Protein AF-A0A804NMG4-F1 (afdb_monomer_lite)

pLDDT: mean 74.74, std 18.02, range [28.72, 94.88]

Organism: Zea mays (NCBI:txid4577)

Foldseek 3Di:
DLVVLLQVVVVVVVDHLVVDDDLVCQPDDADAPPDQDQDPVRHGWWKDARLDQQRGLWIKTFFPDPDSNPTHSDIHTNDHSVRDDNQNNQCCVPRDDTGHPVPDDRDDDDDPFDPDDDPVLLVVLLVVCVVPADADPVRHGFDADPVHRFKTDAPDADPDVRHRPDPDIQGSNGRDDPGPDPVCVVCSVCCVVPVPVPDPFDADPVRHGWDFAQDLLSLATGTDHPQQDLNDPVSHPDDDTDHDCPVVLVVLLVVQQVVCVVVVVHCVSNVVSSVVSSVVSVVVRVVVVGDDSVNSVVVVVVVVVVVVVVVVVVVVVVVVVLVVLVVVLVVVCVVVPVPPNPVSVVVSVVVVVVVVVVVVVVVCVVVVVVVVVVVVVVVVDDDDPDCPVVVVVVVVVVVVVVVVVCVVVVVVVVVVVVVVVVVVVVVVVVVVVVVVVVVVVVVVVVVVVVVVVVVCVVVDDDDDDDDDDDDDDDDDPDDDDDDDDDDDD

Structure (mmCIF, N/CA/C/O backbone):
data_AF-A0A804NMG4-F1
#
_entry.id   AF-A0A804NMG4-F1
#
loop_
_atom_site.group_PDB
_atom_site.id
_atom_site.type_symbol
_atom_site.label_atom_id
_atom_site.label_alt_id
_atom_site.label_comp_id
_atom_site.label_asym_id
_atom_site.label_entity_id
_atom_site.label_seq_id
_atom_site.pdbx_PDB_ins_code
_atom_site.Cartn_x
_atom_site.Cartn_y
_atom_site.Cartn_z
_atom_site.occupancy
_atom_site.B_iso_or_equiv
_atom_site.auth_seq_id
_atom_site.auth_comp_id
_atom_site.auth_asym_id
_atom_site.auth_atom_id
_atom_site.pdbx_PDB_model_num
ATOM 1 N N . MET A 1 1 ? 5.203 9.447 4.613 1.00 40.44 1 MET A N 1
ATOM 2 C CA . MET A 1 1 ? 4.061 10.139 5.261 1.00 40.44 1 MET A CA 1
ATOM 3 C C . MET A 1 1 ? 3.812 9.720 6.713 1.00 40.44 1 MET A C 1
ATOM 5 O O . MET A 1 1 ? 3.898 10.586 7.575 1.00 40.44 1 MET A O 1
ATOM 9 N N . LYS A 1 2 ? 3.563 8.431 7.027 1.00 45.19 2 LYS A N 1
ATOM 10 C CA . LYS A 1 2 ? 3.274 7.975 8.412 1.00 45.19 2 LYS A CA 1
ATOM 11 C C . LYS A 1 2 ? 4.351 8.368 9.437 1.00 45.19 2 LYS A C 1
ATOM 13 O O . LYS A 1 2 ? 4.005 8.727 10.558 1.00 45.19 2 LYS A O 1
ATOM 18 N N . ASP A 1 3 ? 5.628 8.366 9.046 1.00 52.69 3 ASP A N 1
ATOM 19 C CA . ASP A 1 3 ? 6.714 8.801 9.934 1.00 52.69 3 ASP A CA 1
ATOM 20 C C . ASP A 1 3 ? 6.867 10.327 10.041 1.00 52.69 3 ASP A C 1
ATOM 22 O O . ASP A 1 3 ? 7.256 10.785 11.102 1.00 52.69 3 ASP A O 1
ATOM 26 N N . MET A 1 4 ? 6.471 11.131 9.045 1.00 51.81 4 MET A N 1
ATOM 27 C CA . MET A 1 4 ? 6.593 12.602 9.107 1.00 51.81 4 MET A CA 1
ATOM 28 C C . MET A 1 4 ? 5.585 13.250 10.065 1.00 51.81 4 MET A C 1
ATOM 30 O O . MET A 1 4 ? 5.949 14.109 10.864 1.00 51.81 4 MET A O 1
ATOM 34 N N . TYR A 1 5 ? 4.311 12.833 10.026 1.00 55.88 5 TYR A N 1
ATOM 35 C CA . TYR A 1 5 ? 3.313 13.309 10.998 1.00 55.88 5 TYR A CA 1
ATOM 36 C C . TYR A 1 5 ? 3.724 12.920 12.423 1.00 55.88 5 TYR A C 1
ATOM 38 O O . TYR A 1 5 ? 3.632 13.716 13.355 1.00 55.88 5 TYR A O 1
ATOM 46 N N . ARG A 1 6 ? 4.243 11.696 12.569 1.00 57.69 6 ARG A N 1
ATOM 47 C CA . ARG A 1 6 ? 4.809 11.188 13.815 1.00 57.69 6 ARG A CA 1
ATOM 48 C C . ARG A 1 6 ? 6.000 12.057 14.245 1.00 57.69 6 ARG A C 1
ATOM 50 O O . ARG A 1 6 ? 5.991 12.550 15.365 1.00 57.69 6 ARG A O 1
ATOM 57 N N . GLU A 1 7 ? 6.970 12.325 13.372 1.00 63.62 7 GLU A N 1
ATOM 58 C CA . GLU A 1 7 ? 8.118 13.212 13.627 1.00 63.62 7 GLU A CA 1
ATOM 59 C C . GLU A 1 7 ? 7.684 14.589 14.119 1.00 63.62 7 GLU A C 1
ATOM 61 O O . GLU A 1 7 ? 8.154 15.013 15.170 1.00 63.62 7 GLU A O 1
ATOM 66 N N . ALA A 1 8 ? 6.747 15.251 13.437 1.00 66.12 8 ALA A N 1
ATOM 67 C CA . ALA A 1 8 ? 6.251 16.567 13.835 1.00 66.12 8 ALA A CA 1
ATOM 68 C C . ALA A 1 8 ? 5.556 16.539 15.210 1.00 66.12 8 ALA A C 1
ATOM 70 O O . ALA A 1 8 ? 5.800 17.401 16.058 1.00 66.12 8 ALA A O 1
ATOM 71 N N . LEU A 1 9 ? 4.720 15.524 15.469 1.00 65.12 9 LEU A N 1
ATOM 72 C CA . LEU A 1 9 ? 4.059 15.335 16.764 1.00 65.12 9 LEU A CA 1
ATOM 73 C C . LEU A 1 9 ? 5.079 15.125 17.900 1.00 65.12 9 LEU A C 1
ATOM 75 O O . LEU A 1 9 ? 4.856 15.568 19.027 1.00 65.12 9 LEU A O 1
ATOM 79 N N . TRP A 1 10 ? 6.205 14.466 17.611 1.00 60.12 10 TRP A N 1
ATOM 80 C CA . TRP A 1 10 ? 7.257 14.170 18.588 1.00 60.12 10 TRP A CA 1
ATOM 81 C C . TRP A 1 10 ? 8.284 15.293 18.755 1.00 60.12 10 TRP A C 1
ATOM 83 O O . TRP A 1 10 ? 8.706 15.542 19.885 1.00 60.12 10 TRP A O 1
ATOM 93 N N . GLN A 1 11 ? 8.602 16.042 17.696 1.00 65.75 11 GLN A N 1
ATOM 94 C CA . GLN A 1 11 ? 9.343 17.303 17.795 1.00 65.75 11 GLN A CA 1
ATOM 95 C C . GLN A 1 11 ? 8.620 18.270 18.741 1.00 65.75 11 GLN A C 1
ATOM 97 O O . GLN A 1 11 ? 9.254 18.820 19.639 1.00 65.75 11 GLN A O 1
ATOM 102 N N . LYS A 1 12 ? 7.283 18.377 18.651 1.00 67.19 12 LYS A N 1
ATOM 103 C CA . LYS A 1 12 ? 6.466 19.161 19.600 1.00 67.19 12 LYS A CA 1
ATOM 104 C C . LYS A 1 12 ? 6.561 18.674 21.053 1.00 67.19 12 LYS A C 1
ATOM 106 O O . LYS A 1 12 ? 6.412 19.471 21.971 1.00 67.19 12 LYS A O 1
ATOM 111 N N . ARG A 1 13 ? 6.816 17.381 21.282 1.00 67.38 13 ARG A N 1
ATOM 112 C CA . ARG A 1 13 ? 7.038 16.802 22.624 1.00 67.38 13 ARG A CA 1
ATOM 113 C C . ARG A 1 13 ? 8.488 16.932 23.114 1.00 67.38 13 ARG A C 1
ATOM 115 O O . ARG A 1 13 ? 8.780 16.502 24.226 1.00 67.38 13 ARG A O 1
ATOM 122 N N . GLY A 1 14 ? 9.392 17.501 22.310 1.00 57.12 14 GLY A N 1
ATOM 123 C CA . GLY A 1 14 ? 10.781 17.770 22.689 1.00 57.12 14 GLY A CA 1
ATOM 124 C C . GLY A 1 14 ? 11.725 16.561 22.649 1.00 57.12 14 GLY A C 1
ATOM 125 O O . GLY A 1 14 ? 12.771 16.601 23.292 1.00 57.12 14 GLY A O 1
ATOM 126 N N . ARG A 1 15 ? 11.390 15.477 21.929 1.00 61.19 15 ARG A N 1
ATOM 127 C CA . ARG A 1 15 ? 12.289 14.316 21.744 1.00 61.19 15 ARG A CA 1
ATOM 128 C C . ARG A 1 15 ? 12.475 13.984 20.254 1.00 61.19 15 ARG A C 1
ATOM 130 O O . ARG A 1 15 ? 11.544 13.450 19.650 1.00 61.19 15 ARG A O 1
ATOM 137 N N . PRO A 1 16 ? 13.644 14.289 19.654 1.00 60.91 16 PRO A N 1
ATOM 138 C CA . PRO A 1 16 ? 13.927 14.004 18.246 1.00 60.91 16 PRO A CA 1
ATOM 139 C C . PRO A 1 16 ? 13.946 12.505 17.929 1.00 60.91 16 PRO A C 1
ATOM 141 O O . PRO A 1 16 ? 14.415 11.697 18.731 1.00 60.91 16 PRO A O 1
ATOM 144 N N . ARG A 1 17 ? 13.514 12.142 16.713 1.00 63.41 17 ARG A N 1
ATOM 145 C CA . ARG A 1 17 ? 13.655 10.785 16.150 1.00 63.41 17 ARG A CA 1
ATOM 146 C C . ARG A 1 17 ? 15.110 10.299 16.166 1.00 63.41 17 ARG A C 1
ATOM 148 O O . ARG A 1 17 ? 15.348 9.127 16.428 1.00 63.41 17 ARG A O 1
ATOM 155 N N . GLU A 1 18 ? 16.057 11.204 15.931 1.00 64.31 18 GLU A N 1
ATOM 156 C CA . GLU A 1 18 ? 17.507 10.953 15.845 1.00 64.31 18 GLU A CA 1
ATOM 157 C C . GLU A 1 18 ? 18.120 10.328 17.112 1.00 64.31 18 GLU A C 1
ATOM 159 O O . GLU A 1 18 ? 19.236 9.820 17.069 1.00 64.31 18 GLU A O 1
ATOM 164 N N . LEU A 1 19 ? 17.400 10.338 18.240 1.00 66.56 19 LEU A N 1
ATOM 165 C CA . LEU A 1 19 ? 17.844 9.710 19.486 1.00 66.56 19 LEU A CA 1
ATOM 166 C C . LEU A 1 19 ? 17.802 8.180 19.451 1.00 66.56 19 LEU A C 1
ATOM 168 O O . LEU A 1 19 ? 18.475 7.541 20.263 1.00 66.56 19 LEU A O 1
ATOM 172 N N . TYR A 1 20 ? 16.995 7.592 18.566 1.00 71.75 20 TYR A N 1
ATOM 173 C CA . TYR A 1 20 ? 16.786 6.152 18.535 1.00 71.75 20 TYR A CA 1
ATOM 174 C C . TYR A 1 20 ? 17.409 5.532 17.283 1.00 71.75 20 TYR A C 1
ATOM 176 O O . TYR A 1 20 ? 17.129 5.995 16.174 1.00 71.75 20 TYR A O 1
ATOM 184 N N . PRO A 1 21 ? 18.201 4.451 17.431 1.00 80.31 21 PRO A N 1
ATOM 185 C CA . PRO A 1 21 ? 18.490 3.583 16.302 1.00 80.31 21 PRO A CA 1
ATOM 186 C C . PRO A 1 21 ? 17.185 2.975 15.782 1.00 80.31 21 PRO A C 1
ATOM 188 O O . PRO A 1 21 ? 16.162 2.975 16.466 1.00 80.31 21 PRO A O 1
ATOM 191 N N . ASP A 1 22 ? 17.218 2.428 14.578 1.00 84.75 22 ASP A N 1
ATOM 192 C CA . ASP A 1 22 ? 16.088 1.700 14.010 1.00 84.75 22 ASP A CA 1
ATOM 193 C C . ASP A 1 22 ? 16.446 0.240 13.715 1.00 84.75 22 ASP A C 1
ATOM 195 O O . ASP A 1 22 ? 17.545 -0.244 13.994 1.00 84.75 22 ASP A O 1
ATOM 199 N N . VAL A 1 23 ? 15.493 -0.482 13.128 1.00 86.06 23 VAL A N 1
ATOM 200 C CA . VAL A 1 23 ? 15.648 -1.902 12.806 1.00 86.06 23 VAL A CA 1
ATOM 201 C C . VAL A 1 23 ? 16.785 -2.177 11.807 1.00 86.06 23 VAL A C 1
ATOM 203 O O . VAL A 1 23 ? 17.317 -3.287 11.788 1.00 86.06 23 VAL A O 1
ATOM 206 N N . SER A 1 24 ? 17.196 -1.183 11.011 1.00 83.75 24 SER A N 1
ATOM 207 C CA . SER A 1 24 ? 18.318 -1.293 10.067 1.00 83.75 24 SER A CA 1
ATOM 208 C C . SER A 1 24 ? 19.678 -1.045 10.732 1.00 83.75 24 SER A C 1
ATOM 210 O O . SER A 1 24 ? 20.722 -1.436 10.209 1.00 83.75 24 SER A O 1
ATOM 212 N N . SER A 1 25 ? 19.681 -0.455 11.930 1.00 88.06 25 SER A N 1
ATOM 213 C CA . SER A 1 25 ? 20.882 -0.076 12.675 1.00 88.06 25 SER A CA 1
ATOM 214 C C . SER A 1 25 ? 21.554 -1.298 13.317 1.00 88.06 25 SER A C 1
ATOM 216 O O . SER A 1 25 ? 21.465 -1.524 14.528 1.00 88.06 25 SER A O 1
ATOM 218 N N . LYS A 1 26 ? 22.222 -2.120 12.498 1.00 85.69 26 LYS A N 1
ATOM 219 C CA . LYS A 1 26 ? 22.812 -3.409 12.899 1.00 85.69 26 LYS A CA 1
ATOM 220 C C . LYS A 1 26 ? 23.849 -3.306 14.026 1.00 85.69 26 LYS A C 1
ATOM 222 O O . LYS A 1 26 ? 23.891 -4.202 14.869 1.00 85.69 26 LYS A O 1
ATOM 227 N N . ASP A 1 27 ? 24.602 -2.209 14.072 1.00 85.75 27 ASP A N 1
ATOM 228 C CA . ASP A 1 27 ? 25.697 -1.975 15.024 1.00 85.75 27 ASP A CA 1
ATOM 229 C C . ASP A 1 27 ? 25.266 -1.158 16.256 1.00 85.75 27 ASP A C 1
ATOM 231 O O . ASP A 1 27 ? 26.099 -0.749 17.065 1.00 85.75 27 ASP A O 1
ATOM 235 N N . ALA A 1 28 ? 23.966 -0.885 16.411 1.00 87.31 28 ALA A N 1
ATOM 236 C CA . ALA A 1 28 ? 23.479 -0.119 17.549 1.00 87.31 28 ALA A CA 1
ATOM 237 C C . ALA A 1 28 ? 23.685 -0.870 18.885 1.00 87.31 28 ALA A C 1
ATOM 239 O O . ALA A 1 28 ? 23.628 -2.105 18.913 1.00 87.31 28 ALA A O 1
ATOM 240 N N . PRO A 1 29 ? 23.894 -0.143 20.004 1.00 88.06 29 PRO A N 1
ATOM 241 C CA . PRO A 1 29 ? 24.110 -0.750 21.313 1.00 88.06 29 PRO A CA 1
ATOM 242 C C . PRO A 1 29 ? 22.981 -1.703 21.710 1.00 88.06 29 PRO A C 1
ATOM 244 O O . PRO A 1 29 ? 21.812 -1.458 21.407 1.00 88.06 29 PRO A O 1
ATOM 247 N N . VAL A 1 30 ? 23.341 -2.755 22.444 1.00 92.50 30 VAL A N 1
ATOM 248 C CA . VAL A 1 30 ? 22.406 -3.745 22.994 1.00 92.50 30 VAL A CA 1
ATOM 249 C C . VAL A 1 30 ? 22.440 -3.645 24.516 1.00 92.50 30 VAL A C 1
ATOM 251 O O . VAL A 1 30 ? 23.340 -4.209 25.145 1.00 92.50 30 VAL A O 1
ATOM 254 N N . PRO A 1 31 ? 21.534 -2.868 25.132 1.00 90.19 31 PRO A N 1
ATOM 255 C CA . PRO A 1 31 ? 21.490 -2.746 26.581 1.00 90.19 31 PRO A CA 1
ATOM 256 C C . PRO A 1 31 ? 20.901 -4.013 27.228 1.00 90.19 31 PRO A C 1
ATOM 258 O O . PRO A 1 31 ? 20.383 -4.881 26.524 1.00 90.19 31 PRO A O 1
ATOM 261 N N . PRO A 1 32 ? 20.949 -4.131 28.569 1.00 90.56 32 PRO A N 1
ATOM 262 C CA . PRO A 1 32 ? 20.366 -5.267 29.277 1.00 90.56 32 PRO A CA 1
ATOM 263 C C . PRO A 1 32 ? 18.894 -5.496 28.908 1.00 90.56 32 PRO A C 1
ATOM 265 O O . PRO A 1 32 ? 18.116 -4.548 28.818 1.00 90.56 32 PRO A O 1
ATOM 268 N N . GLU A 1 33 ? 18.510 -6.764 28.737 1.00 89.44 33 GLU A N 1
ATOM 269 C CA . GLU A 1 33 ? 17.136 -7.150 28.381 1.00 89.44 33 GLU A CA 1
ATOM 270 C C . GLU A 1 33 ? 16.118 -6.758 29.466 1.00 89.44 33 GLU A C 1
ATOM 272 O O . GLU A 1 33 ? 14.971 -6.452 29.146 1.00 89.44 33 GLU A O 1
ATOM 277 N N . LEU A 1 34 ? 16.532 -6.749 30.738 1.00 91.56 34 LEU A N 1
ATOM 278 C CA . LEU A 1 34 ? 15.687 -6.432 31.888 1.00 91.56 34 LEU A CA 1
ATOM 279 C C . LEU A 1 34 ? 16.266 -5.277 32.725 1.00 91.56 34 LEU A C 1
ATOM 281 O O . LEU A 1 34 ? 17.490 -5.169 32.841 1.00 91.56 34 LEU A O 1
ATOM 285 N N . PRO A 1 35 ? 15.409 -4.469 33.384 1.00 92.12 35 PRO A N 1
ATOM 286 C CA . PRO A 1 35 ? 13.940 -4.518 33.349 1.00 92.12 35 PRO A CA 1
ATOM 287 C C . PRO A 1 35 ? 13.369 -4.079 31.992 1.00 92.12 35 PRO A C 1
ATOM 289 O O . PRO A 1 35 ? 14.022 -3.345 31.256 1.00 92.12 35 PRO A O 1
ATOM 292 N N . VAL A 1 36 ? 12.145 -4.518 31.670 1.00 92.44 36 VAL A N 1
ATOM 293 C CA . VAL A 1 36 ? 11.462 -4.104 30.432 1.00 92.44 36 VAL A CA 1
ATOM 294 C C . VAL A 1 36 ? 11.343 -2.574 30.425 1.00 92.44 36 VAL A C 1
ATOM 296 O O . VAL A 1 36 ? 10.747 -2.012 31.350 1.00 92.44 36 VAL A O 1
ATOM 299 N N . PRO A 1 37 ? 11.906 -1.882 29.422 1.00 91.81 37 PRO A N 1
ATOM 300 C CA . PRO A 1 37 ? 11.932 -0.431 29.406 1.00 91.81 37 PRO A CA 1
ATOM 301 C C . PRO A 1 37 ? 10.535 0.133 29.142 1.00 91.81 37 PRO A C 1
ATOM 303 O O . PRO A 1 37 ? 9.731 -0.439 28.399 1.00 91.81 37 PRO A O 1
ATOM 306 N N . ASN A 1 38 ? 10.255 1.299 29.717 1.00 90.50 38 ASN A N 1
ATOM 307 C CA . ASN A 1 38 ? 9.117 2.098 29.288 1.00 90.50 38 ASN A CA 1
ATOM 308 C C . ASN A 1 38 ? 9.482 2.836 28.004 1.00 90.50 38 ASN A C 1
ATOM 310 O O . ASN A 1 38 ? 10.533 3.467 27.910 1.00 90.50 38 ASN A O 1
ATOM 314 N N . CYS A 1 39 ? 8.581 2.797 27.034 1.00 87.31 39 CYS A N 1
ATOM 315 C CA . CYS A 1 39 ? 8.651 3.679 25.882 1.00 87.31 39 CYS A CA 1
ATOM 316 C C . CYS A 1 39 ? 8.308 5.126 26.296 1.00 87.31 39 CYS A C 1
ATOM 318 O O . CYS A 1 39 ? 7.715 5.343 27.355 1.00 87.31 39 CYS A O 1
ATOM 320 N N . ASP A 1 40 ? 8.592 6.124 25.453 1.00 82.31 40 ASP A N 1
ATOM 321 C CA . ASP A 1 40 ? 8.283 7.537 25.769 1.00 82.31 40 ASP A CA 1
ATOM 322 C C . ASP A 1 40 ? 6.791 7.830 26.013 1.00 82.31 40 ASP A C 1
ATOM 324 O O . ASP A 1 40 ? 6.448 8.864 26.578 1.00 82.31 40 ASP A O 1
ATOM 328 N N . CYS A 1 41 ? 5.880 6.931 25.625 1.00 83.00 41 CYS A N 1
ATOM 329 C CA . CYS A 1 41 ? 4.466 7.029 26.000 1.00 83.00 41 CYS A CA 1
ATOM 330 C C . CYS A 1 41 ? 4.202 6.670 27.479 1.00 83.00 41 CYS A C 1
ATOM 332 O O . CYS A 1 41 ? 3.041 6.619 27.880 1.00 83.00 41 CYS A O 1
ATOM 334 N N . GLY A 1 42 ? 5.231 6.334 28.268 1.00 85.31 42 GLY A N 1
ATOM 335 C CA . GLY A 1 42 ? 5.101 5.877 29.656 1.00 85.31 42 GLY A CA 1
ATOM 336 C C . GLY A 1 42 ? 4.553 4.452 29.796 1.00 85.31 42 GLY A C 1
ATOM 337 O O . GLY A 1 42 ? 4.182 4.041 30.890 1.00 85.31 42 GLY A O 1
ATOM 338 N N . ARG A 1 43 ? 4.472 3.698 28.693 1.00 87.38 43 ARG A N 1
ATOM 339 C CA . ARG A 1 43 ? 3.981 2.311 28.661 1.00 87.38 43 ARG A CA 1
ATOM 340 C C . ARG A 1 43 ? 5.143 1.337 28.516 1.00 87.38 43 ARG A C 1
ATOM 342 O O . ARG A 1 43 ? 6.110 1.660 27.826 1.00 87.38 43 ARG A O 1
ATOM 349 N N . LEU A 1 44 ? 4.998 0.133 29.070 1.00 89.56 44 LEU A N 1
ATOM 350 C CA . LEU A 1 44 ? 5.953 -0.956 28.859 1.00 89.56 44 LEU A CA 1
ATOM 351 C C . LEU A 1 44 ? 6.145 -1.218 27.364 1.00 89.56 44 LEU A C 1
ATOM 353 O O . LEU A 1 44 ? 5.175 -1.277 26.597 1.00 89.56 44 LEU A O 1
ATOM 357 N N . ALA A 1 45 ? 7.402 -1.357 26.955 1.00 91.38 45 ALA A N 1
ATOM 358 C CA . ALA A 1 45 ? 7.738 -1.680 25.585 1.00 91.38 45 ALA A CA 1
ATOM 359 C C . ALA A 1 45 ? 7.333 -3.116 25.231 1.00 91.38 45 ALA A C 1
ATOM 361 O O . ALA A 1 45 ? 7.238 -4.007 26.077 1.00 91.38 45 ALA A O 1
ATOM 362 N N . TRP A 1 46 ? 7.064 -3.321 23.949 1.00 91.75 46 TRP A N 1
ATOM 363 C CA . TRP A 1 46 ? 6.695 -4.608 23.380 1.00 91.75 46 TRP A CA 1
ATOM 364 C C . TRP A 1 46 ? 7.881 -5.182 22.629 1.00 91.75 46 TRP A C 1
ATOM 366 O O . TRP A 1 46 ? 8.679 -4.434 22.071 1.00 91.75 46 TRP A O 1
ATOM 376 N N . VAL A 1 47 ? 7.980 -6.504 22.602 1.00 91.88 47 VAL A N 1
ATOM 377 C CA . VAL A 1 47 ? 9.046 -7.212 21.903 1.00 91.88 47 VAL A CA 1
ATOM 378 C C . VAL A 1 47 ? 8.603 -7.527 20.483 1.00 91.88 47 VAL A C 1
ATOM 380 O O . VAL A 1 47 ? 7.459 -7.930 20.249 1.00 91.88 47 VAL A O 1
ATOM 383 N N . HIS A 1 48 ? 9.529 -7.373 19.546 1.00 90.06 48 HIS A N 1
ATOM 384 C CA . HIS A 1 48 ? 9.373 -7.785 18.160 1.00 90.06 48 HIS A CA 1
ATOM 385 C C . HIS A 1 48 ? 10.657 -8.429 17.657 1.00 90.06 48 HIS A C 1
ATOM 387 O O . HIS A 1 48 ? 11.747 -8.105 18.124 1.00 90.06 48 HIS A O 1
ATOM 393 N N . GLN A 1 49 ? 10.525 -9.324 16.685 1.00 90.25 49 GLN A N 1
ATOM 394 C CA . GLN A 1 49 ? 11.659 -9.873 15.948 1.00 90.25 49 GLN A CA 1
ATOM 395 C C . GLN A 1 49 ? 11.810 -9.125 14.627 1.00 90.25 49 GLN A C 1
ATOM 397 O O . GLN A 1 49 ? 10.828 -8.789 13.960 1.00 90.25 49 GLN A O 1
ATOM 402 N N . SER A 1 50 ? 13.045 -8.797 14.277 1.00 89.94 50 SER A N 1
ATOM 403 C CA . SER A 1 50 ? 13.362 -8.061 13.066 1.00 89.94 50 SER A CA 1
ATOM 404 C C . SER A 1 50 ? 13.154 -8.926 11.831 1.00 89.94 50 SER A C 1
ATOM 406 O O . SER A 1 50 ? 13.576 -10.080 11.771 1.00 89.94 50 SER A O 1
ATOM 408 N N . GLN A 1 51 ? 12.515 -8.319 10.838 1.00 85.75 51 GLN A N 1
ATOM 409 C CA . GLN A 1 51 ? 12.350 -8.840 9.483 1.00 85.75 51 GLN A CA 1
ATOM 410 C C . GLN A 1 51 ? 13.250 -8.092 8.494 1.00 85.75 51 GLN A C 1
ATOM 412 O O . GLN A 1 51 ? 13.120 -8.261 7.287 1.00 85.75 51 GLN A O 1
ATOM 417 N N . HIS A 1 52 ? 14.135 -7.228 8.993 1.00 86.62 52 HIS A N 1
ATOM 418 C CA . HIS A 1 52 ? 15.058 -6.504 8.140 1.00 86.62 52 HIS A CA 1
ATOM 419 C C . HIS A 1 52 ? 16.145 -7.468 7.634 1.00 86.62 52 HIS A C 1
ATOM 421 O O . HIS A 1 52 ? 16.680 -8.232 8.443 1.00 86.62 52 HIS A O 1
ATOM 427 N N . PRO A 1 53 ? 16.521 -7.416 6.347 1.00 85.25 53 PRO A N 1
ATOM 428 C CA . PRO A 1 53 ? 17.515 -8.309 5.751 1.00 85.25 53 PRO A CA 1
ATOM 429 C C . PRO A 1 53 ? 18.826 -8.419 6.535 1.00 85.25 53 PRO A C 1
ATOM 431 O O . PRO A 1 53 ? 19.347 -9.516 6.701 1.00 85.25 53 PRO A O 1
ATOM 434 N N . ASP A 1 54 ? 19.307 -7.300 7.081 1.00 87.69 54 ASP A N 1
ATOM 435 C CA . ASP A 1 54 ? 20.581 -7.234 7.816 1.00 87.69 54 ASP A CA 1
ATOM 436 C C . ASP A 1 54 ? 20.482 -7.540 9.317 1.00 87.69 54 ASP A C 1
ATOM 438 O O . ASP A 1 54 ? 21.497 -7.656 10.003 1.00 87.69 54 ASP A O 1
ATOM 442 N N . THR A 1 55 ? 19.271 -7.614 9.872 1.00 90.25 55 THR A N 1
ATOM 443 C CA . THR A 1 55 ? 19.067 -7.826 11.316 1.00 90.25 55 THR A CA 1
ATOM 444 C C . THR A 1 55 ? 18.030 -8.906 11.611 1.00 90.25 55 THR A C 1
ATOM 446 O O . THR A 1 55 ? 17.576 -9.019 12.745 1.00 90.25 55 THR A O 1
ATOM 449 N N . ALA A 1 56 ? 17.686 -9.724 10.614 1.00 89.56 56 ALA A N 1
ATOM 450 C CA . ALA A 1 56 ? 16.686 -10.782 10.680 1.00 89.56 56 ALA A CA 1
ATOM 451 C C . ALA A 1 56 ? 16.811 -11.656 11.939 1.00 89.56 56 ALA A C 1
ATOM 453 O O . ALA A 1 56 ? 17.915 -11.998 12.363 1.00 89.56 56 ALA A O 1
ATOM 454 N N . ALA A 1 57 ? 15.667 -12.024 12.518 1.00 89.62 57 ALA A N 1
ATOM 455 C CA . ALA A 1 57 ? 15.524 -12.800 13.756 1.00 89.62 57 ALA A CA 1
ATOM 456 C C . ALA A 1 57 ? 15.944 -12.089 15.056 1.00 89.62 57 ALA A C 1
ATOM 458 O O . ALA A 1 57 ? 15.520 -12.515 16.132 1.00 89.62 57 ALA A O 1
ATOM 459 N N . ARG A 1 58 ? 16.712 -10.991 14.996 1.00 92.62 58 ARG A N 1
ATOM 460 C CA . ARG A 1 58 ? 17.103 -10.241 16.199 1.00 92.62 58 ARG A CA 1
ATOM 461 C C . ARG A 1 58 ? 15.888 -9.606 16.860 1.00 92.62 58 ARG A C 1
ATOM 463 O O . ARG A 1 58 ? 15.036 -9.024 16.188 1.00 92.62 58 ARG A O 1
ATOM 470 N N . CYS A 1 59 ? 15.832 -9.666 18.182 1.00 93.31 59 CYS A N 1
ATOM 471 C CA . CYS A 1 59 ? 14.742 -9.086 18.953 1.00 93.31 59 CYS A CA 1
ATOM 472 C C . CYS A 1 59 ? 15.035 -7.643 19.363 1.00 93.31 59 CYS A C 1
ATOM 474 O O . CYS A 1 59 ? 16.164 -7.298 19.718 1.00 93.31 59 CYS A O 1
ATOM 476 N N . TYR A 1 60 ? 13.999 -6.813 19.380 1.00 93.00 60 TYR A N 1
ATOM 477 C CA . TYR A 1 60 ? 14.057 -5.436 19.853 1.00 93.00 60 TYR A CA 1
ATOM 478 C C . TYR A 1 60 ? 12.770 -5.045 20.577 1.00 93.00 60 TYR A C 1
ATOM 480 O O . TYR A 1 60 ? 11.701 -5.620 20.357 1.00 93.00 60 TYR A O 1
ATOM 488 N N . TYR A 1 61 ? 12.891 -4.050 21.445 1.00 93.31 61 TYR A N 1
ATOM 489 C CA . TYR A 1 61 ? 11.778 -3.372 22.073 1.00 93.31 61 TYR A CA 1
ATOM 490 C C . TYR A 1 61 ? 11.269 -2.226 21.199 1.00 93.31 61 TYR A C 1
ATOM 492 O O . TYR A 1 61 ? 12.054 -1.483 20.612 1.00 93.31 61 TYR A O 1
ATOM 500 N N . LEU A 1 62 ? 9.950 -2.049 21.169 1.00 89.81 62 LEU A N 1
ATOM 501 C CA . LEU A 1 62 ? 9.268 -0.948 20.492 1.00 89.81 62 LEU A CA 1
ATOM 502 C C . LEU A 1 62 ? 8.020 -0.492 21.256 1.00 89.81 62 LEU A C 1
ATOM 504 O O . LEU A 1 62 ? 7.515 -1.179 22.145 1.00 89.81 62 LEU A O 1
ATOM 508 N N . CYS A 1 63 ? 7.485 0.674 20.900 1.00 86.75 63 CYS A N 1
ATOM 509 C CA . CYS A 1 63 ? 6.250 1.187 21.493 1.00 86.75 63 CYS A CA 1
ATOM 510 C C . CYS A 1 63 ? 5.027 0.298 21.185 1.00 86.75 63 CYS A C 1
ATOM 512 O O . CYS A 1 63 ? 4.631 0.131 20.031 1.00 86.75 63 CYS A O 1
ATOM 514 N N . GLY A 1 64 ? 4.371 -0.216 22.230 1.00 81.31 64 GLY A N 1
ATOM 515 C CA . GLY A 1 64 ? 3.226 -1.125 22.114 1.00 81.31 64 GLY A CA 1
ATOM 516 C C . GLY A 1 64 ? 1.946 -0.548 21.509 1.00 81.31 64 GLY A C 1
ATOM 517 O O . GLY A 1 64 ? 1.064 -1.316 21.126 1.00 81.31 64 GLY A O 1
ATOM 518 N N . THR A 1 65 ? 1.818 0.775 21.390 1.00 74.44 65 THR A N 1
ATOM 519 C CA . THR A 1 65 ? 0.588 1.440 20.927 1.00 74.44 65 THR A CA 1
ATOM 520 C C . THR A 1 65 ? 0.150 0.927 19.547 1.00 74.44 65 THR A C 1
ATOM 522 O O . THR A 1 65 ? 0.976 0.781 18.644 1.00 74.44 65 THR A O 1
ATOM 525 N N . LEU A 1 66 ? -1.132 0.562 19.406 1.00 58.41 66 LEU A N 1
ATOM 526 C CA . LEU A 1 66 ? -1.708 0.033 18.158 1.00 58.41 66 LEU A CA 1
ATOM 527 C C . LEU A 1 66 ? -1.767 1.107 17.067 1.00 58.41 66 LEU A C 1
ATOM 529 O O . LEU A 1 66 ? -1.437 0.818 15.919 1.00 58.41 66 LEU A O 1
ATOM 533 N N . ASP A 1 67 ? -2.066 2.347 17.447 1.00 60.38 67 ASP A N 1
ATOM 534 C CA . ASP A 1 67 ? -2.140 3.460 16.509 1.00 60.38 67 ASP A CA 1
ATOM 535 C C . ASP A 1 67 ? -0.747 3.851 16.014 1.00 60.38 67 ASP A C 1
ATOM 537 O O . ASP A 1 67 ? 0.083 4.394 16.755 1.00 60.38 67 ASP A O 1
ATOM 541 N N . GLY A 1 68 ? -0.501 3.621 14.722 1.00 61.03 68 GLY A N 1
ATOM 542 C CA . GLY A 1 68 ? 0.748 3.982 14.050 1.00 61.03 68 GLY A CA 1
ATOM 543 C C . GLY A 1 68 ? 1.117 5.468 14.179 1.00 61.03 68 GLY A C 1
ATOM 544 O O . GLY A 1 68 ? 2.300 5.799 14.127 1.00 61.03 68 GLY A O 1
ATOM 545 N N . HIS A 1 69 ? 0.129 6.337 14.404 1.00 60.59 69 HIS A N 1
ATOM 546 C CA . HIS A 1 69 ? 0.308 7.779 14.590 1.00 60.59 69 HIS A CA 1
ATOM 547 C C . HIS A 1 69 ? 0.673 8.163 16.034 1.00 60.59 69 HIS A C 1
ATOM 549 O O . HIS A 1 69 ? 1.387 9.140 16.241 1.00 60.59 69 HIS A O 1
ATOM 555 N N . GLN A 1 70 ? 0.232 7.391 17.036 1.00 63.88 70 GLN A N 1
ATOM 556 C CA . GLN A 1 70 ? 0.481 7.689 18.455 1.00 63.88 70 GLN A CA 1
ATOM 557 C C . GLN A 1 70 ? 1.702 6.960 19.036 1.00 63.88 70 GLN A C 1
ATOM 559 O O . GLN A 1 70 ? 2.143 7.283 20.142 1.00 63.88 70 GLN A O 1
ATOM 564 N N . LYS A 1 71 ? 2.259 5.962 18.335 1.00 71.81 71 LYS A N 1
ATOM 565 C CA . LYS A 1 71 ? 3.471 5.260 18.787 1.00 71.81 71 LYS A CA 1
ATOM 566 C C . LYS A 1 71 ? 4.669 6.214 18.871 1.00 71.81 71 LYS A C 1
ATOM 568 O O . LYS A 1 71 ? 4.974 6.934 17.917 1.00 71.81 71 LYS A O 1
ATOM 573 N N . CYS A 1 72 ? 5.404 6.184 19.980 1.00 78.94 72 CYS A N 1
ATOM 574 C CA . CYS A 1 72 ? 6.685 6.888 20.078 1.00 78.94 72 CYS A CA 1
ATOM 575 C C . CYS A 1 72 ? 7.777 6.199 19.269 1.00 78.94 72 CYS A C 1
ATOM 577 O O . CYS A 1 72 ? 7.637 5.024 18.927 1.00 78.94 72 CYS A O 1
ATOM 579 N N . PHE A 1 73 ? 8.841 6.933 18.937 1.00 82.00 73 PHE A N 1
ATOM 580 C CA . PHE A 1 73 ? 10.004 6.419 18.200 1.00 82.00 73 PHE A CA 1
ATOM 581 C C . PHE A 1 73 ? 10.883 5.463 19.007 1.00 82.00 73 PHE A C 1
ATOM 583 O O . PHE A 1 73 ? 11.841 4.941 18.451 1.00 82.00 73 PHE A O 1
ATOM 590 N N . PHE A 1 74 ? 10.529 5.195 20.267 1.00 86.81 74 PHE A N 1
ATOM 591 C CA . PHE A 1 74 ? 11.252 4.272 21.125 1.00 86.81 74 PHE A CA 1
ATOM 592 C C . PHE A 1 74 ? 11.567 2.955 20.412 1.00 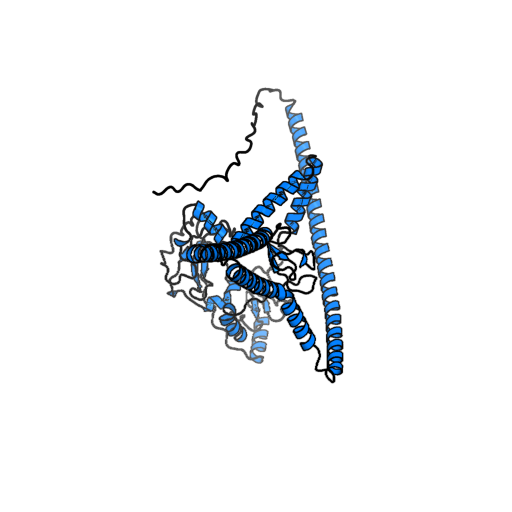86.81 74 PHE A C 1
ATOM 594 O O . PHE A 1 74 ? 10.664 2.218 19.994 1.00 86.81 74 PHE A O 1
ATOM 601 N N . PHE A 1 75 ? 12.862 2.683 20.330 1.00 89.81 75 PHE A N 1
ATOM 602 C CA . PHE A 1 75 ? 13.445 1.478 19.777 1.00 89.81 75 PHE A CA 1
ATOM 603 C C . PHE A 1 75 ? 14.693 1.130 20.588 1.00 89.81 75 PHE A C 1
ATOM 605 O O . PHE A 1 75 ? 15.507 2.003 20.896 1.00 89.81 75 PHE A O 1
ATOM 612 N N . GLN A 1 76 ? 14.857 -0.145 20.927 1.00 91.31 76 GLN A N 1
ATOM 613 C CA . GLN A 1 76 ? 16.048 -0.632 21.616 1.00 91.31 76 GLN A CA 1
ATOM 614 C C . GLN A 1 76 ? 16.298 -2.094 21.256 1.00 91.31 76 GLN A C 1
ATOM 616 O O . GLN A 1 76 ? 15.406 -2.924 21.415 1.00 91.31 76 GLN A O 1
ATOM 621 N N . TRP A 1 77 ? 17.513 -2.441 20.835 1.00 94.56 77 TRP A N 1
ATOM 622 C CA . TRP A 1 77 ? 17.874 -3.844 20.641 1.00 94.56 77 TRP A CA 1
ATOM 623 C C . TRP A 1 77 ? 17.865 -4.613 21.964 1.00 94.56 77 TRP A C 1
ATOM 625 O O . TRP A 1 77 ? 18.367 -4.134 22.979 1.00 94.56 77 TRP A O 1
ATOM 635 N N . ILE A 1 78 ? 17.315 -5.824 21.920 1.00 93.88 78 ILE A N 1
ATOM 636 C CA . ILE A 1 78 ? 17.443 -6.838 22.975 1.00 93.88 78 ILE A CA 1
ATOM 637 C C . ILE A 1 78 ? 18.597 -7.777 22.628 1.00 93.88 78 ILE A C 1
ATOM 639 O O . ILE A 1 78 ? 19.351 -8.200 23.498 1.00 93.88 78 ILE A O 1
ATOM 643 N N . ASP A 1 79 ? 18.734 -8.083 21.338 1.00 92.56 79 ASP A N 1
ATOM 644 C CA . ASP A 1 79 ? 19.681 -9.067 20.847 1.00 92.56 79 ASP A CA 1
ATOM 645 C C . ASP A 1 79 ? 20.886 -8.445 20.138 1.00 92.56 79 ASP A C 1
ATOM 647 O O . ASP A 1 79 ? 20.769 -7.522 19.318 1.00 92.56 79 ASP A O 1
ATOM 651 N N . GLY A 1 80 ? 22.046 -9.048 20.396 1.00 91.38 80 GLY A N 1
ATOM 652 C CA . GLY A 1 80 ? 23.277 -8.831 19.650 1.00 91.38 80 GLY A CA 1
ATOM 653 C C . GLY A 1 80 ? 23.196 -9.290 18.191 1.00 91.38 80 GLY A C 1
ATOM 654 O O . GLY A 1 80 ? 22.270 -10.009 17.798 1.00 91.38 80 GLY A O 1
ATOM 655 N N . PRO A 1 81 ? 24.187 -8.905 17.368 1.00 90.69 81 PRO A N 1
ATOM 656 C CA . PRO A 1 81 ? 24.351 -9.430 16.012 1.00 90.69 81 PRO A CA 1
ATOM 657 C C . PRO A 1 81 ? 24.476 -10.962 15.948 1.00 90.69 81 PRO A C 1
ATOM 659 O O . PRO A 1 81 ? 24.178 -11.550 14.916 1.00 90.69 81 PRO A O 1
ATOM 662 N N . ASP A 1 82 ? 24.860 -11.627 17.043 1.00 91.75 82 ASP A N 1
ATOM 663 C CA . ASP A 1 82 ? 24.967 -13.090 17.146 1.00 91.75 82 ASP A CA 1
ATOM 664 C C . ASP A 1 82 ? 23.622 -13.821 17.003 1.00 91.75 82 ASP A C 1
ATOM 666 O O . ASP A 1 82 ? 23.600 -15.023 16.742 1.00 91.75 82 ASP A O 1
ATOM 670 N N . LYS A 1 83 ? 22.498 -13.111 17.173 1.00 91.56 83 LYS A N 1
ATOM 671 C CA . LYS A 1 83 ? 21.146 -13.653 16.963 1.00 91.56 83 LYS A CA 1
ATOM 672 C C . LYS A 1 83 ? 20.630 -13.476 15.541 1.00 91.56 83 LYS A C 1
ATOM 674 O O . LYS A 1 83 ? 19.487 -13.836 15.279 1.00 91.56 83 LYS A O 1
ATOM 679 N N . PHE A 1 84 ? 21.439 -12.921 14.641 1.00 91.19 84 PHE A N 1
ATOM 680 C CA . PHE A 1 84 ? 21.075 -12.818 13.237 1.00 91.19 84 PHE A CA 1
ATOM 681 C C . PHE A 1 84 ? 20.879 -14.211 12.623 1.00 91.19 84 PHE A C 1
ATOM 683 O O . PHE A 1 84 ? 21.806 -15.022 12.592 1.00 91.19 84 PHE A O 1
ATOM 690 N N . ASP A 1 85 ? 19.680 -14.477 12.107 1.00 89.62 85 ASP A N 1
ATOM 691 C CA . ASP A 1 85 ? 19.396 -15.668 11.307 1.00 89.62 85 ASP A CA 1
ATOM 692 C C . ASP A 1 85 ? 18.529 -15.284 10.099 1.00 89.62 85 ASP A C 1
ATOM 694 O O . ASP A 1 85 ? 17.325 -15.045 10.244 1.00 89.62 85 ASP A O 1
ATOM 698 N N . PRO A 1 86 ? 19.096 -15.251 8.879 1.00 86.75 86 PRO A N 1
ATOM 699 C CA . PRO A 1 86 ? 18.351 -14.848 7.693 1.00 86.75 86 PRO A CA 1
ATOM 700 C C . PRO A 1 86 ? 17.232 -15.840 7.349 1.00 86.75 86 PRO A C 1
ATOM 702 O O . PRO A 1 86 ? 16.297 -15.480 6.639 1.00 86.75 86 PRO A O 1
ATOM 705 N N . ARG A 1 87 ? 17.263 -17.071 7.885 1.00 85.56 87 ARG A N 1
ATOM 706 C CA . ARG A 1 87 ? 16.199 -18.063 7.671 1.00 85.56 87 ARG A CA 1
ATOM 707 C C . ARG A 1 87 ? 14.872 -17.604 8.261 1.00 85.56 87 ARG A C 1
ATOM 709 O O . ARG A 1 87 ? 13.840 -18.033 7.761 1.00 85.56 87 ARG A O 1
ATOM 716 N N . TYR A 1 88 ? 14.875 -16.711 9.252 1.00 84.94 88 TYR A N 1
ATOM 717 C CA . TYR A 1 88 ? 13.657 -16.093 9.782 1.00 84.94 88 TYR A CA 1
ATOM 718 C C . TYR A 1 88 ? 12.843 -15.374 8.695 1.00 84.94 88 TYR A C 1
ATOM 720 O O . TYR A 1 88 ? 11.612 -15.414 8.720 1.00 84.94 88 TYR A O 1
ATOM 728 N N . LEU A 1 89 ? 13.514 -14.805 7.685 1.00 81.62 89 LEU A N 1
ATOM 729 C CA . LEU A 1 89 ? 12.864 -14.126 6.559 1.00 81.62 89 LEU A CA 1
ATOM 730 C C . LEU A 1 89 ? 11.954 -15.063 5.748 1.00 81.62 89 LEU A C 1
ATOM 732 O O . LEU A 1 89 ? 10.945 -14.632 5.196 1.00 81.62 89 LEU A O 1
ATOM 736 N N . LEU A 1 90 ? 12.239 -16.370 5.745 1.00 76.62 90 LEU A N 1
ATOM 737 C CA . LEU A 1 90 ? 11.399 -17.374 5.087 1.00 76.62 90 LEU A CA 1
ATOM 738 C C . LEU A 1 90 ? 10.024 -17.539 5.753 1.00 76.62 90 LEU A C 1
ATOM 740 O O . LEU A 1 90 ? 9.107 -18.064 5.122 1.00 76.62 90 LEU A O 1
ATOM 744 N N . PHE A 1 91 ? 9.878 -17.080 6.999 1.00 75.75 91 PHE A N 1
ATOM 745 C CA . PHE A 1 91 ? 8.716 -17.295 7.863 1.00 75.75 91 PHE A CA 1
ATOM 746 C C . PHE A 1 91 ? 8.010 -15.992 8.273 1.00 75.75 91 PHE A C 1
ATOM 748 O O . PHE A 1 91 ? 7.138 -16.019 9.142 1.00 75.75 91 PHE A O 1
ATOM 755 N N . VAL A 1 92 ? 8.359 -14.857 7.657 1.00 63.94 92 VAL A N 1
ATOM 756 C CA . VAL A 1 92 ? 7.875 -13.504 8.009 1.00 63.94 92 VAL A CA 1
ATOM 757 C C . VAL A 1 92 ? 6.358 -13.441 8.181 1.00 63.94 92 VAL A C 1
ATOM 759 O O . VAL A 1 92 ? 5.881 -12.973 9.214 1.00 63.94 92 VAL A O 1
ATOM 762 N N . ASN A 1 93 ? 5.604 -14.006 7.236 1.00 61.59 93 ASN A N 1
ATOM 763 C CA . ASN A 1 93 ? 4.137 -13.975 7.259 1.00 61.59 93 ASN A CA 1
ATOM 764 C C . ASN A 1 93 ? 3.523 -14.819 8.391 1.00 61.59 93 ASN A C 1
ATOM 766 O O . ASN A 1 93 ? 2.350 -14.656 8.711 1.00 61.59 93 ASN A O 1
ATOM 770 N N . TRP A 1 94 ? 4.278 -15.749 8.983 1.00 55.88 94 TRP A N 1
ATOM 771 C CA . TRP A 1 94 ? 3.796 -16.632 10.052 1.00 55.88 94 TRP A CA 1
ATOM 772 C C . TRP A 1 94 ? 4.168 -16.137 11.451 1.00 55.88 94 TRP A C 1
ATOM 774 O O . TRP A 1 94 ? 3.539 -16.544 12.427 1.00 55.88 94 TRP A O 1
ATOM 784 N N . LEU A 1 95 ? 5.189 -15.283 11.552 1.00 58.25 95 LEU A N 1
ATOM 785 C CA . LEU A 1 95 ? 5.825 -14.893 12.815 1.00 58.25 95 LEU A CA 1
ATOM 786 C C . LEU A 1 95 ? 5.726 -13.392 13.107 1.00 58.25 95 LEU A C 1
ATOM 788 O O . LEU A 1 95 ? 6.225 -12.938 14.137 1.00 58.25 95 LEU A O 1
ATOM 792 N N . SER A 1 96 ? 5.107 -12.615 12.215 1.00 57.38 96 SER A N 1
ATOM 793 C CA . SER A 1 96 ? 4.918 -11.177 12.385 1.00 57.38 96 SER A CA 1
ATOM 794 C C . SER A 1 96 ? 3.941 -10.883 13.525 1.00 57.38 96 SER A C 1
ATOM 796 O O . SER A 1 96 ? 2.743 -11.150 13.417 1.00 57.38 96 SER A O 1
ATOM 798 N N . GLY A 1 97 ? 4.439 -10.304 14.614 1.00 68.31 97 GLY A N 1
ATOM 799 C CA . GLY A 1 97 ? 3.602 -9.838 15.711 1.00 68.31 97 GLY A CA 1
ATOM 800 C C . GLY A 1 97 ? 4.421 -9.230 16.841 1.00 68.31 97 GLY A C 1
ATOM 801 O O . GLY A 1 97 ? 5.435 -9.784 17.263 1.00 68.31 97 GLY A O 1
ATOM 802 N N . LYS A 1 98 ? 3.955 -8.092 17.363 1.00 77.62 98 LYS A N 1
ATOM 803 C CA . LYS A 1 98 ? 4.437 -7.549 18.638 1.00 77.62 98 LYS A CA 1
ATOM 804 C C . LYS A 1 98 ? 3.739 -8.272 19.783 1.00 77.62 98 LYS A C 1
ATOM 806 O O . LYS A 1 98 ? 2.535 -8.508 19.723 1.00 77.62 98 LYS A O 1
ATOM 811 N N . THR A 1 99 ? 4.470 -8.563 20.850 1.00 84.44 99 THR A N 1
ATOM 812 C CA . THR A 1 99 ? 3.911 -9.166 22.068 1.00 84.44 99 THR A CA 1
ATOM 813 C C . THR A 1 99 ? 4.552 -8.559 23.314 1.00 84.44 99 THR A C 1
ATOM 815 O O . THR A 1 99 ? 5.600 -7.916 23.228 1.00 84.44 99 THR A O 1
ATOM 818 N N . SER A 1 100 ? 3.927 -8.725 24.480 1.00 85.88 100 SER A N 1
ATOM 819 C CA . SER A 1 100 ? 4.577 -8.367 25.743 1.00 85.88 100 SER A CA 1
ATOM 820 C C . SER A 1 100 ? 5.792 -9.266 25.978 1.00 85.88 100 SER A C 1
ATOM 822 O O . SER A 1 100 ? 5.794 -10.425 25.560 1.00 85.88 100 SER A O 1
ATOM 824 N N . HIS A 1 101 ? 6.814 -8.752 26.670 1.00 88.25 101 HIS A N 1
ATOM 825 C CA . HIS A 1 101 ? 8.025 -9.521 26.995 1.00 88.25 101 HIS A CA 1
ATOM 826 C C . HIS A 1 101 ? 7.703 -10.871 27.658 1.00 88.25 101 HIS A C 1
ATOM 828 O O . HIS A 1 101 ? 8.201 -11.903 27.230 1.00 88.25 101 HIS A O 1
ATOM 834 N N . GLU A 1 102 ? 6.752 -10.899 28.592 1.00 85.81 102 GLU A N 1
ATOM 835 C CA . GLU A 1 102 ? 6.324 -12.123 29.290 1.00 85.81 102 GLU A CA 1
ATOM 836 C C . GLU A 1 102 ? 5.721 -13.199 28.372 1.00 85.81 102 GLU A C 1
ATOM 838 O O . GLU A 1 102 ? 5.808 -14.393 28.653 1.00 85.81 102 GLU A O 1
ATOM 843 N N . ARG A 1 103 ? 5.077 -12.787 27.275 1.00 85.56 103 ARG A N 1
ATOM 844 C CA . ARG A 1 103 ? 4.466 -13.693 26.290 1.00 85.56 103 ARG A CA 1
ATOM 845 C C . ARG A 1 103 ? 5.383 -13.959 25.105 1.00 85.56 103 ARG A C 1
ATOM 847 O O . ARG A 1 103 ? 5.008 -14.700 24.193 1.00 85.56 103 ARG A O 1
ATOM 854 N N . PHE A 1 104 ? 6.550 -13.329 25.078 1.00 87.69 104 PHE A N 1
ATOM 855 C CA . PHE A 1 104 ? 7.471 -13.436 23.974 1.00 87.69 104 PHE A CA 1
ATOM 856 C C . PHE A 1 104 ? 8.104 -14.825 23.935 1.00 87.69 104 PHE A C 1
ATOM 858 O O . PHE A 1 104 ? 8.761 -15.267 24.875 1.00 87.69 104 PHE A O 1
ATOM 865 N N . LYS A 1 105 ? 7.915 -15.518 22.811 1.00 82.94 105 LYS A N 1
ATOM 866 C CA . LYS A 1 105 ? 8.624 -16.758 22.499 1.00 82.94 105 LYS A CA 1
ATOM 867 C C . LYS A 1 105 ? 9.609 -16.469 21.376 1.00 82.94 105 LYS A C 1
ATOM 869 O O . LYS A 1 105 ? 9.212 -16.020 20.300 1.00 82.94 105 LYS A O 1
ATOM 874 N N . ARG A 1 106 ? 10.893 -16.723 21.639 1.00 84.19 106 ARG A N 1
ATOM 875 C CA . ARG A 1 106 ? 11.949 -16.605 20.628 1.00 84.19 106 ARG A CA 1
ATOM 876 C C . ARG A 1 106 ? 11.657 -17.565 19.482 1.00 84.19 106 ARG A C 1
ATOM 878 O O . ARG A 1 106 ? 11.284 -18.715 19.715 1.00 84.19 106 ARG A O 1
ATOM 885 N N . TRP A 1 107 ? 11.832 -17.084 18.257 1.00 84.31 107 TRP A N 1
ATOM 886 C CA . TRP A 1 107 ? 11.839 -17.972 17.112 1.00 84.31 107 TRP A CA 1
ATOM 887 C C . TRP A 1 107 ? 13.093 -18.835 17.164 1.00 84.31 107 TRP A C 1
ATOM 889 O O . TRP A 1 107 ? 14.176 -18.381 17.535 1.00 84.31 107 TRP A O 1
ATOM 899 N N . VAL A 1 108 ? 12.915 -20.093 16.794 1.00 82.19 108 VAL A N 1
ATOM 900 C CA . VAL A 1 108 ? 13.984 -21.062 16.606 1.00 82.19 108 VAL A CA 1
ATOM 901 C C . VAL A 1 108 ? 13.762 -21.642 15.214 1.00 82.19 108 VAL A C 1
ATOM 903 O O . VAL A 1 108 ? 12.602 -21.895 14.865 1.00 82.19 108 VAL A O 1
ATOM 906 N N . PRO A 1 109 ? 14.819 -21.852 14.409 1.00 80.69 109 PRO A N 1
ATOM 907 C CA . PRO A 1 109 ? 14.668 -22.522 13.128 1.00 80.69 109 PRO A CA 1
ATOM 908 C C . PRO A 1 109 ? 13.927 -23.846 13.326 1.00 80.69 109 PRO A C 1
ATOM 910 O O . PRO A 1 109 ? 14.286 -24.612 14.229 1.00 80.69 109 PRO A O 1
ATOM 913 N N . PRO A 1 110 ? 12.896 -24.132 12.512 1.00 78.94 110 PRO A N 1
ATOM 914 C CA . PRO A 1 110 ? 12.248 -25.426 12.581 1.00 78.94 110 PRO A CA 1
ATOM 915 C C . PRO A 1 110 ? 13.267 -26.528 12.254 1.00 78.94 110 PRO A C 1
ATOM 917 O O . PRO A 1 110 ? 14.282 -26.261 11.595 1.00 78.94 110 PRO A O 1
ATOM 920 N N . PRO A 1 111 ? 13.012 -27.775 12.683 1.00 79.50 111 PRO A N 1
ATOM 921 C CA . PRO A 1 111 ? 13.863 -28.905 12.338 1.00 79.50 111 PRO A CA 1
ATOM 922 C C . PRO A 1 111 ? 14.130 -28.983 10.824 1.00 79.50 111 PRO A C 1
ATOM 924 O O . PRO A 1 111 ? 13.295 -28.529 10.031 1.00 79.50 111 PRO A O 1
ATOM 927 N N . PRO A 1 112 ? 15.272 -29.547 10.390 1.00 77.44 112 PRO A N 1
ATOM 928 C CA . PRO A 1 112 ? 15.521 -29.817 8.977 1.00 77.44 112 PRO A CA 1
ATOM 929 C C . PRO A 1 112 ? 14.357 -30.585 8.348 1.00 77.44 112 PRO A C 1
ATOM 931 O O . PRO A 1 112 ? 13.690 -31.365 9.031 1.00 77.44 112 PRO A O 1
ATOM 934 N N . ASN A 1 113 ? 14.128 -30.382 7.047 1.00 75.56 113 ASN A N 1
ATOM 935 C CA . ASN A 1 113 ? 13.122 -31.167 6.338 1.00 75.56 113 ASN A CA 1
ATOM 936 C C . ASN A 1 113 ? 13.370 -32.666 6.541 1.00 75.56 113 ASN A C 1
ATOM 938 O O . ASN A 1 113 ? 14.528 -33.096 6.470 1.00 75.56 113 ASN A O 1
ATOM 942 N N . PRO A 1 114 ? 12.307 -33.460 6.759 1.00 73.44 114 PRO A N 1
ATOM 943 C CA . PRO A 1 114 ? 12.448 -34.904 6.710 1.00 73.44 114 PRO A CA 1
ATOM 944 C C . PRO A 1 114 ? 12.987 -35.317 5.326 1.00 73.44 114 PRO A C 1
ATOM 946 O O . PRO A 1 114 ? 12.748 -34.604 4.343 1.00 73.44 114 PRO A O 1
ATOM 949 N N . PRO A 1 115 ? 13.722 -36.441 5.228 1.00 77.31 115 PRO A N 1
ATOM 950 C CA . PRO A 1 115 ? 14.182 -36.963 3.946 1.00 77.31 115 PRO A CA 1
ATOM 951 C C . PRO A 1 115 ? 13.026 -37.067 2.938 1.00 77.31 115 PRO A C 1
ATOM 953 O O . PRO A 1 115 ? 11.919 -37.444 3.339 1.00 77.31 115 PRO A O 1
ATOM 956 N N . PRO A 1 116 ? 13.253 -36.753 1.647 1.00 79.88 116 PRO A N 1
ATOM 957 C CA . PRO A 1 116 ? 12.258 -36.988 0.612 1.00 79.88 116 PRO A CA 1
ATOM 958 C C . PRO A 1 116 ? 11.849 -38.458 0.621 1.00 79.88 116 PRO A C 1
ATOM 960 O O . PRO A 1 116 ? 12.699 -39.345 0.617 1.00 79.88 116 PRO A O 1
ATOM 963 N N . MET A 1 117 ? 10.546 -38.689 0.646 1.00 85.12 117 MET A N 1
ATOM 964 C CA . MET A 1 117 ? 9.956 -40.017 0.682 1.00 85.12 117 MET A CA 1
ATOM 965 C C . MET A 1 117 ? 9.498 -40.393 -0.728 1.00 85.12 117 MET A C 1
ATOM 967 O O . MET A 1 117 ? 8.887 -39.570 -1.417 1.00 85.12 117 MET A O 1
ATOM 971 N N . THR A 1 118 ? 9.786 -41.617 -1.161 1.00 89.69 118 THR A N 1
ATOM 972 C CA . THR A 1 118 ? 9.237 -42.168 -2.409 1.00 89.69 118 THR A CA 1
ATOM 973 C C . THR A 1 118 ? 7.726 -42.349 -2.289 1.00 89.69 118 THR A C 1
ATOM 975 O O . THR A 1 118 ? 7.195 -42.471 -1.186 1.00 89.69 118 THR A O 1
ATOM 978 N N . ASP A 1 119 ? 7.000 -42.389 -3.405 1.00 90.00 119 ASP A N 1
ATOM 979 C CA . ASP A 1 119 ? 5.536 -42.509 -3.347 1.00 90.00 119 ASP A CA 1
ATOM 980 C C . ASP A 1 119 ? 5.078 -43.829 -2.702 1.00 90.00 119 ASP A C 1
ATOM 982 O O . ASP A 1 119 ? 4.116 -43.828 -1.938 1.00 90.00 119 ASP A O 1
ATOM 986 N N . ALA A 1 120 ? 5.836 -44.916 -2.890 1.00 92.62 120 ALA A N 1
ATOM 987 C CA . ALA A 1 120 ? 5.604 -46.186 -2.200 1.00 92.62 120 ALA A CA 1
ATOM 988 C C . ALA A 1 120 ? 5.796 -46.071 -0.676 1.00 92.62 120 ALA A C 1
ATOM 990 O O . ALA A 1 120 ? 5.007 -46.600 0.104 1.00 92.62 120 ALA A O 1
ATOM 991 N N . GLU A 1 121 ? 6.829 -45.356 -0.224 1.00 93.38 121 GLU A N 1
ATOM 992 C CA . GLU A 1 121 ? 7.024 -45.104 1.206 1.00 93.38 121 GLU A CA 1
ATOM 993 C C . GLU A 1 121 ? 5.929 -44.191 1.773 1.00 93.38 121 GLU A C 1
ATOM 995 O O . GLU A 1 121 ? 5.500 -44.411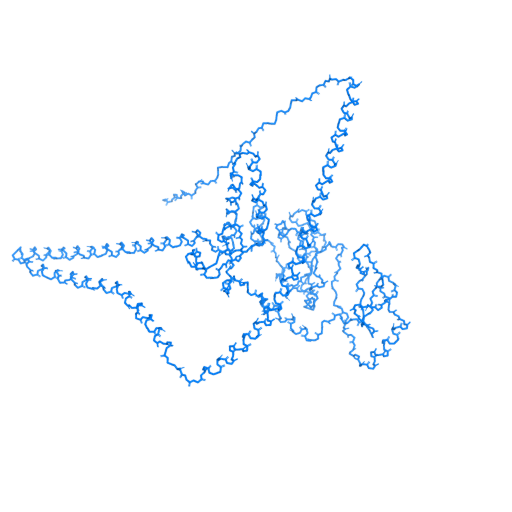 2.907 1.00 93.38 121 GLU A O 1
ATOM 1000 N N . LYS A 1 122 ? 5.440 -43.209 0.994 1.00 91.56 122 LYS A N 1
ATOM 1001 C CA . LYS A 1 122 ? 4.321 -42.344 1.404 1.00 91.56 122 LYS A CA 1
ATOM 1002 C C . LYS A 1 122 ? 3.055 -43.157 1.603 1.00 91.56 122 LYS A C 1
ATOM 1004 O O . LYS A 1 122 ? 2.397 -42.969 2.616 1.00 91.56 122 LYS A O 1
ATOM 1009 N N . GLU A 1 123 ? 2.744 -44.071 0.691 1.00 92.50 123 GLU A N 1
ATOM 1010 C CA . GLU A 1 123 ? 1.574 -44.945 0.798 1.00 92.50 123 GLU A CA 1
ATOM 1011 C C . GLU A 1 123 ? 1.638 -45.815 2.064 1.00 92.50 123 GLU A C 1
ATOM 1013 O O . GLU A 1 123 ? 0.712 -45.794 2.875 1.00 92.50 123 GLU A O 1
ATOM 1018 N N . VAL A 1 124 ? 2.781 -46.468 2.315 1.00 94.88 124 VAL A N 1
ATOM 1019 C CA . VAL A 1 124 ? 3.001 -47.274 3.532 1.00 94.88 124 VAL A CA 1
ATOM 1020 C C . VAL A 1 124 ? 2.929 -46.421 4.804 1.00 94.88 124 VAL A C 1
ATOM 1022 O O . VAL A 1 124 ? 2.384 -46.850 5.824 1.00 94.88 124 VAL A O 1
ATOM 1025 N N . ALA A 1 125 ? 3.497 -45.213 4.787 1.00 91.62 125 ALA A N 1
ATOM 1026 C CA . ALA A 1 125 ? 3.450 -44.304 5.927 1.00 91.62 125 ALA A CA 1
ATOM 1027 C C . ALA A 1 125 ? 2.030 -43.777 6.177 1.00 91.62 125 ALA A C 1
ATOM 1029 O O . ALA A 1 125 ? 1.613 -43.689 7.333 1.00 91.62 125 ALA A O 1
ATOM 1030 N N . THR A 1 126 ? 1.283 -43.473 5.113 1.00 91.94 126 THR A N 1
ATOM 1031 C CA . THR A 1 126 ? -0.123 -43.075 5.172 1.00 91.94 126 THR A CA 1
ATOM 1032 C C . THR A 1 126 ? -0.971 -44.185 5.773 1.00 91.94 126 THR A C 1
ATOM 1034 O O . THR A 1 126 ? -1.685 -43.911 6.730 1.00 91.94 126 THR A O 1
ATOM 1037 N N . GLU A 1 127 ? -0.850 -45.429 5.305 1.00 93.25 127 GLU A N 1
ATOM 1038 C CA . GLU A 1 127 ? -1.608 -46.566 5.847 1.00 93.25 127 GLU A CA 1
ATOM 1039 C C . GLU A 1 127 ? -1.365 -46.730 7.358 1.00 93.25 127 GLU A C 1
ATOM 1041 O O . GLU A 1 127 ? -2.303 -46.758 8.154 1.00 93.25 127 GLU A O 1
ATOM 1046 N N . ARG A 1 128 ? -0.095 -46.698 7.787 1.00 93.12 128 ARG A N 1
ATOM 1047 C CA . ARG A 1 128 ? 0.272 -46.777 9.214 1.00 93.12 128 ARG A CA 1
ATOM 1048 C C . ARG A 1 128 ? -0.281 -45.616 10.043 1.00 93.12 128 ARG A C 1
ATOM 1050 O O . ARG A 1 128 ? -0.642 -45.803 11.205 1.00 93.12 128 ARG A O 1
ATOM 1057 N N . ARG A 1 129 ? -0.302 -44.406 9.481 1.00 93.75 129 ARG A N 1
ATOM 1058 C CA . ARG A 1 129 ? -0.792 -43.200 10.165 1.00 93.75 129 ARG A CA 1
ATOM 1059 C C . ARG A 1 129 ? -2.317 -43.112 10.161 1.00 93.75 129 ARG A C 1
ATOM 1061 O O . ARG A 1 129 ? -2.853 -42.515 11.084 1.00 93.75 129 ARG A O 1
ATOM 1068 N N . MET A 1 130 ? -3.018 -43.731 9.212 1.00 90.56 130 MET A N 1
ATOM 1069 C CA . MET A 1 130 ? -4.476 -43.892 9.285 1.00 90.56 130 MET A CA 1
ATOM 1070 C C . MET A 1 130 ? -4.876 -44.813 10.443 1.00 90.56 130 MET A C 1
ATOM 1072 O O . MET A 1 130 ? -5.809 -44.496 11.178 1.00 90.56 130 MET A O 1
ATOM 1076 N N . ASP A 1 131 ? -4.129 -45.900 10.657 1.00 93.81 131 ASP A N 1
ATOM 1077 C CA . ASP A 1 131 ? -4.353 -46.831 11.773 1.00 93.81 131 ASP A CA 1
ATOM 1078 C C . ASP A 1 131 ? -4.044 -46.197 13.143 1.00 93.81 131 ASP A C 1
ATOM 1080 O O . ASP A 1 131 ? -4.735 -46.430 14.142 1.00 93.81 131 ASP A O 1
ATOM 1084 N N . SER A 1 132 ? -3.013 -45.348 13.202 1.00 92.81 132 SER A N 1
ATOM 1085 C CA . SER A 1 132 ? -2.655 -44.592 14.404 1.00 92.81 132 SER A CA 1
ATOM 1086 C C . SER A 1 132 ? -2.425 -43.107 14.099 1.00 92.81 132 SER A C 1
ATOM 1088 O O . SER A 1 132 ? -1.266 -42.675 14.031 1.00 92.81 132 SER A O 1
ATOM 1090 N N . PRO A 1 133 ? -3.502 -42.302 13.992 1.00 93.12 133 PRO A N 1
ATOM 1091 C CA . PRO A 1 133 ? -3.395 -40.880 13.689 1.00 93.12 133 PRO A CA 1
ATOM 1092 C C . PRO A 1 133 ? -2.560 -40.122 14.725 1.00 93.12 133 PRO A C 1
ATOM 1094 O O . PRO A 1 133 ? -2.627 -40.438 15.924 1.00 93.12 133 PRO A O 1
ATOM 1097 N N . PRO A 1 134 ? -1.786 -39.107 14.296 1.00 93.19 134 PRO A N 1
ATOM 1098 C CA . PRO A 1 134 ? -1.018 -38.277 15.213 1.00 93.19 134 PRO A CA 1
ATOM 1099 C C . PRO A 1 134 ? -1.947 -37.518 16.166 1.00 93.19 134 PRO A C 1
ATOM 1101 O O . PRO A 1 134 ? -3.121 -37.288 15.875 1.00 93.19 134 PRO A O 1
ATOM 1104 N N . ARG A 1 135 ? -1.422 -37.122 17.328 1.00 94.31 135 ARG A N 1
ATOM 1105 C CA . ARG A 1 135 ? -2.153 -36.255 18.258 1.00 94.31 135 ARG A CA 1
ATOM 1106 C C . ARG A 1 135 ? -1.897 -34.796 17.909 1.00 94.31 135 ARG A C 1
ATOM 1108 O O . ARG A 1 135 ? -0.759 -34.429 17.639 1.00 94.31 135 ARG A O 1
ATOM 1115 N N . CYS A 1 136 ? -2.944 -33.982 17.946 1.00 92.56 136 CYS A N 1
ATOM 1116 C CA . CYS A 1 136 ? -2.821 -32.537 17.821 1.00 92.56 136 CYS A CA 1
ATOM 1117 C C . CYS A 1 136 ? -2.274 -31.907 19.116 1.00 92.56 136 CYS A C 1
ATOM 1119 O O . CYS A 1 136 ? -2.163 -32.579 20.144 1.00 92.56 136 CYS A O 1
ATOM 1121 N N . ASP A 1 137 ? -2.010 -30.596 19.103 1.00 85.75 137 ASP A N 1
ATOM 1122 C CA . ASP A 1 137 ? -1.527 -29.860 20.287 1.00 85.75 137 ASP A CA 1
ATOM 1123 C C . ASP A 1 137 ? -2.534 -29.853 21.453 1.00 85.75 137 ASP A C 1
ATOM 1125 O O . ASP A 1 137 ? -2.163 -29.599 22.597 1.00 85.75 137 ASP A O 1
ATOM 1129 N N . CYS A 1 138 ? -3.813 -30.146 21.188 1.00 89.31 138 CYS A N 1
ATOM 1130 C CA . CYS A 1 138 ? -4.826 -30.332 22.232 1.00 89.31 138 CYS A CA 1
ATOM 1131 C C . CYS A 1 138 ? -4.729 -31.706 22.922 1.00 89.31 138 CYS A C 1
ATOM 1133 O O . CYS A 1 138 ? -5.387 -31.923 23.933 1.00 89.31 138 CYS A O 1
ATOM 1135 N N . GLY A 1 139 ? -3.930 -32.634 22.383 1.00 91.38 139 GLY A N 1
ATOM 1136 C CA . GLY A 1 139 ? -3.789 -34.008 22.866 1.00 91.38 139 GLY A CA 1
ATOM 1137 C C . GLY A 1 139 ? -4.743 -35.018 22.216 1.00 91.38 139 GLY A C 1
ATOM 1138 O O . GLY A 1 139 ? -4.578 -36.223 22.432 1.00 91.38 139 GLY A O 1
ATOM 1139 N N . ASP A 1 140 ? -5.692 -34.572 21.393 1.00 93.00 140 ASP A N 1
ATOM 1140 C CA . ASP A 1 140 ? -6.671 -35.427 20.710 1.00 93.00 140 ASP A CA 1
ATOM 1141 C C . ASP A 1 140 ? -6.126 -36.005 19.402 1.00 93.00 140 ASP A C 1
ATOM 1143 O O . ASP A 1 140 ? -5.227 -35.433 18.786 1.00 93.00 140 ASP A O 1
ATOM 1147 N N . ARG A 1 141 ? -6.652 -37.159 18.968 1.00 93.88 141 ARG A N 1
ATOM 1148 C CA . ARG A 1 141 ? -6.259 -37.761 17.683 1.00 93.88 141 ARG A CA 1
ATOM 1149 C C . ARG A 1 141 ? -6.738 -36.880 16.533 1.00 93.88 141 ARG A C 1
ATOM 1151 O O . ARG A 1 141 ? -7.900 -36.487 16.501 1.00 93.88 141 ARG A O 1
ATOM 1158 N N . ALA A 1 142 ? -5.838 -36.587 15.607 1.00 92.81 142 ALA A N 1
ATOM 1159 C CA . ALA A 1 142 ? -6.148 -35.812 14.424 1.00 92.81 142 ALA A CA 1
ATOM 1160 C C . ALA A 1 142 ? -7.120 -36.564 13.504 1.00 92.81 142 ALA A C 1
ATOM 1162 O O . ALA A 1 142 ? -7.130 -37.795 13.460 1.00 92.81 142 ALA A O 1
ATOM 1163 N N . VAL A 1 143 ? -7.918 -35.801 12.765 1.00 92.38 143 VAL A N 1
ATOM 1164 C CA . VAL A 1 143 ? -8.852 -36.294 11.744 1.00 92.38 143 VAL A CA 1
ATOM 1165 C C . VAL A 1 143 ? -8.399 -35.819 10.370 1.00 92.38 143 VAL A C 1
ATOM 1167 O O . VAL A 1 143 ? -7.582 -34.903 10.276 1.00 92.38 143 VAL A O 1
ATOM 1170 N N . ILE A 1 144 ? -8.886 -36.450 9.308 1.00 89.81 144 ILE A N 1
ATOM 1171 C CA . ILE A 1 144 ? -8.590 -36.014 7.940 1.00 89.81 144 ILE A CA 1
ATOM 1172 C C . ILE A 1 144 ? -9.341 -34.705 7.683 1.00 89.81 144 ILE A C 1
ATOM 1174 O O . ILE A 1 144 ? -10.496 -34.567 8.084 1.00 89.81 144 ILE A O 1
ATOM 1178 N N . ASP A 1 145 ? -8.665 -33.731 7.081 1.00 83.88 145 ASP A N 1
ATOM 1179 C CA . ASP A 1 145 ? -9.295 -32.484 6.653 1.00 83.88 145 ASP A CA 1
ATOM 1180 C C . ASP A 1 145 ? -10.087 -32.724 5.359 1.00 83.88 145 ASP A C 1
ATOM 1182 O O . ASP A 1 145 ? -9.487 -33.049 4.339 1.00 83.88 145 ASP A O 1
ATOM 1186 N N . GLU A 1 146 ? -11.414 -32.583 5.397 1.00 76.88 146 GLU A N 1
ATOM 1187 C CA . GLU A 1 146 ? -12.292 -32.801 4.229 1.00 76.88 146 GLU A CA 1
ATOM 1188 C C . GLU A 1 146 ? -12.067 -31.751 3.130 1.00 76.88 146 GLU A C 1
ATOM 1190 O O . GLU A 1 146 ? -12.235 -32.043 1.952 1.00 76.88 146 GLU A O 1
ATOM 1195 N N . ASP A 1 147 ? -11.625 -30.544 3.499 1.00 76.88 147 ASP A N 1
ATOM 1196 C CA . ASP A 1 147 ? -11.299 -29.483 2.535 1.00 76.88 147 ASP A CA 1
ATOM 1197 C C . ASP A 1 147 ? -9.929 -29.706 1.868 1.00 76.88 147 ASP A C 1
ATOM 1199 O O . ASP A 1 147 ? -9.631 -29.166 0.801 1.00 76.88 147 ASP A O 1
ATOM 1203 N N . TYR A 1 148 ? -9.060 -30.486 2.519 1.00 71.56 148 TYR A N 1
ATOM 1204 C CA . TYR A 1 148 ? -7.689 -30.746 2.097 1.00 71.56 148 TYR A CA 1
ATOM 1205 C C . TYR A 1 148 ? -7.374 -32.233 2.294 1.00 71.56 148 TYR A C 1
ATOM 1207 O O . TYR A 1 148 ? -6.616 -32.583 3.202 1.00 71.56 148 TYR A O 1
ATOM 1215 N N . ASP A 1 149 ? -7.899 -33.088 1.405 1.00 70.88 149 ASP A N 1
ATOM 1216 C CA . ASP A 1 149 ? -7.908 -34.573 1.430 1.00 70.88 149 ASP A CA 1
ATOM 1217 C C . ASP A 1 149 ? -6.589 -35.293 1.796 1.00 70.88 149 ASP A C 1
ATOM 1219 O O . ASP A 1 149 ? -6.541 -36.511 1.967 1.00 70.88 149 ASP A O 1
ATOM 1223 N N . LYS A 1 150 ? -5.473 -34.571 1.890 1.00 81.50 150 LYS A N 1
ATOM 1224 C CA . LYS A 1 150 ? -4.128 -35.099 2.128 1.00 81.50 150 LYS A CA 1
ATOM 1225 C C . LYS A 1 150 ? -3.535 -34.690 3.477 1.00 81.50 150 LYS A C 1
ATOM 1227 O O . LYS A 1 150 ? -2.339 -34.918 3.685 1.00 81.50 150 LYS A O 1
ATOM 1232 N N . GLN A 1 151 ? -4.313 -34.120 4.400 1.00 88.44 151 GLN A N 1
ATOM 1233 C CA . GLN A 1 151 ? -3.795 -33.649 5.689 1.00 88.44 151 GLN A CA 1
ATOM 1234 C C . GLN A 1 151 ? -4.585 -34.149 6.901 1.00 88.44 151 GLN A C 1
ATOM 1236 O O . GLN A 1 151 ? -5.810 -34.204 6.901 1.00 88.44 151 GLN A O 1
ATOM 1241 N N . PHE A 1 152 ? -3.856 -34.452 7.973 1.00 92.69 152 PHE A N 1
ATOM 1242 C CA . PHE A 1 152 ? -4.395 -34.558 9.320 1.00 92.69 152 PHE A CA 1
ATOM 1243 C C . PHE A 1 152 ? -4.542 -33.166 9.928 1.00 92.69 152 PHE A C 1
ATOM 1245 O O . PHE A 1 152 ? -3.626 -32.349 9.842 1.00 92.69 152 PHE A O 1
ATOM 1252 N N . CYS A 1 153 ? -5.653 -32.917 10.608 1.00 90.69 153 CYS A N 1
ATOM 1253 C CA . CYS A 1 153 ? -5.975 -31.653 11.253 1.00 90.69 153 CYS A CA 1
ATOM 1254 C C . CYS A 1 153 ? -6.607 -31.874 12.638 1.00 90.69 153 CYS A C 1
ATOM 1256 O O . CYS A 1 153 ? -7.045 -32.971 12.995 1.00 90.69 153 CYS A O 1
ATOM 1258 N N . CYS A 1 154 ? -6.637 -30.825 13.460 1.00 90.88 154 CYS A N 1
ATOM 1259 C CA . CYS A 1 154 ? -7.263 -30.894 14.780 1.00 90.88 154 CYS A CA 1
ATOM 1260 C C . CYS A 1 154 ? -8.792 -31.087 14.671 1.00 90.88 154 CYS A C 1
ATOM 1262 O O . CYS A 1 154 ? -9.437 -30.258 14.025 1.00 90.88 154 CYS A O 1
ATOM 1264 N N . PRO A 1 155 ? -9.396 -32.094 15.336 1.00 90.69 155 PRO A N 1
ATOM 1265 C CA . PRO A 1 155 ? -10.850 -32.298 15.318 1.00 90.69 155 PRO A CA 1
ATOM 1266 C C . PRO A 1 155 ? -11.613 -31.235 16.113 1.00 90.69 155 PRO A C 1
ATOM 1268 O O . PRO A 1 155 ? -12.810 -31.045 15.921 1.00 90.69 155 PRO A O 1
ATOM 1271 N N . ASN A 1 156 ? -10.935 -30.549 17.033 1.00 89.81 156 ASN A N 1
ATOM 1272 C CA . ASN A 1 156 ? -11.583 -29.594 17.912 1.00 89.81 156 ASN A CA 1
ATOM 1273 C C . ASN A 1 156 ? -11.785 -28.272 17.188 1.00 89.81 156 ASN A C 1
ATOM 1275 O O . ASN A 1 156 ? -10.812 -27.596 16.855 1.00 89.81 156 ASN A O 1
ATOM 1279 N N . ILE A 1 157 ? -13.039 -27.878 17.026 1.00 85.19 157 ILE A N 1
ATOM 1280 C CA . ILE A 1 157 ? -13.438 -26.584 16.481 1.00 85.19 157 ILE A CA 1
ATOM 1281 C C . ILE A 1 157 ? -13.848 -25.668 17.638 1.00 85.19 157 ILE A C 1
ATOM 1283 O O . ILE A 1 157 ? -14.501 -26.100 18.590 1.00 85.19 157 ILE A O 1
ATOM 1287 N N . ASP A 1 158 ? -13.417 -24.414 17.579 1.00 79.56 158 ASP A N 1
ATOM 1288 C CA . ASP A 1 158 ? -13.810 -23.350 18.487 1.00 79.56 158 ASP A CA 1
ATOM 1289 C C . ASP A 1 158 ? -15.069 -22.663 17.951 1.00 79.56 158 ASP A C 1
ATOM 1291 O O . ASP A 1 158 ? -15.089 -22.101 16.850 1.00 79.56 158 ASP A O 1
ATOM 1295 N N . TYR A 1 159 ? -16.145 -22.748 18.728 1.00 70.94 159 TYR A N 1
ATOM 1296 C CA . TYR A 1 159 ? -17.407 -22.077 18.437 1.00 70.94 159 TYR A CA 1
ATOM 1297 C C . TYR A 1 159 ? -17.410 -20.689 19.093 1.00 70.94 159 TYR A C 1
ATOM 1299 O O . TYR A 1 159 ? -16.936 -20.555 20.221 1.00 70.94 159 TYR A O 1
ATOM 1307 N N . PRO A 1 160 ? -17.965 -19.655 18.432 1.00 67.69 160 PRO A N 1
ATOM 1308 C CA . PRO A 1 160 ? -18.875 -19.742 17.283 1.00 67.69 160 PRO A CA 1
ATOM 1309 C C . PRO A 1 160 ? -18.219 -19.622 15.903 1.00 67.69 160 PRO A C 1
ATOM 1311 O O . PRO A 1 160 ? -18.894 -19.790 14.896 1.00 67.69 160 PRO A O 1
ATOM 1314 N N . TYR A 1 161 ? -16.926 -19.311 15.836 1.00 73.75 161 TYR A N 1
ATOM 1315 C CA . TYR A 1 161 ? -16.308 -18.877 14.584 1.00 73.75 161 TYR A CA 1
ATOM 1316 C C . TYR A 1 161 ? -15.931 -20.023 13.631 1.00 73.75 161 TYR A C 1
ATOM 1318 O O . TYR A 1 161 ? -15.573 -19.754 12.488 1.00 73.75 161 TYR A O 1
ATOM 1326 N N . GLY A 1 162 ? -15.944 -21.280 14.089 1.00 76.62 162 GLY A N 1
ATOM 1327 C CA . GLY A 1 162 ? -15.623 -22.439 13.249 1.00 76.62 162 GLY A CA 1
ATOM 1328 C C . GLY A 1 162 ? -14.121 -22.705 13.066 1.00 76.62 162 GLY A C 1
ATOM 1329 O O . GLY A 1 162 ? -13.737 -23.510 12.223 1.00 76.62 162 GLY A O 1
ATOM 1330 N N . TRP A 1 163 ? -13.247 -22.070 13.853 1.00 79.06 163 TRP A N 1
ATOM 1331 C CA . TRP A 1 163 ? -11.790 -22.203 13.703 1.00 79.06 163 TRP A CA 1
ATOM 1332 C C . TRP A 1 163 ? -11.291 -23.399 14.501 1.00 79.06 163 TRP A C 1
ATOM 1334 O O . TRP A 1 163 ? -11.709 -23.605 15.634 1.00 79.06 163 TRP A O 1
ATOM 1344 N N . ARG A 1 164 ? -10.349 -24.181 13.971 1.00 81.38 164 ARG A N 1
ATOM 1345 C CA . ARG A 1 164 ? -9.752 -25.286 14.740 1.00 81.38 164 ARG A CA 1
ATOM 1346 C C . ARG A 1 164 ? -9.018 -24.740 15.982 1.00 81.38 164 ARG A C 1
ATOM 1348 O O . ARG A 1 164 ? -8.229 -23.803 15.870 1.00 81.38 164 ARG A O 1
ATOM 1355 N N . LYS A 1 165 ? -9.231 -25.348 17.159 1.00 81.75 165 LYS A N 1
ATOM 1356 C CA . LYS A 1 165 ? -8.669 -24.916 18.461 1.00 81.75 165 LYS A CA 1
ATOM 1357 C C . LYS A 1 165 ? -7.141 -24.875 18.494 1.00 81.75 165 LYS A C 1
ATOM 1359 O O . LYS A 1 165 ? -6.562 -24.128 19.277 1.00 81.75 165 LYS A O 1
ATOM 1364 N N . CYS A 1 166 ? -6.479 -25.689 17.675 1.00 84.44 166 CYS A N 1
ATOM 1365 C CA . CYS A 1 166 ? -5.044 -25.581 17.442 1.00 84.44 166 CYS A CA 1
ATOM 1366 C C . CYS A 1 166 ? -4.739 -25.629 15.945 1.00 84.44 166 CYS A C 1
ATOM 1368 O O . CYS A 1 166 ? -5.545 -26.097 15.139 1.00 84.44 166 CYS A O 1
ATOM 1370 N N . ARG A 1 167 ? -3.548 -25.148 15.581 1.00 82.19 167 ARG A N 1
ATOM 1371 C CA . ARG A 1 167 ? -3.078 -25.053 14.191 1.00 82.19 167 ARG A CA 1
ATOM 1372 C C . ARG A 1 167 ? -2.422 -26.340 13.679 1.00 82.19 167 ARG A C 1
ATOM 1374 O O . ARG A 1 167 ? -1.764 -26.301 12.645 1.00 82.19 167 ARG A O 1
ATOM 1381 N N . PHE A 1 168 ? -2.575 -27.455 14.394 1.00 86.69 168 PHE A N 1
ATOM 1382 C CA . PHE A 1 168 ? -1.989 -28.733 14.006 1.00 86.69 168 PHE A CA 1
ATOM 1383 C C . PHE A 1 168 ? -2.439 -29.139 12.596 1.00 86.69 168 PHE A C 1
ATOM 1385 O O . PHE A 1 168 ? -3.640 -29.306 12.353 1.00 86.69 168 PHE A O 1
ATOM 1392 N N . ARG A 1 169 ? -1.460 -29.297 11.699 1.00 84.69 169 ARG A N 1
ATOM 1393 C CA . ARG A 1 169 ? -1.609 -29.790 10.328 1.00 84.69 169 ARG A CA 1
ATOM 1394 C C . ARG A 1 169 ? -0.390 -30.630 9.958 1.00 84.69 169 ARG A C 1
ATOM 1396 O O . ARG A 1 169 ? 0.738 -30.155 10.067 1.00 84.69 169 ARG A O 1
ATOM 1403 N N . GLU A 1 170 ? -0.608 -31.852 9.494 1.00 89.19 170 GLU A N 1
ATOM 1404 C CA . GLU A 1 170 ? 0.446 -32.727 8.964 1.00 89.19 170 GLU A CA 1
ATOM 1405 C C . GLU A 1 170 ? -0.036 -33.433 7.700 1.00 89.19 170 GLU A C 1
ATOM 1407 O O . GLU A 1 170 ? -1.233 -33.648 7.542 1.00 89.19 170 GLU A O 1
ATOM 1412 N N . TRP A 1 171 ? 0.873 -33.851 6.817 1.00 88.69 171 TRP A N 1
ATOM 1413 C CA . TRP A 1 171 ? 0.502 -34.745 5.722 1.00 88.69 171 TRP A CA 1
ATOM 1414 C C . TRP A 1 171 ? 0.044 -36.104 6.266 1.00 88.69 171 TRP A C 1
ATOM 1416 O O . TRP A 1 171 ? 0.461 -36.551 7.345 1.00 88.69 171 TRP A O 1
ATOM 1426 N N . LEU A 1 172 ? -0.760 -36.820 5.478 1.00 89.81 172 LEU A N 1
ATOM 1427 C CA . LEU A 1 172 ? -1.140 -38.194 5.815 1.00 89.81 172 LEU A CA 1
ATOM 1428 C C . LEU A 1 172 ? 0.085 -39.101 6.008 1.00 89.81 172 LEU A C 1
ATOM 1430 O O . LEU A 1 172 ? 0.087 -39.928 6.912 1.00 89.81 172 LEU A O 1
ATOM 1434 N N . TYR A 1 173 ? 1.148 -38.900 5.227 1.00 88.81 173 TYR A N 1
ATOM 1435 C CA . TYR A 1 173 ? 2.372 -39.707 5.279 1.00 88.81 173 TYR A CA 1
ATOM 1436 C C . TYR A 1 173 ? 3.430 -39.202 6.274 1.00 88.81 173 TYR A C 1
ATOM 1438 O O . TYR A 1 173 ? 4.394 -39.912 6.555 1.00 88.81 173 TYR A O 1
ATOM 1446 N N . GLY A 1 174 ? 3.299 -37.996 6.834 1.00 87.62 174 GLY A N 1
ATOM 1447 C CA . GLY A 1 174 ? 4.314 -37.469 7.747 1.00 87.62 174 GLY A CA 1
ATOM 1448 C C . GLY A 1 174 ? 4.132 -36.000 8.123 1.00 87.62 174 GLY A C 1
ATOM 1449 O O . GLY A 1 174 ? 3.219 -35.342 7.627 1.00 87.62 174 GLY A O 1
ATOM 1450 N N . PRO A 1 175 ? 5.005 -35.464 8.992 1.00 83.25 175 PRO A N 1
ATOM 1451 C CA . PRO A 1 175 ? 4.986 -34.053 9.354 1.00 83.25 175 PRO A CA 1
ATOM 1452 C C . PRO A 1 175 ? 5.054 -33.146 8.124 1.00 83.25 175 PRO A C 1
ATOM 1454 O O . PRO A 1 175 ? 5.767 -33.438 7.158 1.00 83.25 175 PRO A O 1
ATOM 1457 N N . LEU A 1 176 ? 4.314 -32.037 8.162 1.00 77.25 176 LEU A N 1
ATOM 1458 C CA . LEU A 1 176 ? 4.402 -31.020 7.120 1.00 77.25 176 LEU A CA 1
ATOM 1459 C C . LEU A 1 176 ? 5.826 -30.446 7.099 1.00 77.25 176 LEU A C 1
ATOM 1461 O O . LEU A 1 176 ? 6.419 -30.180 8.146 1.00 77.25 176 LEU A O 1
ATOM 1465 N N . SER A 1 177 ? 6.374 -30.228 5.906 1.00 73.50 177 SER A N 1
ATOM 1466 C CA . SER A 1 177 ? 7.616 -29.474 5.774 1.00 73.50 177 SER A CA 1
ATOM 1467 C C . SER A 1 177 ? 7.392 -28.059 6.307 1.00 73.50 177 SER A C 1
ATOM 1469 O O . SER A 1 177 ? 6.526 -27.332 5.827 1.00 73.50 177 SER A O 1
ATOM 1471 N N . HIS A 1 178 ? 8.161 -27.670 7.324 1.00 70.38 178 HIS A N 1
ATOM 1472 C CA . HIS A 1 178 ? 8.156 -26.286 7.789 1.00 70.38 178 HIS A CA 1
ATOM 1473 C C . HIS A 1 178 ? 8.930 -25.378 6.830 1.00 70.38 178 HIS A C 1
ATOM 1475 O O . HIS A 1 178 ? 8.646 -24.191 6.747 1.00 70.38 178 HIS A O 1
ATOM 1481 N N . TRP A 1 179 ? 9.915 -25.911 6.107 1.00 73.88 179 TRP A N 1
ATOM 1482 C CA . TRP A 1 179 ? 10.690 -25.122 5.161 1.00 73.88 179 TRP A CA 1
ATOM 1483 C C . TRP A 1 179 ? 9.888 -24.891 3.876 1.00 73.88 179 TRP A C 1
ATOM 1485 O O . TRP A 1 179 ? 9.305 -25.840 3.360 1.00 73.88 179 TRP A O 1
ATOM 1495 N N . PRO A 1 180 ? 9.911 -23.677 3.299 1.00 65.38 180 PRO A N 1
ATOM 1496 C CA . PRO A 1 180 ? 9.377 -23.465 1.958 1.00 65.38 180 PRO A CA 1
ATOM 1497 C C . PRO A 1 180 ? 10.015 -24.439 0.959 1.00 65.38 180 PRO A C 1
ATOM 1499 O O . PRO A 1 180 ? 11.193 -24.794 1.108 1.00 65.38 180 PRO A O 1
ATOM 1502 N N . GLU A 1 181 ? 9.260 -24.856 -0.059 1.00 63.56 181 GLU A N 1
ATOM 1503 C CA . GLU A 1 181 ? 9.793 -25.687 -1.141 1.00 63.56 181 GLU A CA 1
ATOM 1504 C C . GLU A 1 181 ? 10.995 -25.001 -1.822 1.00 63.56 181 GLU A C 1
ATOM 1506 O O . GLU A 1 181 ? 11.081 -23.768 -1.818 1.00 63.56 181 GLU A O 1
ATOM 1511 N N . PRO A 1 182 ? 11.963 -25.757 -2.380 1.00 56.41 182 PRO A N 1
ATOM 1512 C CA . PRO A 1 182 ? 13.188 -25.193 -2.954 1.00 56.41 182 PRO A CA 1
ATOM 1513 C C . PRO A 1 182 ? 12.929 -24.078 -3.977 1.00 56.41 182 PRO A C 1
ATOM 1515 O O . PRO A 1 182 ? 13.602 -23.051 -3.933 1.00 56.41 182 PRO A O 1
ATOM 1518 N N . GLU A 1 183 ? 11.901 -24.236 -4.814 1.00 52.75 183 GLU A N 1
ATOM 1519 C CA . GLU A 1 183 ? 11.489 -23.252 -5.827 1.00 52.75 183 GLU A CA 1
ATOM 1520 C C . GLU A 1 183 ? 11.008 -21.925 -5.209 1.00 52.75 183 GLU A C 1
ATOM 1522 O O . GLU A 1 183 ? 11.179 -20.852 -5.788 1.00 52.75 183 GLU A O 1
ATOM 1527 N N . VAL A 1 184 ? 10.466 -21.978 -3.987 1.00 53.50 184 VAL A N 1
ATOM 1528 C CA . VAL A 1 184 ? 10.053 -20.803 -3.208 1.00 53.50 184 VAL A CA 1
ATOM 1529 C C . VAL A 1 184 ? 11.249 -20.170 -2.492 1.00 53.50 184 VAL A C 1
ATOM 1531 O O . VAL A 1 184 ? 11.292 -18.950 -2.348 1.00 53.50 184 VAL A O 1
ATOM 1534 N N . LYS A 1 185 ? 12.243 -20.960 -2.053 1.00 49.16 185 LYS A N 1
ATOM 1535 C CA . LYS A 1 185 ? 13.428 -20.438 -1.343 1.00 49.16 185 LYS A CA 1
ATOM 1536 C C . LYS A 1 185 ? 14.215 -19.437 -2.187 1.00 49.16 185 LYS A C 1
ATOM 1538 O O . LYS A 1 185 ? 14.609 -18.403 -1.653 1.00 49.16 185 LYS A O 1
ATOM 1543 N N . GLU A 1 186 ? 14.423 -19.725 -3.470 1.00 46.84 186 GLU A N 1
ATOM 1544 C CA . GLU A 1 186 ? 15.233 -18.881 -4.358 1.00 46.84 186 GLU A CA 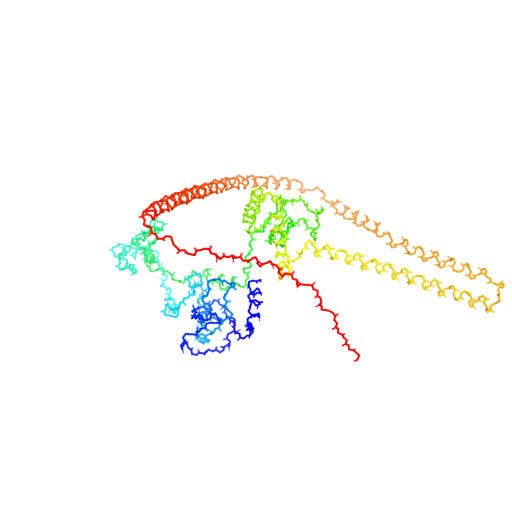1
ATOM 1545 C C . GLU A 1 186 ? 14.489 -17.598 -4.762 1.00 46.84 186 GLU A C 1
ATOM 1547 O O . GLU A 1 186 ? 15.037 -16.501 -4.647 1.00 46.84 186 GLU A O 1
ATOM 1552 N N . LYS A 1 187 ? 13.192 -17.704 -5.089 1.00 50.72 187 LYS A N 1
ATOM 1553 C CA . LYS A 1 187 ? 12.343 -16.538 -5.387 1.00 50.72 187 LYS A CA 1
ATOM 1554 C C . LYS A 1 187 ? 12.141 -15.627 -4.177 1.00 50.72 187 LYS A C 1
ATOM 1556 O O . LYS A 1 187 ? 12.180 -14.415 -4.328 1.00 50.72 187 LYS A O 1
ATOM 1561 N N . ARG A 1 188 ? 11.971 -16.166 -2.964 1.00 48.16 188 ARG A N 1
ATOM 1562 C CA . ARG A 1 188 ? 11.668 -15.351 -1.773 1.00 48.16 188 ARG A CA 1
ATOM 1563 C C . ARG A 1 188 ? 12.897 -14.670 -1.168 1.00 48.16 188 ARG A C 1
ATOM 1565 O O . ARG A 1 188 ? 12.742 -13.609 -0.580 1.00 48.16 188 ARG A O 1
ATOM 1572 N N . TYR A 1 189 ? 14.099 -15.241 -1.310 1.00 44.81 189 TYR A N 1
ATOM 1573 C CA . TYR A 1 189 ? 15.345 -14.586 -0.876 1.00 44.81 189 TYR A CA 1
ATOM 1574 C C . TYR A 1 189 ? 15.752 -13.412 -1.776 1.00 44.81 189 TYR A C 1
ATOM 1576 O O . TYR A 1 189 ? 16.411 -12.504 -1.282 1.00 44.81 189 TYR A O 1
ATOM 1584 N N . MET A 1 190 ? 15.370 -13.431 -3.058 1.00 44.59 190 MET A N 1
ATOM 1585 C CA . MET A 1 190 ? 15.713 -12.395 -4.047 1.00 44.59 190 MET A CA 1
ATOM 1586 C C . MET A 1 190 ? 14.549 -11.428 -4.326 1.00 44.59 190 MET A C 1
ATOM 1588 O O . MET A 1 190 ? 14.776 -10.256 -4.605 1.00 44.59 190 MET A O 1
ATOM 1592 N N . GLY A 1 191 ? 13.303 -11.891 -4.203 1.00 41.06 191 GLY A N 1
ATOM 1593 C CA . GLY A 1 191 ? 12.100 -11.143 -4.575 1.00 41.06 191 GLY A CA 1
ATOM 1594 C C . GLY A 1 191 ? 11.874 -9.872 -3.760 1.00 41.06 191 GLY A C 1
ATOM 1595 O O . GLY A 1 191 ? 11.490 -8.860 -4.321 1.00 41.06 191 GLY A O 1
ATOM 1596 N N . TRP A 1 192 ? 12.221 -9.825 -2.472 1.00 42.28 192 TRP A N 1
ATOM 1597 C CA . TRP A 1 192 ? 12.063 -8.581 -1.696 1.00 42.28 192 TRP A CA 1
ATOM 1598 C C . TRP A 1 192 ? 13.002 -7.446 -2.146 1.00 42.28 192 TRP A C 1
ATOM 1600 O O . TRP A 1 192 ? 12.760 -6.295 -1.793 1.00 42.28 192 TRP A O 1
ATOM 1610 N N . ALA A 1 193 ? 14.057 -7.747 -2.914 1.00 46.22 193 ALA A N 1
ATOM 1611 C CA . ALA A 1 193 ? 14.961 -6.742 -3.466 1.00 46.22 193 ALA A CA 1
ATOM 1612 C C . ALA A 1 193 ? 14.556 -6.264 -4.874 1.00 46.22 193 ALA A C 1
ATOM 1614 O O . ALA A 1 193 ? 15.167 -5.328 -5.382 1.00 46.22 193 ALA A O 1
ATOM 1615 N N . THR A 1 194 ? 13.593 -6.909 -5.545 1.00 42.62 194 THR A N 1
ATOM 1616 C CA . THR A 1 194 ? 13.317 -6.627 -6.974 1.00 42.62 194 THR A CA 1
ATOM 1617 C C . THR A 1 194 ? 11.861 -6.787 -7.401 1.00 42.62 194 THR A C 1
ATOM 1619 O O . THR A 1 194 ? 11.494 -6.348 -8.486 1.00 42.62 194 THR A O 1
ATOM 1622 N N . GLU A 1 195 ? 11.009 -7.390 -6.581 1.00 41.03 195 GLU A N 1
ATOM 1623 C CA . GLU A 1 195 ? 9.578 -7.481 -6.835 1.00 41.03 195 GLU A CA 1
ATOM 1624 C C . GLU A 1 195 ? 8.961 -6.144 -6.418 1.00 41.03 195 GLU A C 1
ATOM 1626 O O . GLU A 1 195 ? 8.386 -5.983 -5.341 1.00 41.03 195 GLU A O 1
ATOM 1631 N N . GLU A 1 196 ? 9.140 -5.140 -7.281 1.00 39.03 196 GLU A N 1
ATOM 1632 C CA . GLU A 1 196 ? 8.148 -4.084 -7.417 1.00 39.03 196 GLU A CA 1
ATOM 1633 C C . GLU A 1 196 ? 6.810 -4.806 -7.522 1.00 39.03 196 GLU A C 1
ATOM 1635 O O . GLU A 1 196 ? 6.533 -5.473 -8.520 1.00 39.03 196 GLU A O 1
ATOM 1640 N N . VAL A 1 197 ? 6.017 -4.758 -6.454 1.00 45.41 197 VAL A N 1
ATOM 1641 C CA . VAL A 1 197 ? 4.623 -5.172 -6.501 1.00 45.41 197 VAL A CA 1
ATOM 1642 C C . VAL A 1 197 ? 3.989 -4.271 -7.551 1.00 45.41 197 VAL A C 1
ATOM 1644 O O . VAL A 1 197 ? 3.640 -3.125 -7.269 1.00 45.41 197 VAL A O 1
ATOM 1647 N N . LYS A 1 198 ? 3.936 -4.755 -8.793 1.00 43.22 198 LYS A N 1
ATOM 1648 C CA . LYS A 1 198 ? 3.205 -4.113 -9.872 1.00 43.22 198 LYS A CA 1
ATOM 1649 C C . LYS A 1 198 ? 1.744 -4.306 -9.522 1.00 43.22 198 LYS A C 1
ATOM 1651 O O . LYS A 1 198 ? 1.159 -5.338 -9.822 1.00 43.22 198 LYS A O 1
ATOM 1656 N N . PHE A 1 199 ? 1.198 -3.353 -8.775 1.00 50.75 199 PHE A N 1
ATOM 1657 C CA . PHE A 1 199 ? -0.242 -3.192 -8.710 1.00 50.75 199 PHE A CA 1
ATOM 1658 C C . PHE A 1 199 ? -0.722 -2.973 -10.139 1.00 50.75 199 PHE A C 1
ATOM 1660 O O . PHE A 1 199 ? -0.092 -2.206 -10.875 1.00 50.75 199 PHE A O 1
ATOM 1667 N N . ASP A 1 200 ? -1.798 -3.653 -10.525 1.00 69.75 200 ASP A N 1
ATOM 1668 C CA . ASP A 1 200 ? -2.439 -3.358 -11.797 1.00 69.75 200 ASP A CA 1
ATOM 1669 C C . ASP A 1 200 ? -2.740 -1.852 -11.831 1.00 69.75 200 ASP A C 1
ATOM 1671 O O . ASP A 1 200 ? -3.308 -1.317 -10.866 1.00 69.75 200 ASP A O 1
ATOM 1675 N N . PRO A 1 201 ? -2.290 -1.135 -12.874 1.00 75.44 201 PRO A N 1
ATOM 1676 C CA . PRO A 1 201 ? -2.448 0.306 -12.940 1.00 75.44 201 PRO A CA 1
ATOM 1677 C C . PRO A 1 201 ? -3.935 0.644 -12.882 1.00 75.44 201 PRO A C 1
ATOM 1679 O O . PRO A 1 201 ? -4.746 0.101 -13.633 1.00 75.44 201 PRO A O 1
ATOM 1682 N N . VAL A 1 202 ? -4.311 1.552 -11.981 1.00 82.19 202 VAL A N 1
ATOM 1683 C CA . VAL A 1 202 ? -5.700 2.000 -11.874 1.00 82.19 202 VAL A CA 1
ATOM 1684 C C . VAL A 1 202 ? -6.033 2.778 -13.139 1.00 82.19 202 VAL A C 1
ATOM 1686 O O . VAL A 1 202 ? -5.527 3.876 -13.346 1.00 82.19 202 VAL A O 1
ATOM 1689 N N . LEU A 1 203 ? -6.882 2.223 -13.999 1.00 86.88 203 LEU A N 1
ATOM 1690 C CA . LEU A 1 203 ? -7.284 2.886 -15.233 1.00 86.88 203 LEU A CA 1
ATOM 1691 C C . LEU A 1 203 ? -8.442 3.849 -14.975 1.00 86.88 203 LEU A C 1
ATOM 1693 O O . LEU A 1 203 ? -9.419 3.540 -14.291 1.00 86.88 203 LEU A O 1
ATOM 1697 N N . CYS A 1 204 ? -8.355 5.038 -15.561 1.00 86.00 204 CYS A N 1
ATOM 1698 C CA . CYS A 1 204 ? -9.508 5.913 -15.671 1.00 86.00 204 CYS A CA 1
ATOM 1699 C C . CYS A 1 204 ? -10.487 5.348 -16.716 1.00 86.00 204 CYS A C 1
ATOM 1701 O O . CYS A 1 204 ? -10.089 4.667 -17.657 1.00 86.00 204 CYS A O 1
ATOM 1703 N N . LYS A 1 205 ? -11.770 5.724 -16.631 1.00 81.81 205 LYS A N 1
ATOM 1704 C CA . LYS A 1 205 ? -12.807 5.362 -17.620 1.00 81.81 205 LYS A CA 1
ATOM 1705 C C . LYS A 1 205 ? -12.500 5.794 -19.063 1.00 81.81 205 LYS A C 1
ATOM 1707 O O . LYS A 1 205 ? -13.186 5.371 -19.982 1.00 81.81 205 LYS A O 1
ATOM 1712 N N . CYS A 1 206 ? -11.505 6.655 -19.277 1.00 87.00 206 CYS A N 1
ATOM 1713 C CA . CYS A 1 206 ? -11.010 7.003 -20.609 1.00 87.00 206 CYS A CA 1
ATOM 1714 C C . CYS A 1 206 ? -10.040 5.968 -21.213 1.00 87.00 206 CYS A C 1
ATOM 1716 O O . CYS A 1 206 ? -9.614 6.170 -22.347 1.00 87.00 206 CYS A O 1
ATOM 1718 N N . GLY A 1 207 ? -9.677 4.916 -20.470 1.00 85.56 207 GLY A N 1
ATOM 1719 C CA . GLY A 1 207 ? -8.713 3.885 -20.867 1.00 85.56 207 GLY A CA 1
ATOM 1720 C C . GLY A 1 207 ? -7.253 4.211 -20.528 1.00 85.56 207 GLY A C 1
ATOM 1721 O O . GLY A 1 207 ? -6.391 3.358 -20.691 1.00 85.56 207 GLY A O 1
ATOM 1722 N N . ILE A 1 208 ? -6.961 5.422 -20.042 1.00 86.69 208 ILE A N 1
ATOM 1723 C CA . ILE A 1 208 ? -5.604 5.836 -19.653 1.00 86.69 208 ILE A CA 1
ATOM 1724 C C . ILE A 1 208 ? -5.384 5.616 -18.158 1.00 86.69 208 ILE A C 1
ATOM 1726 O O . ILE A 1 208 ? -6.287 5.862 -17.354 1.00 86.69 208 ILE A O 1
ATOM 1730 N N . GLU A 1 209 ? -4.166 5.212 -17.795 1.00 85.50 209 GLU A N 1
ATOM 1731 C CA . GLU A 1 209 ? -3.698 5.119 -16.412 1.00 85.50 209 GLU A CA 1
ATOM 1732 C C . GLU A 1 209 ? -3.995 6.404 -15.632 1.00 85.50 209 GLU A C 1
ATOM 1734 O O . GLU A 1 209 ? -3.671 7.520 -16.045 1.00 85.50 209 GLU A O 1
ATOM 1739 N N . ALA A 1 210 ? -4.672 6.249 -14.502 1.00 88.31 210 ALA A N 1
ATOM 1740 C CA . ALA A 1 210 ? -5.013 7.345 -13.626 1.00 88.31 210 ALA A CA 1
ATOM 1741 C C . ALA A 1 210 ? -3.765 7.904 -12.942 1.00 88.31 210 ALA A C 1
ATOM 1743 O O . ALA A 1 210 ? -2.874 7.174 -12.513 1.00 88.31 210 ALA A O 1
ATOM 1744 N N . LYS A 1 211 ? -3.740 9.223 -12.758 1.00 87.25 211 LYS A N 1
ATOM 1745 C CA . LYS A 1 211 ? -2.724 9.877 -11.932 1.00 87.25 211 LYS A CA 1
ATOM 1746 C C . LYS A 1 211 ? -3.125 9.781 -10.469 1.00 87.25 211 LYS A C 1
ATOM 1748 O O . LYS A 1 211 ? -4.298 9.951 -10.150 1.00 87.25 211 LYS A O 1
ATOM 1753 N N . TYR A 1 212 ? -2.153 9.546 -9.592 1.00 85.25 212 TYR A N 1
ATOM 1754 C CA . TYR A 1 212 ? -2.347 9.549 -8.143 1.00 85.25 212 TYR A CA 1
ATOM 1755 C C . TYR A 1 212 ? -1.826 10.854 -7.530 1.00 85.25 212 TYR A C 1
ATOM 1757 O O . TYR A 1 212 ? -0.686 11.249 -7.780 1.00 85.25 212 TYR A O 1
ATOM 1765 N N . GLY A 1 213 ? -2.636 11.527 -6.716 1.00 86.94 213 GLY A N 1
ATOM 1766 C CA . GLY A 1 213 ? -2.273 12.792 -6.076 1.00 86.94 213 GLY A CA 1
ATOM 1767 C C . GLY A 1 213 ? -3.451 13.443 -5.358 1.00 86.94 213 GLY A C 1
ATOM 1768 O O . GLY A 1 213 ? -4.428 12.776 -5.032 1.00 86.94 213 GLY A O 1
ATOM 1769 N N . LEU A 1 214 ? -3.372 14.749 -5.093 1.00 88.75 214 LEU A N 1
ATOM 1770 C CA . LEU A 1 214 ? -4.526 15.493 -4.583 1.00 88.75 214 LEU A CA 1
ATOM 1771 C C . LEU A 1 214 ? -5.611 15.500 -5.664 1.00 88.75 214 LEU A C 1
ATOM 1773 O O . LEU A 1 214 ? -5.364 15.969 -6.769 1.00 88.75 214 LEU A O 1
ATOM 1777 N N . VAL A 1 215 ? -6.799 14.971 -5.378 1.00 90.94 215 VAL A N 1
ATOM 1778 C CA . VAL A 1 215 ? -7.859 14.936 -6.395 1.00 90.94 215 VAL A CA 1
ATOM 1779 C C . VAL A 1 215 ? -8.348 16.347 -6.719 1.00 90.94 215 VAL A C 1
ATOM 1781 O O . VAL A 1 215 ? -8.135 17.285 -5.953 1.00 90.94 215 VAL A O 1
ATOM 1784 N N . PHE A 1 216 ? -9.031 16.502 -7.851 1.00 85.88 216 PHE A N 1
ATOM 1785 C CA . PHE A 1 216 ? -9.459 17.809 -8.343 1.00 85.88 216 PHE A CA 1
ATOM 1786 C C . PHE A 1 216 ? -10.440 18.524 -7.397 1.00 85.88 216 PHE A C 1
ATOM 1788 O O . PHE A 1 216 ? -10.342 19.734 -7.220 1.00 85.88 216 PHE A O 1
ATOM 1795 N N . SER A 1 217 ? -11.341 17.788 -6.732 1.00 89.00 217 SER A N 1
ATOM 1796 C CA . SER A 1 217 ? -12.188 18.364 -5.674 1.00 89.00 217 SER A CA 1
ATOM 1797 C C . SER A 1 217 ? -11.411 18.789 -4.423 1.00 89.00 217 SER A C 1
ATOM 1799 O O . SER A 1 217 ? -11.974 19.429 -3.538 1.00 89.00 217 SER A O 1
ATOM 1801 N N . GLU A 1 218 ? -10.135 18.406 -4.326 1.00 90.88 218 GLU A N 1
ATOM 1802 C CA . GLU A 1 218 ? -9.251 18.582 -3.174 1.00 90.88 218 GLU A CA 1
ATOM 1803 C C . GLU A 1 218 ? -9.798 17.966 -1.870 1.00 90.88 218 GLU A C 1
ATOM 1805 O O . GLU A 1 218 ? -9.300 18.249 -0.782 1.00 90.88 218 GLU A O 1
ATOM 1810 N N . LEU A 1 219 ? -10.805 17.088 -1.961 1.00 91.38 219 LEU A N 1
ATOM 1811 C CA . LEU A 1 219 ? -11.429 16.425 -0.810 1.00 91.38 219 LEU A CA 1
ATOM 1812 C C . LEU A 1 219 ? -10.651 15.197 -0.316 1.00 91.38 219 LEU A C 1
ATOM 1814 O O . LEU A 1 219 ? -10.920 14.702 0.784 1.00 91.38 219 LEU A O 1
ATOM 1818 N N . GLY A 1 220 ? -9.678 14.720 -1.092 1.00 90.31 220 GLY A N 1
ATOM 1819 C CA . GLY A 1 220 ? -8.873 13.549 -0.763 1.00 90.31 220 GLY A CA 1
ATOM 1820 C C . GLY A 1 220 ? -7.600 13.430 -1.595 1.00 90.31 220 GLY A C 1
ATOM 1821 O O . GLY A 1 220 ? -7.412 14.126 -2.594 1.00 90.31 220 GLY A O 1
ATOM 1822 N N . VAL A 1 221 ? -6.726 12.515 -1.187 1.00 87.62 221 VAL A N 1
ATOM 1823 C CA . VAL A 1 221 ? -5.596 12.055 -1.999 1.00 87.62 221 VAL A CA 1
ATOM 1824 C C . VAL A 1 221 ? -5.992 10.732 -2.640 1.00 87.62 221 VAL A C 1
ATOM 1826 O O . VAL A 1 221 ? -6.434 9.816 -1.951 1.00 87.62 221 VAL A O 1
ATOM 1829 N N . GLY A 1 222 ? -5.854 10.635 -3.955 1.00 89.56 222 GLY A N 1
ATOM 1830 C CA . GLY A 1 222 ? -6.219 9.438 -4.687 1.00 89.56 222 GLY A CA 1
ATOM 1831 C C . GLY A 1 222 ? -6.066 9.580 -6.195 1.00 89.56 222 GLY A C 1
ATOM 1832 O O . GLY A 1 222 ? -5.280 10.388 -6.688 1.00 89.56 222 GLY A O 1
ATOM 1833 N N . TYR A 1 223 ? -6.807 8.762 -6.931 1.00 90.38 223 TYR A N 1
ATOM 1834 C CA . TYR A 1 223 ? -6.704 8.643 -8.377 1.00 90.38 223 TYR A CA 1
ATOM 1835 C C . TYR A 1 223 ? -7.621 9.630 -9.103 1.00 90.38 223 TYR A C 1
ATOM 1837 O O . TYR A 1 223 ? -8.786 9.794 -8.739 1.00 90.38 223 TYR A O 1
ATOM 1845 N N . PHE A 1 224 ? -7.122 10.247 -10.170 1.00 89.56 224 PHE A N 1
ATOM 1846 C CA . PHE A 1 224 ? -7.879 11.105 -11.081 1.00 89.56 224 PHE A CA 1
ATOM 1847 C C . PHE A 1 224 ? -7.465 10.871 -12.542 1.00 89.56 224 PHE A C 1
ATOM 1849 O O . PHE A 1 224 ? -6.500 10.168 -12.834 1.00 89.56 224 PHE A O 1
ATOM 1856 N N . CYS A 1 225 ? -8.237 11.420 -13.485 1.00 89.94 225 CYS A N 1
ATOM 1857 C CA . CYS A 1 225 ? -8.070 11.173 -14.922 1.00 89.94 225 CYS A CA 1
ATOM 1858 C C . CYS A 1 225 ? -6.630 11.405 -15.422 1.00 89.94 225 CYS A C 1
ATOM 1860 O O . CYS A 1 225 ? -6.096 12.505 -15.289 1.00 89.94 225 CYS A O 1
ATOM 1862 N N . GLY A 1 226 ? -6.053 10.393 -16.083 1.00 86.56 226 GLY A N 1
ATOM 1863 C CA . GLY A 1 226 ? -4.683 10.419 -16.604 1.00 86.56 226 GLY A CA 1
ATOM 1864 C C . GLY A 1 226 ? -4.402 11.463 -17.684 1.00 86.56 226 GLY A C 1
ATOM 1865 O O . GLY A 1 226 ? -3.293 11.986 -17.756 1.00 86.56 226 GLY A O 1
ATOM 1866 N N . HIS A 1 227 ? -5.414 11.821 -18.483 1.00 86.38 227 HIS A N 1
ATOM 1867 C CA . HIS A 1 227 ? -5.293 12.862 -19.515 1.00 86.38 227 HIS A CA 1
ATOM 1868 C C . HIS A 1 227 ? -5.014 14.259 -18.947 1.00 86.38 227 HIS A C 1
ATOM 1870 O O . HIS A 1 227 ? -4.556 15.127 -19.680 1.00 86.38 227 HIS A O 1
ATOM 1876 N N . MET A 1 228 ? -5.287 14.485 -17.661 1.00 84.50 228 MET A N 1
ATOM 1877 C CA . MET A 1 228 ? -5.120 15.793 -17.042 1.00 84.50 228 MET A CA 1
ATOM 1878 C C . MET A 1 228 ? -3.634 16.155 -16.930 1.00 84.50 228 MET A C 1
ATOM 1880 O O . MET A 1 228 ? -2.886 15.482 -16.217 1.00 84.50 228 MET A O 1
ATOM 1884 N N . VAL A 1 229 ? -3.193 17.221 -17.595 1.00 81.00 229 VAL A N 1
ATOM 1885 C CA . VAL A 1 229 ? -1.817 17.740 -17.525 1.00 81.00 229 VAL A CA 1
ATOM 1886 C C . VAL A 1 229 ? -1.767 18.905 -16.541 1.00 81.00 229 VAL A C 1
ATOM 1888 O O . VAL A 1 229 ? -2.526 19.855 -16.677 1.00 81.00 229 VAL A O 1
ATOM 1891 N N . ASP A 1 230 ? -0.892 18.834 -15.531 1.00 78.12 230 ASP A N 1
ATOM 1892 C CA . ASP A 1 230 ? -0.683 19.901 -14.535 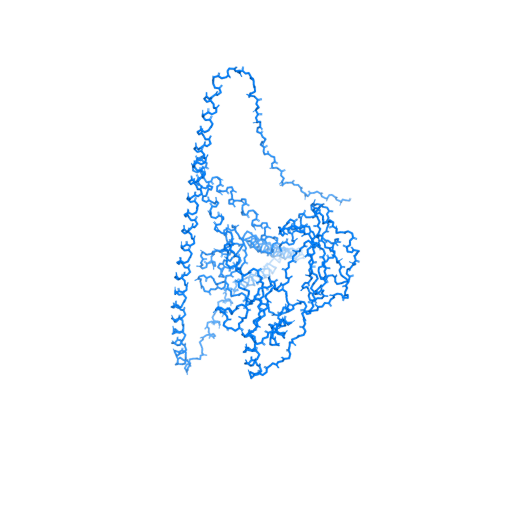1.00 78.12 230 ASP A CA 1
ATOM 1893 C C . ASP A 1 230 ? -1.980 20.492 -13.941 1.00 78.12 230 ASP A C 1
ATOM 1895 O O . ASP A 1 230 ? -2.087 21.700 -13.757 1.00 78.12 230 ASP A O 1
ATOM 1899 N N . TYR A 1 231 ? -2.984 19.654 -13.664 1.00 82.06 231 TYR A N 1
ATOM 1900 C CA . TYR A 1 231 ? -4.310 20.081 -13.187 1.00 82.06 231 TYR A CA 1
ATOM 1901 C C . TYR A 1 231 ? -5.083 21.022 -14.127 1.00 82.06 231 TYR A C 1
ATOM 1903 O O . TYR A 1 231 ? -5.981 21.731 -13.681 1.00 82.06 231 TYR A O 1
ATOM 1911 N N . ASP A 1 232 ? -4.779 21.022 -15.426 1.00 81.50 232 ASP A N 1
ATOM 1912 C CA . ASP A 1 232 ? -5.600 21.723 -16.408 1.00 81.50 232 ASP A CA 1
ATOM 1913 C C . ASP A 1 232 ? -6.940 21.009 -16.618 1.00 81.50 232 ASP A C 1
ATOM 1915 O O . ASP A 1 232 ? -6.986 19.874 -17.107 1.00 81.50 232 ASP A O 1
ATOM 1919 N N . GLU A 1 233 ? -8.033 21.686 -16.274 1.00 79.88 233 GLU A N 1
ATOM 1920 C CA . GLU A 1 233 ? -9.386 21.196 -16.519 1.00 79.88 233 GLU A CA 1
ATOM 1921 C C . GLU A 1 233 ? -9.671 20.991 -18.010 1.00 79.88 233 GLU A C 1
ATOM 1923 O O . GLU A 1 233 ? -10.377 20.045 -18.353 1.00 79.88 233 GLU A O 1
ATOM 1928 N N . GLU A 1 234 ? -9.088 21.797 -18.902 1.00 84.56 234 GLU A N 1
ATOM 1929 C CA . GLU A 1 234 ? -9.335 21.696 -20.348 1.00 84.56 234 GLU A CA 1
ATOM 1930 C C . GLU A 1 234 ? -8.772 20.396 -20.933 1.00 84.56 234 GLU A C 1
ATOM 1932 O O . GLU A 1 234 ? -9.339 19.803 -21.850 1.00 84.56 234 GLU A O 1
ATOM 1937 N N . THR A 1 235 ? -7.690 19.885 -20.341 1.00 85.06 235 THR A N 1
ATOM 1938 C CA . THR A 1 235 ? -7.085 18.600 -20.728 1.00 85.06 235 THR A CA 1
ATOM 1939 C C . THR A 1 235 ? -7.824 17.391 -20.138 1.00 85.06 235 THR A C 1
ATOM 1941 O O . THR A 1 235 ? -7.534 16.235 -20.465 1.00 85.06 235 THR A O 1
ATOM 1944 N N . ARG A 1 236 ? -8.808 17.611 -19.256 1.00 85.75 236 ARG A N 1
ATOM 1945 C CA . ARG A 1 236 ? -9.522 16.537 -18.562 1.00 85.75 236 ARG A CA 1
ATOM 1946 C C . ARG A 1 236 ? -10.602 15.919 -19.453 1.00 85.75 236 ARG A C 1
ATOM 1948 O O . ARG A 1 236 ? -11.699 16.443 -19.588 1.00 85.75 236 ARG A O 1
ATOM 1955 N N . LYS A 1 237 ? -10.359 14.695 -19.933 1.00 85.94 237 LYS A N 1
ATOM 1956 C CA . LYS A 1 237 ? -11.363 13.929 -20.705 1.00 85.94 237 LYS A CA 1
ATOM 1957 C C . LYS A 1 237 ? -12.535 13.380 -19.875 1.00 85.94 237 LYS A C 1
ATOM 1959 O O . LYS A 1 237 ? -13.632 13.225 -20.400 1.00 85.94 237 LYS A O 1
ATOM 1964 N N . TYR A 1 238 ? -12.317 13.034 -18.602 1.00 85.06 238 TYR A N 1
ATOM 1965 C CA . TYR A 1 238 ? -13.353 12.418 -17.764 1.00 85.06 238 TYR A CA 1
ATOM 1966 C C . TYR A 1 238 ? -13.373 12.981 -16.337 1.00 85.06 238 TYR A C 1
ATOM 1968 O O . TYR A 1 238 ? -12.339 13.067 -15.663 1.00 85.06 238 TYR A O 1
ATOM 1976 N N . SER A 1 239 ? -14.572 13.327 -15.854 1.00 85.62 239 SER A N 1
ATOM 1977 C CA . SER A 1 239 ? -14.799 13.812 -14.488 1.00 85.62 239 SER A CA 1
ATOM 1978 C C . SER A 1 239 ? -14.917 12.656 -13.495 1.00 85.62 239 SER A C 1
ATOM 1980 O O . SER A 1 239 ? -15.993 12.313 -13.011 1.00 85.62 239 SER A O 1
ATOM 1982 N N . TRP A 1 240 ? -13.790 11.993 -13.243 1.00 87.50 240 TRP A N 1
ATOM 1983 C CA . TRP A 1 240 ? -13.674 10.941 -12.237 1.00 87.50 240 TRP A CA 1
ATOM 1984 C C . TRP A 1 240 ? -12.537 11.241 -11.269 1.00 87.50 240 TRP A C 1
ATOM 1986 O O . TRP A 1 240 ? -11.508 11.806 -11.651 1.00 87.50 240 TRP A O 1
ATOM 1996 N N . GLU A 1 241 ? -12.780 10.865 -10.020 1.00 90.31 241 GLU A N 1
ATOM 1997 C CA . GLU A 1 241 ? -11.839 10.879 -8.911 1.00 90.31 241 GLU A CA 1
ATOM 1998 C C . GLU A 1 241 ? -12.201 9.752 -7.933 1.00 90.31 241 GLU A C 1
ATOM 2000 O O . GLU A 1 241 ? -13.388 9.481 -7.697 1.00 90.31 241 GLU A O 1
ATOM 2005 N N . SER A 1 242 ? -11.189 9.109 -7.363 1.00 88.31 242 SER A N 1
ATOM 2006 C CA . SER A 1 242 ? -11.312 8.032 -6.380 1.00 88.31 242 SER A CA 1
ATOM 2007 C C . SER A 1 242 ? -10.329 8.268 -5.243 1.00 88.31 242 SER A C 1
ATOM 2009 O O . SER A 1 242 ? -9.179 8.589 -5.509 1.00 88.31 242 SER A O 1
ATOM 2011 N N . TYR A 1 243 ? -10.771 8.131 -3.997 1.00 91.62 243 TYR A N 1
ATOM 2012 C CA . TYR A 1 243 ? -9.942 8.284 -2.800 1.00 91.62 243 TYR A CA 1
ATOM 2013 C C . TYR A 1 243 ? -10.552 7.471 -1.648 1.00 91.62 243 TYR A C 1
ATOM 2015 O O . TYR A 1 243 ? -11.774 7.303 -1.595 1.00 91.62 243 TYR A O 1
ATOM 2023 N N . ASP A 1 244 ? -9.704 6.950 -0.756 1.00 82.06 244 ASP A N 1
ATOM 2024 C CA . ASP A 1 244 ? -10.046 5.875 0.194 1.00 82.06 244 ASP A CA 1
ATOM 2025 C C . ASP A 1 244 ? -11.256 6.191 1.086 1.00 82.06 244 ASP A C 1
ATOM 2027 O O . ASP A 1 244 ? -12.108 5.336 1.326 1.00 82.06 244 ASP A O 1
ATOM 2031 N N . ASP A 1 245 ? -11.374 7.433 1.552 1.00 87.25 245 ASP A N 1
ATOM 2032 C CA . ASP A 1 245 ? -12.437 7.865 2.459 1.00 87.25 245 ASP A CA 1
ATOM 2033 C C . ASP A 1 245 ? -13.576 8.624 1.758 1.00 87.25 245 ASP A C 1
ATOM 2035 O O . ASP A 1 245 ? -14.421 9.234 2.419 1.00 87.25 245 ASP A O 1
ATOM 2039 N N . LYS A 1 246 ? -13.689 8.531 0.423 1.00 91.38 246 LYS A N 1
ATOM 2040 C CA . LYS A 1 246 ? -14.760 9.181 -0.358 1.00 91.38 246 LYS A CA 1
ATOM 2041 C C . LYS A 1 246 ? -16.152 8.887 0.184 1.00 91.38 246 LYS A C 1
ATOM 2043 O O . LYS A 1 246 ? -16.950 9.806 0.360 1.00 91.38 246 LYS A O 1
ATOM 2048 N N . GLY A 1 247 ? -16.439 7.630 0.515 1.00 87.56 247 GLY A N 1
ATOM 2049 C CA . GLY A 1 247 ? -17.732 7.245 1.084 1.00 87.56 247 GLY A CA 1
ATOM 2050 C C . GLY A 1 247 ? -18.014 7.867 2.458 1.00 87.56 247 GLY A C 1
ATOM 2051 O O . GLY A 1 247 ? -19.167 8.140 2.785 1.00 87.56 247 GLY A O 1
ATOM 2052 N N . GLU A 1 248 ? -16.992 8.100 3.285 1.00 88.81 248 GLU A N 1
ATOM 2053 C CA . GLU A 1 248 ? -17.134 8.758 4.592 1.00 88.81 248 GLU A CA 1
ATOM 2054 C C . GLU A 1 248 ? -17.301 10.273 4.457 1.00 88.81 248 GLU A C 1
ATOM 2056 O O . GLU A 1 248 ? -18.195 10.856 5.077 1.00 88.81 248 GLU A O 1
ATOM 2061 N N . VAL A 1 249 ? -16.505 10.897 3.588 1.00 91.56 249 VAL A N 1
ATOM 2062 C CA . VAL A 1 249 ? -16.601 12.328 3.283 1.00 91.56 249 VAL A CA 1
ATOM 2063 C C . VAL A 1 249 ? -17.991 12.666 2.742 1.00 91.56 249 VAL A C 1
ATOM 2065 O O . VAL A 1 249 ? -18.640 13.581 3.249 1.00 91.56 249 VAL A O 1
ATOM 2068 N N . MET A 1 250 ? -18.508 11.887 1.786 1.00 94.69 250 MET A N 1
ATOM 2069 C CA . MET A 1 250 ? -19.839 12.127 1.214 1.00 94.69 250 MET A CA 1
ATOM 2070 C C . MET A 1 250 ? -20.966 11.925 2.238 1.00 94.69 250 MET A C 1
ATOM 2072 O O . MET A 1 250 ? -21.897 12.730 2.283 1.00 94.69 250 MET A O 1
ATOM 2076 N N . ARG A 1 251 ? -20.865 10.918 3.121 1.00 93.56 251 ARG A N 1
ATOM 2077 C CA . ARG A 1 251 ? -21.811 10.743 4.242 1.00 93.56 251 ARG A CA 1
ATOM 2078 C C . ARG A 1 251 ? -21.780 11.926 5.207 1.00 93.56 251 ARG A C 1
ATOM 2080 O O . ARG A 1 251 ? -22.827 12.373 5.670 1.00 93.56 251 ARG A O 1
ATOM 2087 N N . THR A 1 252 ? -20.594 12.458 5.488 1.00 91.88 252 THR A N 1
ATOM 2088 C CA . THR A 1 252 ? -20.428 13.617 6.374 1.00 91.88 252 THR A CA 1
ATOM 2089 C C . THR A 1 252 ? -21.020 14.884 5.758 1.00 91.88 252 THR A C 1
ATOM 2091 O O . THR A 1 252 ? -21.707 15.635 6.453 1.00 91.88 252 THR A O 1
ATOM 2094 N N . ILE A 1 253 ? -20.814 15.100 4.455 1.00 92.94 253 ILE A N 1
ATOM 2095 C CA . ILE A 1 253 ? -21.422 16.205 3.701 1.00 92.94 253 ILE A CA 1
ATOM 2096 C C . ILE A 1 253 ? -22.951 16.119 3.759 1.00 92.94 253 ILE A C 1
ATOM 2098 O O . ILE A 1 253 ? -23.598 17.106 4.111 1.00 92.94 253 ILE A O 1
ATOM 2102 N N . GLU A 1 254 ? -23.534 14.950 3.485 1.00 92.12 254 GLU A N 1
ATOM 2103 C CA . GLU A 1 254 ? -24.992 14.783 3.505 1.00 92.12 254 GLU A CA 1
ATOM 2104 C C . GLU A 1 254 ? -25.568 14.941 4.922 1.00 92.12 254 GLU A C 1
ATOM 2106 O O . GLU A 1 254 ? -26.554 15.651 5.119 1.00 92.12 254 GLU A O 1
ATOM 2111 N N . SER A 1 255 ? -24.904 14.391 5.942 1.00 92.81 255 SER A N 1
ATOM 2112 C CA . SER A 1 255 ? -25.284 14.599 7.346 1.00 92.81 255 SER A CA 1
ATOM 2113 C C . SER A 1 255 ? -25.289 16.087 7.724 1.00 92.81 255 SER A C 1
ATOM 2115 O O . SER A 1 255 ? -26.273 16.599 8.269 1.00 92.81 255 SER A O 1
ATOM 2117 N N . LYS A 1 256 ? -24.236 16.832 7.359 1.00 91.81 256 LYS A N 1
ATOM 2118 C CA . LYS A 1 256 ? -24.150 18.285 7.590 1.00 91.81 256 LYS A CA 1
ATOM 2119 C C . LYS A 1 256 ? -25.188 19.069 6.793 1.00 91.81 256 LYS A C 1
ATOM 2121 O O . LYS A 1 256 ? -25.688 20.075 7.296 1.00 91.81 256 LYS A O 1
ATOM 2126 N N . ARG A 1 257 ? -25.558 18.612 5.596 1.00 93.38 257 ARG A N 1
ATOM 2127 C CA . ARG A 1 257 ? -26.634 19.200 4.788 1.00 93.38 257 ARG A CA 1
ATOM 2128 C C . ARG A 1 257 ? -27.994 19.044 5.471 1.00 93.38 257 ARG A C 1
ATOM 2130 O O . ARG A 1 257 ? -28.703 20.038 5.627 1.00 93.38 257 ARG A O 1
ATOM 2137 N N . ILE A 1 258 ? -28.331 17.838 5.933 1.00 91.12 258 ILE A N 1
ATOM 2138 C CA . ILE A 1 258 ? -29.566 17.560 6.688 1.00 91.12 258 ILE A CA 1
ATOM 2139 C C . ILE A 1 258 ? -29.600 18.402 7.969 1.00 91.12 258 ILE A C 1
ATOM 2141 O O . ILE A 1 258 ? -30.609 19.032 8.294 1.00 91.12 258 ILE A O 1
ATOM 2145 N N . MET A 1 259 ? -28.477 18.461 8.684 1.00 90.12 259 MET A N 1
ATOM 2146 C CA . MET A 1 259 ? -28.338 19.266 9.892 1.00 90.12 259 MET A CA 1
ATOM 2147 C C . MET A 1 259 ? -28.518 20.765 9.602 1.00 90.12 259 MET A C 1
ATOM 2149 O O . MET A 1 259 ? -29.208 21.461 10.348 1.00 90.12 259 MET A O 1
ATOM 2153 N N . GLY A 1 260 ? -27.969 21.253 8.486 1.00 88.94 260 GLY A N 1
ATOM 2154 C CA . GLY A 1 260 ? -28.092 22.644 8.058 1.00 88.94 260 GLY A CA 1
ATOM 2155 C C . GLY A 1 260 ? -29.516 23.044 7.678 1.00 88.94 260 GLY A C 1
ATOM 2156 O O . GLY A 1 260 ? -29.963 24.146 8.008 1.00 88.94 260 GLY A O 1
ATOM 2157 N N . GLN A 1 261 ? -30.271 22.124 7.071 1.00 90.31 261 GLN A N 1
ATOM 2158 C CA . GLN A 1 261 ? -31.704 22.293 6.817 1.00 90.31 261 GLN A CA 1
ATOM 2159 C C . GLN A 1 261 ? -32.507 22.354 8.122 1.00 90.31 261 GLN A C 1
ATOM 2161 O O . GLN A 1 261 ? -33.308 23.274 8.298 1.00 90.31 261 GLN A O 1
ATOM 2166 N N . LYS A 1 262 ? -32.255 21.431 9.065 1.00 90.62 262 LYS A N 1
ATOM 2167 C CA . LYS A 1 262 ? -32.914 21.417 10.385 1.00 90.62 262 LYS A CA 1
ATOM 2168 C C . LYS A 1 262 ? -32.635 22.697 11.179 1.00 90.62 262 LYS A C 1
ATOM 2170 O O . LYS A 1 262 ? -33.552 23.266 11.765 1.00 90.62 262 LYS A O 1
ATOM 2175 N N . MET A 1 263 ? -31.393 23.182 11.151 1.00 91.44 263 MET A N 1
ATOM 2176 C CA . MET A 1 263 ? -30.969 24.405 11.843 1.00 91.44 263 MET A CA 1
ATOM 2177 C C . MET A 1 263 ? -31.259 25.703 11.076 1.00 91.44 263 MET A C 1
ATOM 2179 O O . MET A 1 263 ? -30.963 26.783 11.582 1.00 91.44 263 MET A O 1
ATOM 2183 N N . ARG A 1 264 ? -31.827 25.630 9.862 1.00 88.56 264 ARG A N 1
ATOM 2184 C CA . ARG A 1 264 ? -32.050 26.786 8.970 1.00 88.56 264 ARG A CA 1
ATOM 2185 C C . ARG A 1 264 ? -30.782 27.611 8.697 1.00 88.56 264 ARG A C 1
ATOM 2187 O O . ARG A 1 264 ? -30.872 28.806 8.428 1.00 88.56 264 ARG A O 1
ATOM 2194 N N . CYS A 1 265 ? -29.606 26.986 8.735 1.00 84.69 265 CYS A N 1
ATOM 2195 C CA . CYS A 1 265 ? -28.327 27.639 8.440 1.00 84.69 265 CYS A CA 1
ATOM 2196 C C . CYS A 1 265 ? -27.833 27.389 7.001 1.00 84.69 265 CYS A C 1
ATOM 2198 O O . CYS A 1 265 ? -26.702 27.739 6.663 1.00 84.69 265 CYS A O 1
ATOM 2200 N N . GLY A 1 266 ? -28.689 26.828 6.138 1.00 84.00 266 GLY A N 1
ATOM 2201 C CA . GLY A 1 266 ? -28.409 26.647 4.712 1.00 84.00 266 GLY A CA 1
ATOM 2202 C C . GLY A 1 266 ? -27.225 25.708 4.467 1.00 84.00 266 GLY A C 1
ATOM 2203 O O . GLY A 1 266 ? -27.140 24.648 5.084 1.00 84.00 266 GLY A O 1
ATOM 2204 N N . SER A 1 267 ? -26.311 26.101 3.573 1.00 90.56 267 SER A N 1
ATOM 2205 C CA . SER A 1 267 ? -25.091 25.350 3.238 1.00 90.56 267 SER A CA 1
ATOM 2206 C C . SER A 1 267 ? -23.929 25.586 4.205 1.00 90.56 267 SER A C 1
ATOM 2208 O O . SER A 1 267 ? -22.929 24.884 4.116 1.00 90.56 267 SER A O 1
ATOM 2210 N N . ARG A 1 268 ? -24.046 26.507 5.173 1.00 91.62 268 ARG A N 1
ATOM 2211 C CA . ARG A 1 268 ? -22.905 26.982 5.979 1.00 91.62 268 ARG A CA 1
ATOM 2212 C C . ARG A 1 268 ? -22.122 25.863 6.676 1.00 91.62 268 ARG A C 1
ATOM 2214 O O . ARG A 1 268 ? -20.899 25.925 6.747 1.00 91.62 268 ARG A O 1
ATOM 2221 N N . LEU A 1 269 ? -22.808 24.839 7.191 1.00 89.25 269 LEU A N 1
ATOM 2222 C CA . LEU A 1 269 ? -22.153 23.693 7.844 1.00 89.25 269 LEU A CA 1
ATOM 2223 C C . LEU A 1 269 ? -21.387 22.809 6.860 1.00 89.25 269 LEU A C 1
ATOM 2225 O O . LEU A 1 269 ? -20.351 22.250 7.223 1.00 89.25 269 LEU A O 1
ATOM 2229 N N . VAL A 1 270 ? -21.914 22.675 5.644 1.00 93.06 270 VAL A N 1
ATOM 2230 C CA . VAL A 1 270 ? -21.282 21.936 4.550 1.00 93.06 270 VAL A CA 1
ATOM 2231 C C . VAL A 1 270 ? -20.069 22.714 4.054 1.00 93.06 270 VAL A C 1
ATOM 2233 O O . VAL A 1 270 ? -18.979 22.154 4.027 1.00 93.06 270 VAL A O 1
ATOM 2236 N N . ASP A 1 271 ? -20.228 24.009 3.779 1.00 93.81 271 ASP A N 1
ATOM 2237 C CA . ASP A 1 271 ? -19.157 24.884 3.291 1.00 93.81 271 ASP A CA 1
ATOM 2238 C C . ASP A 1 271 ? -17.989 24.939 4.285 1.00 93.81 271 ASP A C 1
ATOM 2240 O O . ASP A 1 271 ? -16.834 24.788 3.896 1.00 93.81 271 ASP A O 1
ATOM 2244 N N . SER A 1 272 ? -18.280 25.079 5.586 1.00 93.69 272 SER A N 1
ATOM 2245 C CA . SER A 1 272 ? -17.260 25.033 6.645 1.00 93.69 272 SER A CA 1
ATOM 2246 C C . SER A 1 272 ? -16.477 23.722 6.612 1.00 93.69 272 SER A C 1
ATOM 2248 O O . SER A 1 272 ? -15.253 23.740 6.619 1.00 93.69 272 SER A O 1
ATOM 2250 N N . TYR A 1 273 ? -17.171 22.585 6.530 1.00 93.06 273 TYR A N 1
ATOM 2251 C CA . TYR A 1 273 ? -16.519 21.278 6.506 1.00 93.06 273 TYR A CA 1
ATOM 2252 C C . TYR A 1 273 ? -15.678 21.059 5.253 1.00 93.06 273 TYR A C 1
ATOM 2254 O O . TYR A 1 273 ? -14.559 20.569 5.357 1.00 93.06 273 TYR A O 1
ATOM 2262 N N . ILE A 1 274 ? -16.201 21.434 4.085 1.00 93.69 274 ILE A N 1
ATOM 2263 C CA . ILE A 1 274 ? -15.474 21.336 2.819 1.00 93.69 274 ILE A CA 1
ATOM 2264 C C . ILE A 1 274 ? -14.208 22.193 2.883 1.00 93.69 274 ILE A C 1
ATOM 2266 O O . ILE A 1 274 ? -13.133 21.703 2.557 1.00 93.69 274 ILE A O 1
ATOM 2270 N N . ASN A 1 275 ? -14.299 23.433 3.368 1.00 93.69 275 ASN A N 1
ATOM 2271 C CA . ASN A 1 275 ? -13.145 24.326 3.481 1.00 93.69 275 ASN A CA 1
ATOM 2272 C C . ASN A 1 275 ? -12.077 23.800 4.449 1.00 93.69 275 ASN A C 1
ATOM 2274 O O . ASN A 1 275 ? -10.884 23.860 4.141 1.00 93.69 275 ASN A O 1
ATOM 2278 N N . ASP A 1 276 ? -12.486 23.276 5.605 1.00 93.00 276 ASP A N 1
ATOM 2279 C CA . ASP A 1 276 ? -11.561 22.682 6.574 1.00 93.00 276 ASP A CA 1
ATOM 2280 C C . ASP A 1 276 ? -10.896 21.433 5.995 1.00 93.00 276 ASP A C 1
ATOM 2282 O O . ASP A 1 276 ? -9.673 21.290 6.045 1.00 93.00 276 ASP A O 1
ATOM 2286 N N . ARG A 1 277 ? -11.681 20.584 5.326 1.00 93.06 277 ARG A N 1
ATOM 2287 C CA . ARG A 1 277 ? -11.177 19.385 4.662 1.00 93.06 277 ARG A CA 1
ATOM 2288 C C . ARG A 1 277 ? -10.189 19.721 3.547 1.00 93.06 277 ARG A C 1
ATOM 2290 O O . ARG A 1 277 ? -9.108 19.143 3.518 1.00 93.06 277 ARG A O 1
ATOM 2297 N N . ILE A 1 278 ? -10.506 20.677 2.675 1.00 92.38 278 ILE A N 1
ATOM 2298 C CA . ILE A 1 278 ? -9.605 21.149 1.612 1.00 92.38 278 ILE A CA 1
ATOM 2299 C C . ILE A 1 278 ? -8.287 21.655 2.209 1.00 92.38 278 ILE A C 1
ATOM 2301 O O . ILE A 1 278 ? -7.205 21.350 1.704 1.00 92.38 278 ILE A O 1
ATOM 2305 N N . ARG A 1 279 ? -8.351 22.423 3.303 1.00 90.25 279 ARG A N 1
ATOM 2306 C CA . ARG A 1 279 ? -7.160 22.934 3.996 1.00 90.25 279 ARG A CA 1
ATOM 2307 C C . ARG A 1 279 ? -6.274 21.795 4.495 1.00 90.25 279 ARG A C 1
ATOM 2309 O O . ARG A 1 279 ? -5.056 21.845 4.307 1.00 90.25 279 ARG A O 1
ATOM 2316 N N . ASP A 1 280 ? -6.879 20.775 5.089 1.00 90.50 280 ASP A N 1
ATOM 2317 C CA . ASP A 1 280 ? -6.166 19.608 5.597 1.00 90.50 280 ASP A CA 1
ATOM 2318 C C . ASP A 1 280 ? -5.567 18.765 4.466 1.00 90.50 280 ASP A C 1
ATOM 2320 O O . ASP A 1 280 ? -4.386 18.424 4.527 1.00 90.50 280 ASP A O 1
ATOM 2324 N N . MET A 1 281 ? -6.314 18.523 3.388 1.00 90.25 281 MET A N 1
ATOM 2325 C CA . MET A 1 281 ? -5.829 17.758 2.234 1.00 90.25 281 MET A CA 1
ATOM 2326 C C . MET A 1 281 ? -4.727 18.493 1.468 1.00 90.25 281 MET A C 1
ATOM 2328 O O . MET A 1 281 ? -3.752 17.874 1.052 1.00 90.25 281 MET A O 1
ATOM 2332 N N . ARG A 1 282 ? -4.793 19.825 1.342 1.00 86.94 282 ARG A N 1
ATOM 2333 C CA . ARG A 1 282 ? -3.680 20.629 0.802 1.00 86.94 282 ARG A CA 1
ATOM 2334 C C . ARG A 1 282 ? -2.432 20.534 1.676 1.00 86.94 282 ARG A C 1
ATOM 2336 O O . ARG A 1 282 ? -1.318 20.465 1.151 1.00 86.94 282 ARG A O 1
ATOM 2343 N N . ARG A 1 283 ? -2.597 20.538 3.005 1.00 84.88 283 ARG A N 1
ATOM 2344 C CA . ARG A 1 283 ? -1.489 20.357 3.957 1.00 84.88 283 ARG A CA 1
ATOM 2345 C C . ARG A 1 283 ? -0.866 18.970 3.794 1.00 84.88 283 ARG A C 1
ATOM 2347 O O . ARG A 1 283 ? 0.359 18.855 3.760 1.00 84.88 283 ARG A O 1
ATOM 2354 N N . GLU A 1 284 ? -1.698 17.948 3.637 1.00 77.94 284 GLU A N 1
ATOM 2355 C CA . GLU A 1 284 ? -1.272 16.571 3.410 1.00 77.94 284 GLU A CA 1
ATOM 2356 C C . GLU A 1 284 ? -0.555 16.410 2.065 1.00 77.94 284 GLU A C 1
ATOM 2358 O O . GLU A 1 284 ? 0.585 15.947 2.038 1.00 77.94 284 GLU A O 1
ATOM 2363 N N . ALA A 1 285 ? -1.142 16.900 0.972 1.00 79.88 285 ALA A N 1
ATOM 2364 C CA . ALA A 1 285 ? -0.552 16.883 -0.363 1.00 79.88 285 ALA A CA 1
ATOM 2365 C C . ALA A 1 285 ? 0.822 17.566 -0.395 1.00 79.88 285 ALA A C 1
ATOM 2367 O O . ALA A 1 285 ? 1.791 16.985 -0.884 1.00 79.88 285 ALA A O 1
ATOM 2368 N N . LYS A 1 286 ? 0.949 18.748 0.229 1.00 77.81 286 LYS A N 1
ATOM 2369 C CA . LYS A 1 286 ? 2.238 19.443 0.374 1.00 77.81 286 LYS A CA 1
ATOM 2370 C C . LYS A 1 286 ? 3.265 18.586 1.117 1.00 77.81 286 LYS A C 1
ATOM 2372 O O . LYS A 1 286 ? 4.424 18.551 0.714 1.00 77.81 286 LYS A O 1
ATOM 2377 N N . SER A 1 287 ? 2.853 17.897 2.182 1.00 70.25 287 SER A N 1
ATOM 2378 C CA . SER A 1 287 ? 3.735 17.015 2.961 1.00 70.25 287 SER A CA 1
ATOM 2379 C C . SER A 1 287 ? 4.146 15.747 2.202 1.00 70.25 287 SER A C 1
ATOM 2381 O O . SER A 1 287 ? 5.211 15.189 2.444 1.00 70.25 287 SER A O 1
ATOM 2383 N N . ALA A 1 288 ? 3.311 15.309 1.266 1.00 70.31 288 ALA A N 1
ATOM 2384 C CA . ALA A 1 288 ? 3.537 14.148 0.422 1.00 70.31 288 ALA A CA 1
ATOM 2385 C C . ALA A 1 288 ? 4.276 14.473 -0.885 1.00 70.31 288 ALA A C 1
ATOM 2387 O O . ALA A 1 288 ? 4.515 13.570 -1.681 1.00 70.31 288 ALA A O 1
ATOM 2388 N N . PHE A 1 289 ? 4.623 15.746 -1.110 1.00 76.88 289 PHE A N 1
ATOM 2389 C CA . PHE A 1 289 ? 5.132 16.265 -2.383 1.00 76.88 289 PHE A CA 1
ATOM 2390 C C . PHE A 1 289 ? 4.181 16.059 -3.570 1.00 76.88 289 PHE A C 1
ATOM 2392 O O . PHE A 1 289 ? 4.609 16.157 -4.720 1.00 76.88 289 PHE A O 1
ATOM 2399 N N . TYR A 1 290 ? 2.890 15.841 -3.313 1.00 79.25 290 TYR A N 1
ATOM 2400 C CA . TYR A 1 290 ? 1.890 15.904 -4.367 1.00 79.25 290 TYR A CA 1
ATOM 2401 C C . TYR A 1 290 ? 1.680 17.356 -4.768 1.00 79.25 290 TYR A C 1
ATOM 2403 O O . TYR A 1 290 ? 1.629 18.268 -3.934 1.00 79.25 290 TYR A O 1
ATOM 2411 N N . ASP A 1 291 ? 1.584 17.571 -6.072 1.00 76.06 291 ASP A N 1
ATOM 2412 C CA . ASP A 1 291 ? 1.216 18.871 -6.592 1.00 76.06 291 ASP A CA 1
ATOM 2413 C C . ASP A 1 291 ? -0.267 19.145 -6.308 1.00 76.06 291 ASP A C 1
ATOM 2415 O O . ASP A 1 291 ? -1.051 18.213 -6.112 1.00 76.06 291 ASP A O 1
ATOM 2419 N N . SER A 1 292 ? -0.646 20.418 -6.248 1.00 77.69 292 SER A N 1
ATOM 2420 C CA . SER A 1 292 ? -2.037 20.828 -6.048 1.00 77.69 292 SER A CA 1
ATOM 2421 C C . SER A 1 292 ? -2.502 21.701 -7.208 1.00 77.69 292 SER A C 1
ATOM 2423 O O . SER A 1 292 ? -1.672 22.431 -7.759 1.00 77.69 292 SER A O 1
ATOM 2425 N N . PRO A 1 293 ? -3.810 21.717 -7.530 1.00 76.56 293 PRO A N 1
ATOM 2426 C CA . PRO A 1 293 ? -4.358 22.608 -8.553 1.00 76.56 293 PRO A CA 1
ATOM 2427 C C . PRO A 1 293 ? -3.899 24.060 -8.366 1.00 76.56 293 PRO A C 1
ATOM 2429 O O . PRO A 1 293 ? -3.354 24.680 -9.276 1.00 76.56 293 PRO A O 1
ATOM 2432 N N . LYS A 1 294 ? -3.972 24.562 -7.127 1.00 74.81 294 LYS A N 1
ATOM 2433 C CA . LYS A 1 294 ? -3.534 25.921 -6.774 1.00 74.81 294 LYS A CA 1
ATOM 2434 C C . LYS A 1 294 ? -2.029 26.156 -6.970 1.00 74.81 294 LYS A C 1
ATOM 2436 O O . LYS A 1 294 ? -1.610 27.260 -7.313 1.00 74.81 294 LYS A O 1
ATOM 2441 N N . ARG A 1 295 ? -1.183 25.152 -6.712 1.00 75.12 295 ARG A N 1
ATOM 2442 C CA . ARG A 1 295 ? 0.271 25.274 -6.907 1.00 75.12 295 ARG A CA 1
ATOM 2443 C C . ARG A 1 295 ? 0.636 25.205 -8.387 1.00 75.12 295 ARG A C 1
ATOM 2445 O O . ARG A 1 295 ? 1.528 25.943 -8.806 1.00 75.12 295 ARG A O 1
ATOM 2452 N N . ALA A 1 296 ? -0.038 24.361 -9.163 1.00 78.06 296 ALA A N 1
ATOM 2453 C CA . ALA A 1 296 ? 0.101 24.320 -10.612 1.00 78.06 296 ALA A CA 1
ATOM 2454 C C . ALA A 1 296 ? -0.292 25.669 -11.237 1.00 78.06 296 ALA A C 1
ATOM 2456 O O . ALA A 1 296 ? 0.492 26.244 -11.990 1.00 78.06 296 ALA A O 1
ATOM 2457 N N . GLU A 1 297 ? -1.427 26.236 -10.823 1.00 79.62 297 GLU A N 1
ATOM 2458 C CA . GLU A 1 297 ? -1.870 27.576 -11.221 1.00 79.62 297 GLU A CA 1
ATOM 2459 C C . GLU A 1 297 ? -0.839 28.653 -10.849 1.00 79.62 297 GLU A C 1
ATOM 2461 O O . GLU A 1 297 ? -0.424 29.436 -11.702 1.00 79.62 297 GLU A O 1
ATOM 2466 N N . TYR A 1 298 ? -0.336 28.650 -9.608 1.00 81.00 298 TYR A N 1
ATOM 2467 C CA . TYR A 1 298 ? 0.705 29.590 -9.184 1.00 81.00 298 TYR A CA 1
ATOM 2468 C C . TYR A 1 298 ? 1.978 29.477 -10.033 1.00 81.00 298 TYR A C 1
ATOM 2470 O O . TYR A 1 298 ? 2.567 30.494 -10.389 1.00 81.00 298 TYR A O 1
ATOM 2478 N N . ARG A 1 299 ? 2.410 28.259 -10.391 1.00 84.06 299 ARG A N 1
ATOM 2479 C CA . ARG A 1 299 ? 3.571 28.058 -11.274 1.00 84.06 299 ARG A CA 1
ATOM 2480 C C . ARG A 1 299 ? 3.325 28.628 -12.670 1.00 84.06 299 ARG A C 1
ATOM 2482 O O . ARG A 1 299 ? 4.229 29.260 -13.206 1.00 84.06 299 ARG A O 1
ATOM 2489 N N . ARG A 1 300 ? 2.120 28.461 -13.223 1.00 82.62 300 ARG A N 1
ATOM 2490 C CA . ARG A 1 300 ? 1.731 29.058 -14.513 1.00 82.62 300 ARG A CA 1
ATOM 2491 C C . ARG A 1 300 ? 1.747 30.581 -14.454 1.00 82.62 300 ARG A C 1
ATOM 2493 O O . ARG A 1 300 ? 2.338 31.213 -15.323 1.00 82.62 300 ARG A O 1
ATOM 2500 N N . LEU A 1 301 ? 1.162 31.166 -13.409 1.00 84.81 301 LEU A N 1
ATOM 2501 C CA . LEU A 1 301 ? 1.154 32.616 -13.209 1.00 84.81 301 LEU A CA 1
ATOM 2502 C C . LEU A 1 301 ? 2.567 33.169 -13.029 1.00 84.81 301 LEU A C 1
ATOM 2504 O O . LEU A 1 301 ? 2.926 34.144 -13.679 1.00 84.81 301 LEU A O 1
ATOM 2508 N N . LYS A 1 302 ? 3.394 32.502 -12.219 1.00 89.06 302 LYS A N 1
ATOM 2509 C CA . LYS A 1 302 ? 4.786 32.892 -12.005 1.00 89.06 302 LYS A CA 1
ATOM 2510 C C . LYS A 1 302 ? 5.602 32.816 -13.295 1.00 89.06 302 LYS A C 1
ATOM 2512 O O . LYS A 1 302 ? 6.336 33.748 -13.591 1.00 89.06 302 LYS A O 1
ATOM 2517 N N . ALA A 1 303 ? 5.453 31.746 -14.074 1.00 87.81 303 ALA A N 1
ATOM 2518 C CA . ALA A 1 303 ? 6.111 31.627 -15.373 1.00 87.81 303 ALA A CA 1
ATOM 2519 C C . ALA A 1 303 ? 5.640 32.721 -16.349 1.00 87.81 303 ALA A C 1
ATOM 2521 O O . ALA A 1 303 ? 6.452 33.281 -17.080 1.00 87.81 303 ALA A O 1
ATOM 2522 N N . ALA A 1 304 ? 4.351 33.077 -16.329 1.00 90.88 304 ALA A N 1
ATOM 2523 C CA . ALA A 1 304 ? 3.819 34.180 -17.127 1.00 90.88 304 ALA A CA 1
ATOM 2524 C C . ALA A 1 304 ? 4.356 35.551 -16.674 1.00 90.88 304 ALA A C 1
ATOM 2526 O O . ALA A 1 304 ? 4.642 36.399 -17.517 1.00 90.88 304 ALA A O 1
ATOM 2527 N N . ASP A 1 305 ? 4.524 35.773 -15.368 1.00 91.44 305 ASP A N 1
ATOM 2528 C CA . ASP A 1 305 ? 5.154 36.978 -14.815 1.00 91.44 305 ASP A CA 1
ATOM 2529 C C . ASP A 1 305 ? 6.642 37.063 -15.161 1.00 91.44 305 ASP A C 1
ATOM 2531 O O . ASP A 1 305 ? 7.117 38.124 -15.557 1.00 91.44 305 ASP A O 1
ATOM 2535 N N . GLU A 1 306 ? 7.374 35.953 -15.054 1.00 92.44 306 GLU A N 1
ATOM 2536 C CA . GLU A 1 306 ? 8.785 35.865 -15.439 1.00 92.44 306 GLU A CA 1
ATOM 2537 C C . GLU A 1 306 ? 8.961 36.134 -16.939 1.00 92.44 306 GLU A C 1
ATOM 2539 O O . GLU A 1 306 ? 9.856 36.897 -17.307 1.00 92.44 306 GLU A O 1
ATOM 2544 N N . LYS A 1 307 ? 8.066 35.598 -17.784 1.00 93.69 307 LYS A N 1
ATOM 2545 C CA . LYS A 1 307 ? 8.018 35.901 -19.221 1.00 93.69 307 LYS A CA 1
ATOM 2546 C C . LYS A 1 307 ? 7.762 37.390 -19.463 1.00 93.69 307 LYS A C 1
ATOM 2548 O O . LYS A 1 307 ? 8.583 38.041 -20.089 1.00 93.69 307 LYS A O 1
ATOM 2553 N N . ARG A 1 308 ? 6.725 37.978 -18.853 1.00 92.31 308 ARG A N 1
ATOM 2554 C CA . ARG A 1 308 ? 6.465 39.429 -18.949 1.00 92.31 308 ARG A CA 1
ATOM 2555 C C . ARG A 1 308 ? 7.657 40.278 -18.495 1.00 92.31 308 ARG A C 1
ATOM 2557 O O . ARG A 1 308 ? 7.960 41.296 -19.105 1.00 92.31 308 ARG A O 1
ATOM 2564 N N . ALA A 1 309 ? 8.331 39.888 -17.414 1.00 91.81 309 ALA A N 1
ATOM 2565 C CA . ALA A 1 309 ? 9.509 40.592 -16.911 1.00 91.81 309 ALA A CA 1
ATOM 2566 C C . ALA A 1 309 ? 10.728 40.433 -17.833 1.00 91.81 309 ALA A C 1
ATOM 2568 O O . ALA A 1 309 ? 11.604 41.298 -17.861 1.00 91.81 309 ALA A O 1
ATOM 2569 N N . GLN A 1 310 ? 10.827 39.322 -18.561 1.00 93.50 310 GLN A N 1
ATOM 2570 C CA . GLN A 1 310 ? 11.805 39.158 -19.627 1.00 93.50 310 GLN A CA 1
ATOM 2571 C C . GLN A 1 310 ? 11.475 40.075 -20.810 1.00 93.50 310 GLN A C 1
ATOM 2573 O O . GLN A 1 310 ? 12.335 40.876 -21.170 1.00 93.50 310 GLN A O 1
ATOM 2578 N N . ASP A 1 311 ? 10.229 40.074 -21.285 1.00 92.69 311 ASP A N 1
ATOM 2579 C CA . ASP A 1 311 ? 9.767 40.932 -22.384 1.00 92.69 311 ASP A CA 1
ATOM 2580 C C . ASP A 1 311 ? 10.020 42.426 -22.081 1.00 92.69 311 ASP A C 1
ATOM 2582 O O . ASP A 1 311 ? 10.486 43.188 -22.928 1.00 92.69 311 ASP A O 1
ATOM 2586 N N . VAL A 1 312 ? 9.784 42.865 -20.835 1.00 93.69 312 VAL A N 1
ATOM 2587 C CA . VAL A 1 312 ? 10.071 44.245 -20.396 1.00 93.69 312 VAL A CA 1
ATOM 2588 C C . VAL A 1 312 ? 11.571 44.552 -20.409 1.00 93.69 312 VAL A C 1
ATOM 2590 O O . VAL A 1 312 ? 11.959 45.624 -20.867 1.00 93.69 312 VAL A O 1
ATOM 2593 N N . ARG A 1 313 ? 12.430 43.639 -19.937 1.00 93.69 313 ARG A N 1
ATOM 2594 C CA . ARG A 1 313 ? 13.893 43.839 -19.954 1.00 93.69 313 ARG A CA 1
ATOM 2595 C C . ARG A 1 313 ? 14.435 43.913 -21.375 1.00 93.69 313 ARG A C 1
ATOM 2597 O O . ARG A 1 313 ? 15.308 44.733 -21.649 1.00 93.69 313 ARG A O 1
ATOM 2604 N N . GLU A 1 314 ? 13.920 43.073 -22.265 1.00 92.69 314 GLU A N 1
ATOM 2605 C CA . GLU A 1 314 ? 14.260 43.095 -23.687 1.00 92.69 314 GLU A CA 1
ATOM 2606 C C . GLU A 1 314 ? 13.815 44.416 -24.330 1.00 92.69 314 GLU A C 1
ATOM 2608 O O . GLU A 1 314 ? 14.594 45.054 -25.042 1.00 92.69 314 GLU A O 1
ATOM 2613 N N . TRP A 1 315 ? 12.620 44.905 -23.984 1.00 90.75 315 TRP A N 1
ATOM 2614 C CA . TRP A 1 315 ? 12.134 46.212 -24.423 1.00 90.75 315 TRP A CA 1
ATOM 2615 C C . TRP A 1 315 ? 12.978 47.382 -23.888 1.00 90.75 315 TRP A C 1
ATOM 2617 O O . TRP A 1 315 ? 13.338 48.282 -24.648 1.00 90.75 315 TRP A O 1
ATOM 2627 N N . GLU A 1 316 ? 13.348 47.384 -22.605 1.00 93.25 316 GLU A N 1
ATOM 2628 C CA . GLU A 1 316 ? 14.204 48.417 -22.003 1.00 93.25 316 GLU A CA 1
ATOM 2629 C C . GLU A 1 316 ? 15.621 48.410 -22.584 1.00 93.25 316 GLU A C 1
ATOM 2631 O O . GLU A 1 316 ? 16.174 49.474 -22.876 1.00 93.25 316 GLU A O 1
ATOM 2636 N N . ALA A 1 317 ? 16.202 47.225 -22.799 1.00 92.06 317 ALA A N 1
ATOM 2637 C CA . ALA A 1 317 ? 17.491 47.078 -23.465 1.00 92.06 317 ALA A CA 1
ATOM 2638 C C . ALA A 1 317 ? 17.442 47.665 -24.884 1.00 92.06 317 ALA A C 1
ATOM 2640 O O . ALA A 1 317 ? 18.327 48.441 -25.254 1.00 92.06 317 ALA A O 1
ATOM 2641 N N . ALA A 1 318 ? 16.367 47.390 -25.633 1.00 91.00 318 ALA A N 1
ATOM 2642 C CA . ALA A 1 318 ? 16.140 47.983 -26.948 1.00 91.00 318 ALA A CA 1
ATOM 2643 C C . ALA A 1 318 ? 15.994 49.520 -26.888 1.00 91.00 318 ALA A C 1
ATOM 2645 O O . ALA A 1 318 ? 16.516 50.231 -27.750 1.00 91.00 318 ALA A O 1
ATOM 2646 N N . GLN A 1 319 ? 15.342 50.073 -25.856 1.00 91.00 319 GLN A N 1
ATOM 2647 C CA . GLN A 1 319 ? 15.258 51.529 -25.657 1.00 91.00 319 GLN A CA 1
ATOM 2648 C C . GLN A 1 319 ? 16.615 52.159 -25.306 1.00 91.00 319 GLN A C 1
ATOM 2650 O O . GLN A 1 319 ? 16.949 53.228 -25.822 1.00 91.00 319 GLN A O 1
ATOM 2655 N N . ALA A 1 320 ? 17.410 51.524 -24.442 1.00 90.12 320 ALA A N 1
ATOM 2656 C CA . ALA A 1 320 ? 18.735 52.015 -24.066 1.00 90.12 320 ALA A CA 1
ATOM 2657 C C . ALA A 1 320 ? 19.697 52.011 -25.264 1.00 90.12 320 ALA A C 1
ATOM 2659 O O . ALA A 1 320 ? 20.426 52.983 -25.475 1.00 90.12 320 ALA A O 1
ATOM 2660 N N . GLU A 1 321 ? 19.659 50.955 -26.080 1.00 91.19 321 GLU A N 1
ATOM 2661 C CA . GLU A 1 321 ? 20.413 50.868 -27.330 1.00 91.19 321 GLU A CA 1
ATOM 2662 C C . GLU A 1 321 ? 20.045 52.017 -28.280 1.00 91.19 321 GLU A C 1
ATOM 2664 O O . GLU A 1 321 ? 20.927 52.737 -28.757 1.00 91.19 321 GLU A O 1
ATOM 2669 N N . LYS A 1 322 ? 18.744 52.288 -28.452 1.00 91.00 322 LYS A N 1
ATOM 2670 C CA . LYS A 1 322 ? 18.257 53.434 -29.229 1.00 91.00 322 LYS A CA 1
ATOM 2671 C C . LYS A 1 322 ? 18.787 54.777 -28.705 1.00 91.00 322 LYS A C 1
ATOM 2673 O O . LYS A 1 322 ? 19.279 55.586 -29.486 1.00 91.00 322 LYS A O 1
ATOM 2678 N N . GLN A 1 323 ? 18.771 55.014 -27.392 1.00 90.81 323 GLN A N 1
ATOM 2679 C CA . GLN A 1 323 ? 19.312 56.254 -26.812 1.00 90.81 323 GLN A CA 1
ATOM 2680 C C . GLN A 1 323 ? 20.828 56.401 -27.004 1.00 90.81 323 GLN A C 1
ATOM 2682 O O . GLN A 1 323 ? 21.329 57.515 -27.177 1.00 90.81 323 GLN A O 1
ATOM 2687 N N . MET A 1 324 ? 21.594 55.306 -26.953 1.00 90.50 324 MET A N 1
ATOM 2688 C CA . MET A 1 324 ? 23.030 55.355 -27.251 1.00 90.50 324 MET A CA 1
ATOM 2689 C C . MET A 1 324 ? 23.280 55.766 -28.702 1.00 90.50 324 MET A C 1
ATOM 2691 O O . MET A 1 324 ? 24.190 56.561 -28.957 1.00 90.50 324 MET A O 1
ATOM 2695 N N . LEU A 1 325 ? 22.462 55.264 -29.630 1.00 87.69 325 LEU A N 1
ATOM 2696 C CA . LEU A 1 325 ? 22.511 55.647 -31.039 1.00 87.69 325 LEU A CA 1
ATOM 2697 C C . LEU A 1 325 ? 22.138 57.121 -31.238 1.00 87.69 325 LEU A C 1
ATOM 2699 O O . LEU A 1 325 ? 22.874 57.830 -31.926 1.00 87.69 325 LEU A O 1
ATOM 2703 N N . ASP A 1 326 ? 21.096 57.615 -30.566 1.00 86.44 326 ASP A N 1
ATOM 2704 C CA . ASP A 1 326 ? 20.703 59.030 -30.611 1.00 86.44 326 ASP A CA 1
ATOM 2705 C C . ASP A 1 326 ? 21.817 59.950 -30.060 1.00 86.44 326 ASP A C 1
ATOM 2707 O O . ASP A 1 326 ? 22.229 60.908 -30.716 1.00 86.44 326 ASP A O 1
ATOM 2711 N N . ASN A 1 327 ? 22.412 59.61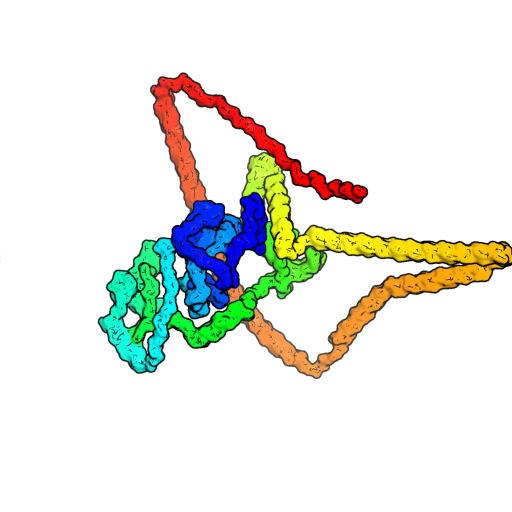9 -28.907 1.00 86.94 327 ASN A N 1
ATOM 2712 C CA . ASN A 1 327 ? 23.538 60.373 -28.334 1.00 86.94 327 ASN A CA 1
ATOM 2713 C C . ASN A 1 327 ? 24.786 60.349 -29.231 1.00 86.94 327 ASN A C 1
ATOM 2715 O O . ASN A 1 327 ? 25.524 61.336 -29.340 1.00 86.94 327 ASN A O 1
ATOM 2719 N N . LEU A 1 328 ? 25.067 59.202 -29.859 1.00 85.00 328 LEU A N 1
ATOM 2720 C CA . LEU A 1 328 ? 26.140 59.081 -30.838 1.00 85.00 328 LEU A CA 1
ATOM 2721 C C . LEU A 1 328 ? 25.873 60.012 -32.024 1.00 85.00 328 LEU A C 1
ATOM 2723 O O . LEU A 1 328 ? 26.787 60.743 -32.417 1.00 85.00 328 LEU A O 1
ATOM 2727 N N . ALA A 1 329 ? 24.644 60.014 -32.545 1.00 81.25 329 ALA A N 1
ATOM 2728 C CA . ALA A 1 329 ? 24.221 60.884 -33.632 1.00 81.25 329 ALA A CA 1
ATOM 2729 C C . ALA A 1 329 ? 24.379 62.367 -33.256 1.00 81.25 329 ALA A C 1
ATOM 2731 O O . ALA A 1 329 ? 25.005 63.112 -34.008 1.00 81.25 329 ALA A O 1
ATOM 2732 N N . ASP A 1 330 ? 23.942 62.793 -32.069 1.00 81.62 330 ASP A N 1
ATOM 2733 C CA . ASP A 1 330 ? 24.090 64.177 -31.591 1.00 81.62 330 ASP A CA 1
ATOM 2734 C C . ASP A 1 330 ? 25.551 64.605 -31.434 1.00 81.62 330 ASP A C 1
ATOM 2736 O O . ASP A 1 330 ? 25.950 65.704 -31.828 1.00 81.62 330 ASP A O 1
ATOM 2740 N N . ARG A 1 331 ? 26.399 63.722 -30.906 1.00 79.25 331 ARG A N 1
ATOM 2741 C CA . ARG A 1 331 ? 27.835 63.988 -30.761 1.00 79.25 331 ARG A CA 1
ATOM 2742 C C . ARG A 1 331 ? 28.528 64.117 -32.119 1.00 79.25 331 ARG A C 1
ATOM 2744 O O . ARG A 1 331 ? 29.463 64.910 -32.261 1.00 79.25 331 ARG A O 1
ATOM 2751 N N . VAL A 1 332 ? 28.082 63.348 -33.111 1.00 74.00 332 VAL A N 1
ATOM 2752 C CA . VAL A 1 332 ? 28.515 63.488 -34.507 1.00 74.00 332 VAL A CA 1
ATOM 2753 C C . VAL A 1 332 ? 28.018 64.823 -35.080 1.00 74.00 332 VAL A C 1
ATOM 2755 O O . VAL A 1 332 ? 28.838 65.579 -35.606 1.00 74.00 332 VAL A O 1
ATOM 2758 N N . LYS A 1 333 ? 26.741 65.181 -34.881 1.00 76.75 333 LYS A N 1
ATOM 2759 C CA . LYS A 1 333 ? 26.156 66.478 -35.282 1.00 76.75 333 LYS A CA 1
ATOM 2760 C C . LYS A 1 333 ? 26.921 67.669 -34.683 1.00 76.75 333 LYS A C 1
ATOM 2762 O O . LYS A 1 333 ? 27.238 68.618 -35.395 1.00 76.75 333 LYS A O 1
ATOM 2767 N N . GLY A 1 334 ? 27.301 67.611 -33.405 1.00 74.50 334 GLY A N 1
ATOM 2768 C CA . GLY A 1 334 ? 28.066 68.667 -32.729 1.00 74.50 334 GLY A CA 1
ATOM 2769 C C . GLY A 1 334 ? 29.499 68.840 -33.248 1.00 74.50 334 GLY A C 1
ATOM 2770 O O . GLY A 1 334 ? 29.973 69.967 -33.376 1.00 74.50 334 GLY A O 1
ATOM 2771 N N . LYS A 1 335 ? 30.193 67.742 -33.587 1.00 74.81 335 LYS A N 1
ATOM 2772 C CA . LYS A 1 335 ? 31.561 67.791 -34.142 1.00 74.81 335 LYS A CA 1
ATOM 2773 C C . LYS A 1 335 ? 31.611 68.314 -35.572 1.00 74.81 335 LYS A C 1
ATOM 2775 O O . LYS A 1 335 ? 32.587 68.955 -35.950 1.00 74.81 335 LYS A O 1
ATOM 2780 N N . ILE A 1 336 ? 30.596 67.994 -36.365 1.00 68.50 336 ILE A N 1
ATOM 2781 C CA . ILE A 1 336 ? 30.555 68.335 -37.789 1.00 68.50 336 ILE A CA 1
ATOM 2782 C C . ILE A 1 336 ? 29.867 69.701 -38.006 1.00 68.50 336 ILE A C 1
ATOM 2784 O O . ILE A 1 336 ? 29.980 70.301 -39.073 1.00 68.50 336 ILE A O 1
ATOM 2788 N N . GLY A 1 337 ? 29.217 70.243 -36.968 1.00 56.00 337 GLY A N 1
ATOM 2789 C CA . GLY A 1 337 ? 28.275 71.347 -37.096 1.00 56.00 337 GLY A CA 1
ATOM 2790 C C . GLY A 1 337 ? 26.951 70.834 -37.667 1.00 56.00 337 GLY A C 1
ATOM 2791 O O . GLY A 1 337 ? 26.919 69.881 -38.445 1.00 56.00 337 GLY A O 1
ATOM 2792 N N . SER A 1 338 ? 25.838 71.480 -37.312 1.00 54.78 338 SER A N 1
ATOM 2793 C CA . SER A 1 338 ? 24.465 71.080 -37.683 1.00 54.78 338 SER A CA 1
ATOM 2794 C C . SER A 1 338 ? 24.180 71.000 -39.196 1.00 54.78 338 SER A C 1
ATOM 2796 O O . SER A 1 338 ? 23.062 70.690 -39.599 1.00 54.78 338 SER A O 1
ATOM 2798 N N . GLY A 1 339 ? 25.176 71.257 -40.049 1.00 53.91 339 GLY A N 1
ATOM 2799 C CA . GLY A 1 339 ? 25.069 71.207 -41.503 1.00 53.91 339 GLY A CA 1
ATOM 2800 C C . GLY A 1 339 ? 25.028 69.804 -42.115 1.00 53.91 339 GLY A C 1
ATOM 2801 O O . GLY A 1 339 ? 24.770 69.705 -43.310 1.00 53.91 339 GLY A O 1
ATOM 2802 N N . VAL A 1 340 ? 25.257 68.722 -41.355 1.00 53.50 340 VAL A N 1
ATOM 2803 C CA . VAL A 1 340 ? 25.289 67.353 -41.915 1.00 53.50 340 VAL A CA 1
ATOM 2804 C C . VAL A 1 340 ? 24.359 66.408 -41.143 1.00 53.50 340 VAL A C 1
ATOM 2806 O O . VAL A 1 340 ? 24.775 65.380 -40.622 1.00 53.50 340 VAL A O 1
ATOM 2809 N N . ASN A 1 341 ? 23.075 66.772 -41.047 1.00 51.78 341 ASN A N 1
ATOM 2810 C CA . ASN A 1 341 ? 22.047 65.959 -40.376 1.00 51.78 341 ASN A CA 1
ATOM 2811 C C . ASN A 1 341 ? 21.577 64.741 -41.202 1.00 51.78 341 ASN A C 1
ATOM 2813 O O . ASN A 1 341 ? 21.268 63.707 -40.627 1.00 51.78 341 ASN A O 1
ATOM 2817 N N . TYR A 1 342 ? 21.585 64.810 -42.537 1.00 65.31 342 TYR A N 1
ATOM 2818 C CA . TYR A 1 342 ? 20.951 63.788 -43.389 1.00 65.31 342 TYR A CA 1
ATOM 2819 C C . TYR A 1 342 ? 21.593 62.387 -43.308 1.00 65.31 342 TYR A C 1
ATOM 2821 O O . TYR A 1 342 ? 20.885 61.393 -43.185 1.00 65.31 342 TYR A O 1
ATOM 2829 N N . LEU A 1 343 ? 22.929 62.289 -43.347 1.00 60.12 343 LEU A N 1
ATOM 2830 C CA . LEU A 1 343 ? 23.613 60.984 -43.400 1.00 60.12 343 LEU A CA 1
ATOM 2831 C C . LEU A 1 343 ? 23.511 60.202 -42.082 1.00 60.12 343 LEU A C 1
ATOM 2833 O O . LEU A 1 343 ? 23.481 58.974 -42.097 1.00 60.12 343 LEU A O 1
ATOM 2837 N N . ALA A 1 344 ? 23.463 60.907 -40.949 1.00 57.81 344 ALA A N 1
ATOM 2838 C CA . ALA A 1 344 ? 23.279 60.279 -39.644 1.00 57.81 344 ALA A CA 1
ATOM 2839 C C . ALA A 1 344 ? 21.841 59.762 -39.477 1.00 57.81 344 ALA A C 1
ATOM 2841 O O . ALA A 1 344 ? 21.648 58.644 -39.003 1.00 57.81 344 ALA A O 1
ATOM 2842 N N . ASP A 1 345 ? 20.850 60.538 -39.927 1.00 63.84 345 ASP A N 1
ATOM 2843 C CA . ASP A 1 345 ? 19.441 60.151 -39.849 1.00 63.84 345 ASP A CA 1
ATOM 2844 C C . ASP A 1 345 ? 19.133 58.948 -40.784 1.00 63.84 345 ASP A C 1
ATOM 2846 O O . ASP A 1 345 ? 18.392 58.045 -40.395 1.00 63.84 345 ASP A O 1
ATOM 2850 N N . GLU A 1 346 ? 19.757 58.857 -41.971 1.00 72.38 346 GLU A N 1
ATOM 2851 C CA . GLU A 1 346 ? 19.609 57.704 -42.888 1.00 72.38 346 GLU A CA 1
ATOM 2852 C C . GLU A 1 346 ? 20.241 56.414 -42.332 1.00 72.38 346 GLU A C 1
ATOM 2854 O O . GLU A 1 346 ? 19.652 55.334 -42.428 1.00 72.38 346 GLU A O 1
ATOM 2859 N N . ALA A 1 347 ? 21.421 56.513 -41.710 1.00 68.56 347 ALA A N 1
ATOM 2860 C CA . ALA A 1 347 ? 22.060 55.366 -41.065 1.00 68.56 347 ALA A CA 1
ATOM 2861 C C . ALA A 1 347 ? 21.223 54.838 -39.887 1.00 68.56 347 ALA A C 1
ATOM 2863 O O . ALA A 1 347 ? 21.092 53.624 -39.722 1.00 68.56 347 ALA A O 1
ATOM 2864 N N . HIS A 1 348 ? 20.613 55.737 -39.107 1.00 63.81 348 HIS A N 1
ATOM 2865 C CA . HIS A 1 348 ? 19.740 55.353 -38.000 1.00 63.81 348 HIS A CA 1
ATOM 2866 C C . HIS A 1 348 ? 18.450 54.679 -38.488 1.00 63.81 348 HIS A C 1
ATOM 2868 O O . HIS A 1 348 ? 18.067 53.639 -37.956 1.00 63.81 348 HIS A O 1
ATOM 2874 N N . ALA A 1 349 ? 17.823 55.200 -39.550 1.00 72.69 349 ALA A N 1
ATOM 2875 C CA . ALA A 1 349 ? 16.638 54.583 -40.146 1.00 72.69 349 ALA A CA 1
ATOM 2876 C C . ALA A 1 349 ? 16.904 53.146 -40.637 1.00 72.69 349 ALA A C 1
ATOM 2878 O O . ALA A 1 349 ? 16.071 52.267 -40.428 1.00 72.69 349 ALA A O 1
ATOM 2879 N N . ARG A 1 350 ? 18.079 52.888 -41.233 1.00 75.12 350 ARG A N 1
ATOM 2880 C CA . ARG A 1 350 ? 18.475 51.537 -41.667 1.00 75.12 350 ARG A CA 1
ATOM 2881 C C . ARG A 1 350 ? 18.689 50.576 -40.504 1.00 75.12 350 ARG A C 1
ATOM 2883 O O . ARG A 1 350 ? 18.237 49.442 -40.582 1.00 75.12 350 ARG A O 1
ATOM 2890 N N . TYR A 1 351 ? 19.351 51.027 -39.440 1.00 71.19 351 TYR A N 1
ATOM 2891 C CA . TYR A 1 351 ? 19.568 50.198 -38.256 1.00 71.19 351 TYR A CA 1
ATOM 2892 C C . TYR A 1 351 ? 18.235 49.795 -37.602 1.00 71.19 351 TYR A C 1
ATOM 2894 O O . TYR A 1 351 ? 18.033 48.627 -37.289 1.00 71.19 351 TYR A O 1
ATOM 2902 N N . VAL A 1 352 ? 17.289 50.735 -37.462 1.00 69.88 352 VAL A N 1
ATOM 2903 C CA . VAL A 1 352 ? 15.960 50.436 -36.900 1.00 69.88 352 VAL A CA 1
ATOM 2904 C C . VAL A 1 352 ? 15.176 49.461 -37.788 1.00 69.88 352 VAL A C 1
ATOM 2906 O O . VAL A 1 352 ? 14.518 48.574 -37.256 1.00 69.88 352 VAL A O 1
ATOM 2909 N N . GLN A 1 353 ? 15.264 49.579 -39.119 1.00 71.56 353 GLN A N 1
ATOM 2910 C CA . GLN A 1 353 ? 14.631 48.626 -40.041 1.00 71.56 353 GLN A CA 1
ATOM 2911 C C . GLN A 1 353 ? 15.204 47.210 -39.918 1.00 71.56 353 GLN A C 1
ATOM 2913 O O . GLN A 1 353 ? 14.432 46.259 -39.862 1.00 71.56 353 GLN A O 1
ATOM 2918 N N . ASP A 1 354 ? 16.528 47.073 -39.845 1.00 74.00 354 ASP A N 1
ATOM 2919 C CA . ASP A 1 354 ? 17.199 45.775 -39.695 1.00 74.00 354 ASP A CA 1
ATOM 2920 C C . ASP A 1 354 ? 16.807 45.100 -38.369 1.00 74.00 354 ASP A C 1
ATOM 2922 O O . ASP A 1 354 ? 16.432 43.930 -38.334 1.00 74.00 354 ASP A O 1
ATOM 2926 N N . LYS A 1 355 ? 16.758 45.881 -37.279 1.00 64.06 355 LYS A N 1
ATOM 2927 C CA . LYS A 1 355 ? 16.313 45.397 -35.964 1.00 64.06 355 LYS A CA 1
ATOM 2928 C C . LYS A 1 355 ? 14.832 45.001 -35.949 1.00 64.06 355 LYS A C 1
ATOM 2930 O O . LYS A 1 355 ? 14.477 44.017 -35.306 1.00 64.06 355 LYS A O 1
ATOM 2935 N N . MET A 1 356 ? 13.963 45.745 -36.639 1.00 60.66 356 MET A N 1
ATOM 2936 C CA . MET A 1 356 ? 12.551 45.362 -36.776 1.00 60.66 356 MET A CA 1
ATOM 2937 C C . MET A 1 356 ? 12.383 44.069 -37.578 1.00 60.66 356 MET A C 1
ATOM 2939 O O . MET A 1 356 ? 11.593 43.227 -37.169 1.00 60.66 356 MET A O 1
ATOM 2943 N N . ALA A 1 357 ? 13.172 43.865 -38.637 1.00 66.38 357 ALA A N 1
ATOM 2944 C CA . ALA A 1 357 ? 13.151 42.620 -39.405 1.00 66.38 357 ALA A CA 1
ATOM 2945 C C . ALA A 1 357 ? 13.566 41.403 -38.554 1.00 66.38 357 ALA A C 1
ATOM 2947 O O . ALA A 1 357 ? 12.962 40.346 -38.676 1.00 66.38 357 ALA A O 1
ATOM 2948 N N . THR A 1 358 ? 14.530 41.559 -37.637 1.00 59.50 358 THR A N 1
ATOM 2949 C CA . THR A 1 358 ? 14.910 40.467 -36.717 1.00 59.50 358 THR A CA 1
ATOM 2950 C C . THR A 1 358 ? 13.854 40.137 -35.660 1.00 59.50 358 THR A C 1
ATOM 2952 O O . THR A 1 358 ? 13.795 39.000 -35.215 1.00 59.50 358 THR A O 1
ATOM 2955 N N . ILE A 1 359 ? 13.022 41.102 -35.249 1.00 51.91 359 ILE A N 1
ATOM 2956 C CA . ILE A 1 359 ? 11.930 40.841 -34.292 1.00 51.91 359 ILE A CA 1
ATOM 2957 C C . ILE A 1 359 ? 10.774 40.117 -34.997 1.00 51.91 359 ILE A C 1
ATOM 2959 O O . ILE A 1 359 ? 10.165 39.228 -34.414 1.00 51.91 359 ILE A O 1
ATOM 2963 N N . GLU A 1 360 ? 10.508 40.442 -36.266 1.00 52.19 360 GLU A N 1
ATOM 2964 C CA . GLU A 1 360 ? 9.512 39.720 -37.071 1.00 52.19 360 GLU A CA 1
ATOM 2965 C C . GLU A 1 360 ? 9.914 38.254 -37.347 1.00 52.19 360 GLU A C 1
ATOM 2967 O O . GLU A 1 360 ? 9.029 37.422 -37.523 1.00 52.19 360 GLU A O 1
ATOM 2972 N N . GLU A 1 361 ? 11.209 37.900 -37.318 1.00 51.66 361 GLU A N 1
ATOM 2973 C CA . GLU A 1 361 ? 11.660 36.497 -37.412 1.00 51.66 361 GLU A CA 1
ATOM 2974 C C . GLU A 1 361 ? 11.408 35.675 -36.128 1.00 51.66 361 GLU A C 1
ATOM 2976 O O . GLU A 1 361 ? 11.271 34.456 -36.218 1.00 51.66 361 GLU A O 1
ATOM 2981 N N . GLU A 1 362 ? 11.310 36.294 -34.942 1.00 47.97 362 GLU A N 1
ATOM 2982 C CA . GLU A 1 362 ? 11.069 35.568 -33.676 1.00 47.97 362 GLU A CA 1
ATOM 2983 C C . GLU A 1 362 ? 9.583 35.212 -33.459 1.00 47.97 362 GLU A C 1
ATOM 2985 O O . GLU A 1 362 ? 9.278 34.199 -32.830 1.00 47.97 362 GLU A O 1
ATOM 2990 N N . ASP A 1 363 ? 8.646 35.962 -34.050 1.00 44.81 363 ASP A N 1
ATOM 2991 C CA . ASP A 1 363 ? 7.213 35.607 -34.048 1.00 44.81 363 ASP A CA 1
ATOM 2992 C C . ASP A 1 363 ? 6.861 34.499 -35.075 1.00 44.81 363 ASP A C 1
ATOM 2994 O O . ASP A 1 363 ? 5.756 33.937 -35.056 1.00 44.81 363 ASP A O 1
ATOM 2998 N N . ASP A 1 364 ? 7.809 34.116 -35.941 1.00 49.41 364 ASP A N 1
ATOM 2999 C CA . ASP A 1 364 ? 7.634 33.070 -36.960 1.00 49.41 364 ASP A CA 1
ATOM 3000 C C . ASP A 1 364 ? 7.889 31.639 -36.429 1.00 49.41 364 ASP A C 1
ATOM 3002 O O . ASP A 1 364 ? 7.797 30.648 -37.163 1.00 49.41 364 ASP A O 1
ATOM 3006 N N . ASP A 1 365 ? 8.082 31.483 -35.113 1.00 44.28 365 ASP A N 1
ATOM 3007 C CA . ASP A 1 365 ? 8.013 30.184 -34.422 1.00 44.28 365 ASP A CA 1
ATOM 3008 C C . ASP A 1 365 ? 6.660 29.471 -34.657 1.00 44.28 365 ASP A C 1
ATOM 3010 O O . ASP A 1 365 ? 6.566 28.240 -34.579 1.00 44.28 365 ASP A O 1
ATOM 3014 N N . THR A 1 366 ? 5.618 30.218 -35.041 1.00 47.62 366 THR A N 1
ATOM 3015 C CA . THR A 1 366 ? 4.322 29.671 -35.479 1.00 47.62 366 THR A CA 1
ATOM 3016 C C . THR A 1 366 ? 4.428 28.916 -36.815 1.00 47.62 366 THR A C 1
ATOM 3018 O O . THR A 1 366 ? 3.791 27.870 -37.001 1.00 47.62 366 THR A O 1
ATOM 3021 N N . SER A 1 367 ? 5.272 29.389 -37.736 1.00 52.69 367 SER A N 1
ATOM 3022 C CA . SER A 1 367 ? 5.538 28.731 -39.020 1.00 52.69 367 SER A CA 1
ATOM 3023 C C . SER A 1 367 ? 6.389 27.479 -38.827 1.00 52.69 367 SER A C 1
ATOM 3025 O O . SER A 1 367 ? 6.074 26.433 -39.395 1.00 52.69 367 SER A O 1
ATOM 3027 N N . ARG A 1 368 ? 7.384 27.523 -37.930 1.00 54.62 368 ARG A N 1
ATOM 3028 C CA . ARG A 1 368 ? 8.222 26.355 -37.605 1.00 54.62 368 ARG A CA 1
ATOM 3029 C C . ARG A 1 368 ? 7.433 25.231 -36.928 1.00 54.62 368 ARG A C 1
ATOM 3031 O O . ARG A 1 368 ? 7.689 24.058 -37.190 1.00 54.62 368 ARG A O 1
ATOM 3038 N N . LEU A 1 369 ? 6.446 25.566 -36.090 1.00 50.34 369 LEU A N 1
ATOM 3039 C CA . LEU A 1 369 ? 5.546 24.576 -35.487 1.00 50.34 369 LEU A CA 1
ATOM 3040 C C . LEU A 1 369 ? 4.614 23.941 -36.532 1.00 50.34 369 LEU A C 1
ATOM 3042 O O . LEU A 1 369 ? 4.403 22.731 -36.510 1.00 50.34 369 LEU A O 1
ATOM 3046 N N . SER A 1 370 ? 4.105 24.738 -37.476 1.00 58.03 370 SER A N 1
ATOM 3047 C CA . SER A 1 370 ? 3.277 24.242 -38.585 1.00 58.03 370 SER A CA 1
ATOM 3048 C C . SER A 1 370 ? 4.071 23.323 -39.522 1.00 58.03 370 SER A C 1
ATOM 3050 O O . SER A 1 370 ? 3.551 22.307 -39.977 1.00 58.03 370 SER A O 1
ATOM 3052 N N . GLU A 1 371 ? 5.351 23.623 -39.753 1.00 61.41 371 GLU A N 1
ATOM 3053 C CA . GLU A 1 371 ? 6.265 22.788 -40.540 1.00 61.41 371 GLU A CA 1
ATOM 3054 C C . GLU A 1 371 ? 6.601 21.467 -39.824 1.00 61.41 371 GLU A C 1
ATOM 3056 O O . GLU A 1 371 ? 6.640 20.412 -40.452 1.00 61.41 371 GLU A O 1
ATOM 3061 N N . LEU A 1 372 ? 6.760 21.487 -38.493 1.00 50.78 372 LEU A N 1
ATOM 3062 C CA . LEU A 1 372 ? 6.961 20.276 -37.686 1.00 50.78 372 LEU A CA 1
ATOM 3063 C C . LEU A 1 372 ? 5.709 19.390 -37.622 1.00 50.78 372 LEU A C 1
ATOM 3065 O O . LEU A 1 372 ? 5.841 18.167 -37.654 1.00 50.78 372 LEU A O 1
ATOM 3069 N N . ILE A 1 373 ? 4.510 19.980 -37.570 1.00 61.25 373 ILE A N 1
ATOM 3070 C CA . ILE A 1 373 ? 3.245 19.235 -37.683 1.00 61.25 373 ILE A CA 1
ATOM 3071 C C . ILE A 1 373 ? 3.134 18.617 -39.081 1.00 61.25 373 ILE A C 1
ATOM 3073 O O . ILE A 1 373 ? 2.869 17.425 -39.189 1.00 61.25 373 ILE A O 1
ATOM 3077 N N . ALA A 1 374 ? 3.444 19.371 -40.141 1.00 60.31 374 ALA A N 1
ATOM 3078 C CA . ALA A 1 374 ? 3.435 18.851 -41.507 1.00 60.31 374 ALA A CA 1
ATOM 3079 C C . ALA A 1 374 ? 4.466 17.726 -41.723 1.00 60.31 374 ALA A C 1
ATOM 3081 O O . ALA A 1 374 ? 4.180 16.765 -42.430 1.00 60.31 374 ALA A O 1
ATOM 3082 N N . LEU A 1 375 ? 5.644 17.796 -41.091 1.00 52.06 375 LEU A N 1
ATOM 3083 C CA . LEU A 1 375 ? 6.650 16.727 -41.129 1.00 52.06 375 LEU A CA 1
ATOM 3084 C C . LEU A 1 375 ? 6.221 15.489 -40.328 1.00 52.06 375 LEU A C 1
ATOM 3086 O O . LEU A 1 375 ? 6.500 14.367 -40.749 1.00 52.06 375 LEU A O 1
ATOM 3090 N N . ALA A 1 376 ? 5.532 15.675 -39.199 1.00 50.41 376 ALA A N 1
ATOM 3091 C CA . ALA A 1 376 ? 4.971 14.573 -38.420 1.00 50.41 376 ALA A CA 1
ATOM 3092 C C . ALA A 1 376 ? 3.801 13.889 -39.149 1.00 50.41 376 ALA A C 1
ATOM 3094 O O . ALA A 1 376 ? 3.684 12.667 -39.100 1.00 50.41 376 ALA A O 1
ATOM 3095 N N . GLU A 1 377 ? 2.976 14.654 -39.868 1.00 51.38 377 GLU A N 1
ATOM 3096 C CA . GLU A 1 377 ? 1.893 14.127 -40.703 1.00 51.38 377 GLU A CA 1
ATOM 3097 C C . GLU A 1 377 ? 2.428 13.456 -41.980 1.00 51.38 377 GLU A C 1
ATOM 3099 O O . GLU A 1 377 ? 1.952 12.384 -42.351 1.00 51.38 377 GLU A O 1
ATOM 3104 N N . ALA A 1 378 ? 3.472 14.009 -42.609 1.00 46.16 378 ALA A N 1
ATOM 3105 C CA . ALA A 1 378 ? 4.128 13.400 -43.769 1.00 46.16 378 ALA A CA 1
ATOM 3106 C C . ALA A 1 378 ? 4.886 12.106 -43.418 1.00 46.16 378 ALA A C 1
ATOM 3108 O O . ALA A 1 378 ? 4.995 11.212 -44.250 1.00 46.16 378 ALA A O 1
ATOM 3109 N N . GLY A 1 379 ? 5.370 11.969 -42.179 1.00 38.25 379 GLY A N 1
ATOM 3110 C CA . GLY A 1 379 ? 6.030 10.755 -41.688 1.00 38.25 379 GLY A CA 1
ATOM 3111 C C . GLY A 1 379 ? 5.092 9.571 -41.413 1.00 38.25 379 GLY A C 1
ATOM 3112 O O . GLY A 1 379 ? 5.574 8.500 -41.054 1.00 38.25 379 GLY A O 1
ATOM 3113 N N . LEU A 1 380 ? 3.772 9.745 -41.561 1.00 36.25 380 LEU A N 1
ATOM 3114 C CA . LEU A 1 380 ? 2.763 8.702 -41.325 1.00 36.25 380 LEU A CA 1
ATOM 3115 C C . LEU A 1 380 ? 2.122 8.152 -42.607 1.00 36.25 380 LEU A C 1
ATOM 3117 O O . LEU A 1 380 ? 1.185 7.354 -42.535 1.00 36.25 380 LEU A O 1
ATOM 3121 N N . HIS A 1 381 ? 2.624 8.533 -43.779 1.00 35.75 381 HIS A N 1
ATOM 3122 C CA . HIS A 1 381 ? 2.175 8.001 -45.062 1.00 35.75 381 HIS A CA 1
ATOM 3123 C C . HIS A 1 381 ? 3.373 7.584 -45.903 1.00 35.75 381 HIS A C 1
ATOM 3125 O O . HIS A 1 381 ? 3.843 8.365 -46.714 1.00 35.75 381 HIS A O 1
ATOM 3131 N N . GLU A 1 382 ? 3.854 6.361 -45.689 1.00 36.12 382 GLU A N 1
ATOM 3132 C CA . GLU A 1 382 ? 4.442 5.504 -46.727 1.00 36.12 382 GLU A CA 1
ATOM 3133 C C . GLU A 1 382 ? 4.859 4.176 -46.082 1.00 36.12 382 GLU A C 1
ATOM 3135 O O . GLU A 1 382 ? 5.907 4.078 -45.457 1.00 36.12 382 GLU A O 1
ATOM 3140 N N . GLU A 1 383 ? 3.964 3.192 -46.153 1.00 36.44 383 GLU A N 1
ATOM 3141 C CA . GLU A 1 383 ? 4.224 1.775 -46.463 1.00 36.44 383 GLU A CA 1
ATOM 3142 C C . GLU A 1 383 ? 2.880 1.042 -46.318 1.00 36.44 383 GLU A C 1
ATOM 3144 O O . GLU A 1 383 ? 2.576 0.348 -45.349 1.00 36.44 383 GLU A O 1
ATOM 3149 N N . GLU A 1 384 ? 2.017 1.315 -47.299 1.00 35.44 384 GLU A N 1
ATOM 3150 C CA . GLU A 1 384 ? 0.878 0.475 -47.635 1.00 35.44 384 GLU A CA 1
ATOM 3151 C C . GLU A 1 384 ? 1.365 -0.817 -48.318 1.00 35.44 384 GLU A C 1
ATOM 3153 O O . GLU A 1 384 ? 2.409 -0.849 -48.967 1.00 35.44 384 GLU A O 1
ATOM 3158 N N . GLU A 1 385 ? 0.505 -1.835 -48.239 1.00 46.59 385 GLU A N 1
ATOM 3159 C CA . GLU A 1 385 ? 0.447 -3.010 -49.123 1.00 46.59 385 GLU A CA 1
ATOM 3160 C C . GLU A 1 385 ? 1.281 -4.251 -48.743 1.00 46.59 385 GLU A C 1
ATOM 3162 O O . GLU A 1 385 ? 2.004 -4.797 -49.567 1.00 46.59 385 GLU A O 1
ATOM 3167 N N . ASP A 1 386 ? 1.091 -4.768 -47.520 1.00 49.72 386 ASP A N 1
ATOM 3168 C CA . ASP A 1 386 ? 0.732 -6.200 -47.317 1.00 49.72 386 ASP A CA 1
ATOM 3169 C C . ASP A 1 386 ? 0.276 -6.522 -45.872 1.00 49.72 386 ASP A C 1
ATOM 3171 O O . ASP A 1 386 ? -0.242 -7.602 -45.577 1.00 49.72 386 ASP A O 1
ATOM 3175 N N . ASP A 1 387 ? 0.390 -5.565 -44.945 1.00 43.97 387 ASP A N 1
ATOM 3176 C CA . ASP A 1 387 ? 0.008 -5.776 -43.544 1.00 43.97 387 ASP A CA 1
ATOM 3177 C C . ASP A 1 387 ? -1.506 -5.704 -43.277 1.00 43.97 387 ASP A C 1
ATOM 3179 O O . ASP A 1 387 ? -1.964 -6.178 -42.239 1.00 43.97 387 ASP A O 1
ATOM 3183 N N . THR A 1 388 ? -2.334 -5.197 -44.197 1.00 55.06 388 THR A N 1
ATOM 3184 C CA . THR A 1 388 ? -3.794 -5.071 -43.996 1.00 55.06 388 THR A CA 1
ATOM 3185 C C . THR A 1 388 ? -4.501 -6.418 -43.852 1.00 55.06 388 THR A C 1
ATOM 3187 O O . THR A 1 388 ? -5.456 -6.523 -43.075 1.00 55.06 388 THR A O 1
ATOM 3190 N N . SER A 1 389 ? -4.026 -7.472 -44.528 1.00 56.66 389 SER A N 1
ATOM 3191 C CA . SER A 1 389 ? -4.610 -8.811 -44.374 1.00 56.66 389 SER A CA 1
ATOM 3192 C C . SER A 1 389 ? -4.228 -9.443 -43.033 1.00 56.66 389 SER A C 1
ATOM 3194 O O . SER A 1 389 ? -5.061 -10.103 -42.415 1.00 56.66 389 SER A O 1
ATOM 3196 N N . ARG A 1 390 ? -3.003 -9.200 -42.542 1.00 60.25 390 ARG A N 1
ATOM 3197 C CA . ARG A 1 390 ? -2.531 -9.722 -41.249 1.00 60.25 390 ARG A CA 1
ATOM 3198 C C . ARG A 1 390 ? -3.092 -8.926 -40.070 1.00 60.25 390 ARG A C 1
ATOM 3200 O O . ARG A 1 390 ? -3.428 -9.504 -39.041 1.00 60.25 390 ARG A O 1
ATOM 3207 N N . LEU A 1 391 ? -3.251 -7.614 -40.234 1.00 66.25 391 LEU A N 1
ATOM 3208 C CA . LEU A 1 391 ? -3.856 -6.725 -39.247 1.00 66.25 391 LEU A CA 1
ATOM 3209 C C . LEU A 1 391 ? -5.349 -7.021 -39.080 1.00 66.25 391 LEU A C 1
ATOM 3211 O O . LEU A 1 391 ? -5.816 -7.095 -37.952 1.00 66.25 391 LEU A O 1
ATOM 3215 N N . SER A 1 392 ? -6.083 -7.270 -40.170 1.00 71.62 392 SER A N 1
ATOM 3216 C CA . SER A 1 392 ? -7.502 -7.656 -40.089 1.00 71.62 392 SER A CA 1
ATOM 3217 C C . SER A 1 392 ? -7.703 -8.984 -39.343 1.00 71.62 392 SER A C 1
ATOM 3219 O O . SER A 1 392 ? -8.645 -9.117 -38.565 1.00 71.62 392 SER A O 1
ATOM 3221 N N . GLU A 1 393 ? -6.797 -9.952 -39.521 1.00 71.62 393 GLU A N 1
ATOM 3222 C CA . GLU A 1 393 ? -6.821 -11.229 -38.789 1.00 71.62 393 GLU A CA 1
ATOM 3223 C C . GLU A 1 393 ? -6.498 -11.044 -37.294 1.00 71.62 393 GLU A C 1
ATOM 3225 O O . GLU A 1 393 ? -7.158 -11.629 -36.433 1.00 71.62 393 GLU A O 1
ATOM 3230 N N . LEU A 1 394 ? -5.530 -10.177 -36.969 1.00 65.81 394 LEU A N 1
ATOM 3231 C CA . LEU A 1 394 ? -5.188 -9.824 -35.587 1.00 65.81 394 LEU A CA 1
ATOM 3232 C C . LEU A 1 394 ? -6.297 -9.025 -34.893 1.00 65.81 394 LEU A C 1
ATOM 3234 O O . LEU A 1 394 ? -6.560 -9.272 -33.719 1.00 65.81 394 LEU A O 1
ATOM 3238 N N . ILE A 1 395 ? -6.972 -8.118 -35.604 1.00 73.94 395 ILE A N 1
ATOM 3239 C CA . ILE A 1 395 ? -8.130 -7.377 -35.087 1.00 73.94 395 ILE A CA 1
ATOM 3240 C C . ILE A 1 395 ? -9.269 -8.351 -34.779 1.00 73.94 395 ILE A C 1
ATOM 3242 O O . ILE A 1 395 ? -9.810 -8.301 -33.683 1.00 73.94 395 ILE A O 1
ATOM 3246 N N . ALA A 1 396 ? -9.578 -9.298 -35.671 1.00 72.00 396 ALA A N 1
ATOM 3247 C CA . ALA A 1 396 ? -10.627 -10.288 -35.419 1.00 72.00 396 ALA A CA 1
ATOM 3248 C C . ALA A 1 396 ? -10.321 -11.191 -34.204 1.00 72.00 396 ALA A C 1
ATOM 3250 O O . ALA A 1 396 ? -11.222 -11.509 -33.426 1.00 72.00 396 ALA A O 1
ATOM 3251 N N . LEU A 1 397 ? -9.055 -11.585 -34.006 1.00 63.22 397 LEU A N 1
ATOM 3252 C CA . LEU A 1 397 ? -8.631 -12.334 -32.814 1.00 63.22 397 LEU A CA 1
ATOM 3253 C C . LEU A 1 397 ? -8.687 -11.480 -31.539 1.00 63.22 397 LEU A C 1
ATOM 3255 O O . LEU A 1 397 ? -9.107 -11.979 -30.495 1.00 63.22 397 LEU A O 1
ATOM 3259 N N . ALA A 1 398 ? -8.301 -10.205 -31.621 1.00 63.94 398 ALA A N 1
ATOM 3260 C CA . ALA A 1 398 ? -8.383 -9.271 -30.504 1.00 63.94 398 ALA A CA 1
ATOM 3261 C C . ALA A 1 398 ? -9.840 -8.977 -30.116 1.00 63.94 398 ALA A C 1
ATOM 3263 O O . ALA A 1 398 ? -10.163 -9.000 -28.935 1.00 63.94 398 ALA A O 1
ATOM 3264 N N . GLU A 1 399 ? -10.739 -8.784 -31.084 1.00 68.69 399 GLU A N 1
ATOM 3265 C CA . GLU A 1 399 ? -12.173 -8.580 -30.844 1.00 68.69 399 GLU A CA 1
ATOM 3266 C C . GLU A 1 399 ? -12.840 -9.822 -30.232 1.00 68.69 399 GLU A C 1
ATOM 3268 O O . GLU A 1 399 ? -13.683 -9.694 -29.344 1.00 68.69 399 GLU A O 1
ATOM 3273 N N . ALA A 1 400 ? -12.450 -11.030 -30.658 1.00 64.50 400 ALA A N 1
ATOM 3274 C CA . ALA A 1 400 ? -12.942 -12.271 -30.058 1.00 64.50 400 ALA A CA 1
ATOM 3275 C C . ALA A 1 400 ? -12.434 -12.465 -28.618 1.00 64.50 400 ALA A C 1
ATOM 3277 O O . ALA A 1 400 ? -13.196 -12.901 -27.755 1.00 64.50 400 ALA A O 1
ATOM 3278 N N . GLY A 1 401 ? -11.170 -12.119 -28.349 1.00 50.97 401 GLY A N 1
ATOM 3279 C CA . GLY A 1 401 ? -10.596 -12.138 -27.002 1.00 50.97 401 GLY A CA 1
ATOM 3280 C C . GLY A 1 401 ? -11.225 -11.096 -26.074 1.00 50.97 401 GLY A C 1
ATOM 3281 O O . GLY A 1 401 ? -11.546 -11.416 -24.934 1.00 50.97 401 GLY A O 1
ATOM 3282 N N . LEU A 1 402 ? -11.471 -9.884 -26.582 1.00 49.47 402 LEU A N 1
ATOM 3283 C CA . LEU A 1 402 ? -12.130 -8.811 -25.836 1.00 49.47 402 LEU A CA 1
ATOM 3284 C C . LEU A 1 402 ? -13.576 -9.164 -25.492 1.00 49.47 402 LEU A C 1
ATOM 3286 O O . LEU A 1 402 ? -13.969 -8.941 -24.359 1.00 49.47 402 LEU A O 1
ATOM 3290 N N . ARG A 1 403 ? -14.348 -9.785 -26.396 1.00 50.28 403 ARG A N 1
ATOM 3291 C CA . ARG A 1 403 ? -15.710 -10.243 -26.058 1.00 50.28 403 ARG A CA 1
ATOM 3292 C C . ARG A 1 403 ? -15.735 -11.308 -24.968 1.00 50.28 403 ARG A C 1
ATOM 3294 O O . ARG A 1 403 ? -16.587 -11.240 -24.094 1.00 50.28 403 ARG A O 1
ATOM 3301 N N . ALA A 1 404 ? -14.816 -12.274 -25.005 1.00 51.97 404 ALA A N 1
ATOM 3302 C CA . ALA A 1 404 ? -14.731 -13.288 -23.953 1.00 51.97 404 ALA A CA 1
ATOM 3303 C C . ALA A 1 404 ? -14.359 -12.660 -22.598 1.00 51.97 404 ALA A C 1
ATOM 3305 O O . ALA A 1 404 ? -14.909 -13.040 -21.570 1.00 51.97 404 ALA A O 1
ATOM 3306 N N . GLN A 1 405 ? -13.470 -11.662 -22.609 1.00 43.81 405 GLN A N 1
ATOM 3307 C CA . GLN A 1 405 ? -13.092 -10.931 -21.404 1.00 43.81 405 GLN A CA 1
ATOM 3308 C C . GLN A 1 405 ? -14.211 -10.007 -20.901 1.00 43.81 405 GLN A C 1
ATOM 3310 O O . GLN A 1 405 ? -14.430 -9.943 -19.702 1.00 43.81 405 GLN A O 1
ATOM 3315 N N . GLU A 1 406 ? -14.956 -9.344 -21.789 1.00 59.00 406 GLU A N 1
ATOM 3316 C CA . GLU A 1 406 ? -16.127 -8.537 -21.426 1.00 59.00 406 GLU A CA 1
ATOM 3317 C C . GLU A 1 406 ? -17.242 -9.398 -20.813 1.00 59.00 406 GLU A C 1
ATOM 3319 O O . GLU A 1 406 ? -17.853 -8.968 -19.841 1.00 59.00 406 GLU A O 1
ATOM 3324 N N . GLU A 1 407 ? -17.481 -10.616 -21.318 1.00 65.44 407 GLU A N 1
ATOM 3325 C CA . GLU A 1 407 ? -18.459 -11.551 -20.736 1.00 65.44 407 GLU A CA 1
ATOM 3326 C C . GLU A 1 407 ? -18.028 -12.037 -19.337 1.00 65.44 407 GLU A C 1
ATOM 3328 O O . GLU A 1 407 ? -18.854 -12.081 -18.420 1.00 65.44 407 GLU A O 1
ATOM 3333 N N . ASP A 1 408 ? -16.739 -12.340 -19.144 1.00 62.56 408 ASP A N 1
ATOM 3334 C CA . ASP A 1 408 ? -16.186 -12.716 -17.836 1.00 62.56 408 ASP A CA 1
ATOM 3335 C C . ASP A 1 408 ? -16.185 -11.526 -16.855 1.00 62.56 408 ASP A C 1
ATOM 3337 O O . ASP A 1 408 ? -16.563 -11.677 -15.690 1.00 62.56 408 ASP A O 1
ATOM 3341 N N . ASP A 1 409 ? -15.826 -10.324 -17.315 1.00 65.38 409 ASP A N 1
ATOM 3342 C CA . ASP A 1 409 ? -15.811 -9.099 -16.510 1.00 65.38 409 ASP A CA 1
ATOM 3343 C C . ASP A 1 409 ? -17.233 -8.635 -16.156 1.00 65.38 409 ASP A C 1
ATOM 3345 O O . ASP A 1 409 ? -17.465 -8.170 -15.036 1.00 65.38 409 ASP A O 1
ATOM 3349 N N . GLU A 1 410 ? -18.210 -8.784 -17.059 1.00 73.25 410 GLU A N 1
ATOM 3350 C CA . GLU A 1 410 ? -19.625 -8.499 -16.795 1.00 73.25 410 GLU A CA 1
ATOM 3351 C C . GLU A 1 410 ? -20.201 -9.502 -15.788 1.00 73.25 410 GLU A C 1
ATOM 3353 O O . GLU A 1 410 ? -20.859 -9.094 -14.825 1.00 73.25 410 GLU A O 1
ATOM 3358 N N . PHE A 1 411 ? -19.871 -10.792 -15.922 1.00 72.81 411 PHE A N 1
ATOM 3359 C CA . PHE A 1 411 ? -20.244 -11.821 -14.950 1.00 72.81 411 PHE A CA 1
ATOM 3360 C C . PHE A 1 411 ? -19.654 -11.538 -13.558 1.00 72.81 411 PHE A C 1
ATOM 3362 O O . PHE A 1 411 ? -20.372 -11.572 -12.552 1.00 72.81 411 PHE A O 1
ATOM 3369 N N . MET A 1 412 ? -18.365 -11.193 -13.484 1.00 66.44 412 MET A N 1
ATOM 3370 C CA . MET A 1 412 ? -17.699 -10.856 -12.222 1.00 66.44 412 MET A CA 1
ATOM 3371 C C . MET A 1 412 ? -18.227 -9.547 -11.622 1.00 66.44 412 MET A C 1
ATOM 3373 O O . MET A 1 412 ? -18.412 -9.459 -10.406 1.00 66.44 412 MET A O 1
ATOM 3377 N N . SER A 1 413 ? -18.536 -8.550 -12.455 1.00 75.50 413 SER A N 1
ATOM 3378 C CA . SER A 1 413 ? -19.129 -7.280 -12.019 1.00 75.50 413 SER A CA 1
ATOM 3379 C C . SER A 1 413 ? -20.541 -7.468 -11.470 1.00 75.50 413 SER A C 1
ATOM 3381 O O . SER A 1 413 ? -20.886 -6.871 -10.449 1.00 75.50 413 SER A O 1
ATOM 3383 N N . GLN A 1 414 ? -21.353 -8.324 -12.095 1.00 80.56 414 GLN A N 1
ATOM 3384 C CA . GLN A 1 414 ? -22.700 -8.628 -11.619 1.00 80.56 414 GLN A CA 1
ATOM 3385 C C . GLN A 1 414 ? -22.667 -9.388 -10.286 1.00 80.56 414 GLN A C 1
ATOM 3387 O O . GLN A 1 414 ? -23.385 -9.019 -9.356 1.00 80.56 414 GLN A O 1
ATOM 3392 N N . ALA A 1 415 ? -21.782 -10.381 -10.147 1.00 77.69 415 ALA A N 1
ATOM 3393 C CA . ALA A 1 415 ? -21.588 -11.097 -8.887 1.00 77.69 415 ALA A CA 1
ATOM 3394 C C . ALA A 1 415 ? -21.084 -10.168 -7.764 1.00 77.69 415 ALA A C 1
ATOM 3396 O O . ALA A 1 415 ? -21.573 -10.237 -6.634 1.00 77.69 415 ALA A O 1
ATOM 3397 N N . ALA A 1 416 ? -20.149 -9.261 -8.067 1.00 73.56 416 ALA A N 1
ATOM 3398 C CA . ALA A 1 416 ? -19.660 -8.269 -7.112 1.00 73.56 416 ALA A CA 1
ATOM 3399 C C . ALA A 1 416 ? -20.769 -7.299 -6.677 1.00 73.56 416 ALA A C 1
ATOM 3401 O O . ALA A 1 416 ? -20.929 -7.061 -5.480 1.00 73.56 416 ALA A O 1
ATOM 3402 N N . ALA A 1 417 ? -21.579 -6.805 -7.619 1.00 82.44 417 ALA A N 1
ATOM 3403 C CA . ALA A 1 417 ? -22.705 -5.921 -7.329 1.00 82.44 417 ALA A CA 1
ATOM 3404 C C . ALA A 1 417 ? -23.785 -6.606 -6.472 1.00 82.44 417 ALA A C 1
ATOM 3406 O O . ALA A 1 417 ? -24.348 -5.975 -5.577 1.00 82.44 417 ALA A O 1
ATOM 3407 N N . GLU A 1 418 ? -24.062 -7.897 -6.691 1.00 84.56 418 GLU A N 1
ATOM 3408 C CA . GLU A 1 418 ? -24.999 -8.665 -5.859 1.00 84.56 418 GLU A CA 1
ATOM 3409 C C . GLU A 1 418 ? -24.477 -8.869 -4.429 1.00 84.56 418 GLU A C 1
ATOM 3411 O O . GLU A 1 418 ? -25.227 -8.686 -3.464 1.00 84.56 418 GLU A O 1
ATOM 3416 N N . VAL A 1 419 ? -23.189 -9.193 -4.268 1.00 82.38 419 VAL A N 1
ATOM 3417 C CA . VAL A 1 419 ? -22.552 -9.334 -2.948 1.00 82.38 419 VAL A CA 1
ATOM 3418 C C . VAL A 1 419 ? -22.506 -7.992 -2.214 1.00 82.38 419 VAL A C 1
ATOM 3420 O O . VAL A 1 419 ? -22.807 -7.929 -1.020 1.00 82.38 419 VAL A O 1
ATOM 3423 N N . GLU A 1 420 ? -22.178 -6.912 -2.920 1.00 83.50 420 GLU A N 1
ATOM 3424 C CA . GLU A 1 420 ? -22.156 -5.554 -2.380 1.00 83.50 420 GLU A CA 1
ATOM 3425 C C . GLU A 1 420 ? -23.564 -5.105 -1.955 1.00 83.50 420 GLU A C 1
ATOM 3427 O O . GLU A 1 420 ? -23.752 -4.642 -0.826 1.00 83.50 420 GLU A O 1
ATOM 3432 N N . ALA A 1 421 ? -24.585 -5.336 -2.787 1.00 86.00 421 ALA A N 1
ATOM 3433 C CA . ALA A 1 421 ? -25.978 -5.055 -2.445 1.00 86.00 421 ALA A CA 1
ATOM 3434 C C . ALA A 1 421 ? -26.455 -5.865 -1.225 1.00 86.00 421 ALA A C 1
ATOM 3436 O O . ALA A 1 421 ? -27.131 -5.319 -0.350 1.00 86.00 421 ALA A O 1
ATOM 3437 N N . ALA A 1 422 ? -26.075 -7.144 -1.120 1.00 87.00 422 ALA A N 1
ATOM 3438 C CA . ALA A 1 422 ? -26.388 -7.978 0.040 1.00 87.00 422 ALA A CA 1
ATOM 3439 C C . ALA A 1 422 ? -25.702 -7.473 1.322 1.00 87.00 422 ALA A C 1
ATOM 3441 O O . ALA A 1 422 ? -26.322 -7.448 2.389 1.00 87.00 422 ALA A O 1
ATOM 3442 N N . TYR A 1 423 ? -24.447 -7.025 1.221 1.00 87.31 423 TYR A N 1
ATOM 3443 C CA . TYR A 1 423 ? -23.710 -6.431 2.334 1.00 87.31 423 TYR A CA 1
ATOM 3444 C C . TYR A 1 423 ? -24.353 -5.123 2.813 1.00 87.31 423 TYR A C 1
ATOM 3446 O O . TYR A 1 423 ? -24.602 -4.968 4.011 1.00 87.31 423 TYR A O 1
ATOM 3454 N N . TYR A 1 424 ? -24.680 -4.205 1.897 1.00 85.06 424 TYR A N 1
ATOM 3455 C CA . TYR A 1 424 ? -25.329 -2.940 2.253 1.00 85.06 424 TYR A CA 1
ATOM 3456 C C . TYR A 1 424 ? -26.736 -3.136 2.808 1.00 85.06 424 TYR A C 1
ATOM 3458 O O . TYR A 1 424 ? -27.104 -2.447 3.757 1.00 85.06 424 TYR A O 1
ATOM 3466 N N . LYS A 1 425 ? -27.497 -4.105 2.286 1.00 91.50 425 LYS A N 1
ATOM 3467 C CA . LYS A 1 425 ? -28.802 -4.465 2.845 1.00 91.50 425 LYS A CA 1
ATOM 3468 C C . LYS A 1 425 ? -28.673 -4.950 4.287 1.00 91.50 425 LYS A C 1
ATOM 3470 O O . LYS A 1 425 ? -29.326 -4.401 5.162 1.00 91.50 425 LYS A O 1
ATOM 3475 N N . LYS A 1 426 ? -27.759 -5.888 4.557 1.00 90.25 426 LYS A N 1
ATOM 3476 C CA . LYS A 1 426 ? -27.498 -6.369 5.921 1.00 90.25 426 LYS A CA 1
ATOM 3477 C C . LYS A 1 426 ? -27.084 -5.233 6.864 1.00 90.25 426 LYS A C 1
ATOM 3479 O O . LYS A 1 426 ? -27.567 -5.165 7.985 1.00 90.25 426 LYS A O 1
ATOM 3484 N N . LYS A 1 427 ? -26.214 -4.331 6.404 1.00 83.56 427 LYS A N 1
ATOM 3485 C CA . LYS A 1 427 ? -25.800 -3.132 7.151 1.00 83.56 427 LYS A CA 1
ATOM 3486 C C . LYS A 1 427 ? -26.966 -2.184 7.443 1.00 83.56 427 LYS A C 1
ATOM 3488 O O . LYS A 1 427 ? -26.990 -1.589 8.514 1.00 83.56 427 LYS A O 1
ATOM 3493 N N . SER A 1 428 ? -27.888 -2.023 6.494 1.00 86.88 428 SER A N 1
ATOM 3494 C CA . SER A 1 428 ? -29.106 -1.226 6.670 1.00 86.88 428 SER A CA 1
ATOM 3495 C C . SER A 1 428 ? -30.026 -1.862 7.707 1.00 86.88 428 SER A C 1
ATOM 3497 O O . SER A 1 428 ? -30.442 -1.176 8.631 1.00 86.88 428 SER A O 1
ATOM 3499 N N . ASP A 1 429 ? -30.260 -3.173 7.606 1.00 85.69 429 ASP A N 1
ATOM 3500 C CA . ASP A 1 429 ? -31.090 -3.927 8.550 1.00 85.69 429 ASP A CA 1
ATOM 3501 C C . ASP A 1 429 ? -30.490 -3.888 9.977 1.00 85.69 429 ASP A C 1
ATOM 3503 O O . ASP A 1 429 ? -31.211 -3.740 10.960 1.00 85.69 429 ASP A O 1
ATOM 3507 N N . GLU A 1 430 ? -29.157 -3.969 10.108 1.00 83.94 430 GLU A N 1
ATOM 3508 C CA . GLU A 1 430 ? -28.443 -3.799 11.387 1.00 83.94 430 GLU A CA 1
ATOM 3509 C C . GLU A 1 430 ? -28.588 -2.375 11.948 1.00 83.94 430 GLU A C 1
ATOM 3511 O O . GLU A 1 430 ? -28.820 -2.215 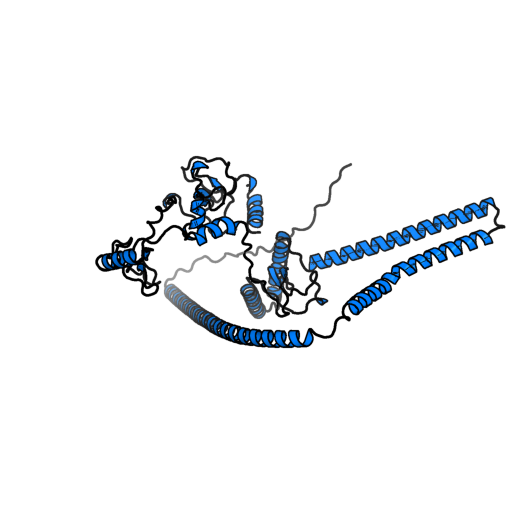13.144 1.00 83.94 430 GLU A O 1
ATOM 3516 N N . ALA A 1 431 ? -28.484 -1.343 11.104 1.00 81.00 431 ALA A N 1
ATOM 3517 C CA . ALA A 1 431 ? -28.640 0.048 11.527 1.00 81.00 431 ALA A CA 1
ATOM 3518 C C . ALA A 1 431 ? -30.083 0.374 11.951 1.00 81.00 431 ALA A C 1
ATOM 3520 O O . ALA A 1 431 ? -30.275 1.088 12.932 1.00 81.00 431 ALA A O 1
ATOM 3521 N N . GLU A 1 432 ? -31.087 -0.166 11.253 1.00 82.44 432 GLU A N 1
ATOM 3522 C CA . GLU A 1 432 ? -32.497 -0.053 11.649 1.00 82.44 432 GLU A CA 1
ATOM 3523 C C . GLU A 1 432 ? -32.754 -0.764 12.986 1.00 82.44 432 GLU A C 1
ATOM 3525 O O . GLU A 1 432 ? -33.402 -0.199 13.865 1.00 82.44 432 GLU A O 1
ATOM 3530 N N . ALA A 1 433 ? -32.181 -1.956 13.192 1.00 80.88 433 ALA A N 1
ATOM 3531 C CA . ALA A 1 433 ? -32.282 -2.667 14.466 1.00 80.88 433 ALA A CA 1
ATOM 3532 C C . ALA A 1 433 ? -31.596 -1.915 15.623 1.00 80.88 433 ALA A C 1
ATOM 3534 O O . ALA A 1 433 ? -32.105 -1.916 16.746 1.00 80.88 433 ALA A O 1
ATOM 3535 N N . GLU A 1 434 ? -30.454 -1.265 15.373 1.00 79.19 434 GLU A N 1
ATOM 3536 C CA . GLU A 1 434 ? -29.794 -0.406 16.362 1.00 79.19 434 GLU A CA 1
ATOM 3537 C C . GLU A 1 434 ? -30.642 0.832 16.693 1.00 79.19 434 GLU A C 1
ATOM 3539 O O . GLU A 1 434 ? -30.809 1.145 17.872 1.00 79.19 434 GLU A O 1
ATOM 3544 N N . ASP A 1 435 ? -31.219 1.509 15.695 1.00 83.62 435 ASP A N 1
ATOM 3545 C CA . ASP A 1 435 ? -32.068 2.696 15.894 1.00 83.62 435 ASP A CA 1
ATOM 3546 C C . ASP A 1 435 ? -33.372 2.362 16.646 1.00 83.62 435 ASP A C 1
ATOM 3548 O O . ASP A 1 435 ? -33.782 3.097 17.552 1.00 83.62 435 ASP A O 1
ATOM 3552 N N . GLU A 1 436 ? -33.983 1.204 16.365 1.00 84.00 436 GLU A N 1
ATOM 3553 C CA . GLU A 1 436 ? -35.114 0.684 17.146 1.00 84.00 436 GLU A CA 1
ATOM 3554 C C . GLU A 1 436 ? -34.719 0.398 18.601 1.00 84.00 436 GLU A C 1
ATOM 3556 O O . GLU A 1 436 ? -35.474 0.718 19.524 1.00 84.00 436 GLU A O 1
ATOM 3561 N N . LEU A 1 437 ? -33.528 -0.163 18.831 1.00 83.25 437 LEU A N 1
ATOM 3562 C CA . LEU A 1 437 ? -33.026 -0.462 20.173 1.00 83.25 437 LEU A CA 1
ATOM 3563 C C . LEU A 1 437 ? -32.712 0.821 20.959 1.00 83.25 437 LEU A C 1
ATOM 3565 O O . LEU A 1 437 ? -33.016 0.901 22.152 1.00 83.25 437 LEU A O 1
ATOM 3569 N N . PHE A 1 438 ? -32.177 1.852 20.297 1.00 78.56 438 PHE A N 1
ATOM 3570 C CA . PHE A 1 438 ? -31.993 3.178 20.892 1.00 78.56 438 PHE A CA 1
ATOM 3571 C C . PHE A 1 438 ? -33.323 3.859 21.216 1.00 78.56 438 PHE A C 1
ATOM 3573 O O . PHE A 1 438 ? -33.450 4.444 22.292 1.00 78.56 438 PHE A O 1
ATOM 3580 N N . SER A 1 439 ? -34.317 3.746 20.335 1.00 81.19 439 SER A N 1
ATOM 3581 C CA . SER A 1 439 ? -35.654 4.303 20.558 1.00 81.19 439 SER A CA 1
ATOM 3582 C C . SER A 1 439 ? -36.352 3.628 21.744 1.00 81.19 439 SER A C 1
ATOM 3584 O O . SER A 1 439 ? -36.839 4.312 22.639 1.00 81.19 439 SER A O 1
ATOM 3586 N N . GLN A 1 440 ? -36.298 2.293 21.836 1.00 83.94 440 GLN A N 1
ATOM 3587 C CA . GLN A 1 440 ? -36.843 1.552 22.982 1.00 83.94 440 GLN A CA 1
ATOM 3588 C C . GLN A 1 440 ? -36.128 1.896 24.294 1.00 83.94 440 GLN A C 1
ATOM 3590 O O . GLN A 1 440 ? -36.776 2.057 25.328 1.00 83.94 440 GLN A O 1
ATOM 3595 N N . ALA A 1 441 ? -34.800 2.041 24.267 1.00 80.62 441 ALA A N 1
ATOM 3596 C CA . ALA A 1 441 ? -34.034 2.439 25.444 1.00 80.62 441 ALA A CA 1
ATOM 3597 C C . ALA A 1 441 ? -34.350 3.879 25.882 1.00 80.62 441 ALA A C 1
ATOM 3599 O O . ALA A 1 441 ? -34.390 4.155 27.083 1.00 80.62 441 ALA A O 1
ATOM 3600 N N . ALA A 1 442 ? -34.590 4.791 24.933 1.00 81.50 442 ALA A N 1
ATOM 3601 C CA . ALA A 1 442 ? -35.015 6.158 25.217 1.00 81.50 442 ALA A CA 1
ATOM 3602 C C . ALA A 1 442 ? -36.416 6.185 25.846 1.00 81.50 442 ALA A C 1
ATOM 3604 O O . ALA A 1 442 ? -36.578 6.787 26.907 1.00 81.50 442 ALA A O 1
ATOM 3605 N N . ASP A 1 443 ? -37.377 5.455 25.274 1.00 83.44 443 ASP A N 1
ATOM 3606 C CA . ASP A 1 443 ? -38.737 5.332 25.810 1.00 83.44 443 ASP A CA 1
ATOM 3607 C C . ASP A 1 443 ? -38.742 4.685 27.208 1.00 83.44 443 ASP A C 1
ATOM 3609 O O . ASP A 1 443 ? -39.458 5.127 28.110 1.00 83.44 443 ASP A O 1
ATOM 3613 N N . GLU A 1 444 ? -37.913 3.659 27.441 1.00 85.81 444 GLU A N 1
ATOM 3614 C CA . GLU A 1 444 ? -37.774 3.024 28.755 1.00 85.81 444 GLU A CA 1
ATOM 3615 C C . GLU A 1 444 ? -37.109 3.962 29.775 1.00 85.81 444 GLU A C 1
ATOM 3617 O O . GLU A 1 444 ? -37.542 4.043 30.932 1.00 85.81 444 GLU A O 1
ATOM 3622 N N . ALA A 1 445 ? -36.069 4.697 29.371 1.00 78.81 445 ALA A N 1
ATOM 3623 C CA . ALA A 1 445 ? -35.420 5.693 30.216 1.00 78.81 445 ALA A CA 1
ATOM 3624 C C . ALA A 1 445 ? -36.382 6.836 30.575 1.00 78.81 445 ALA A C 1
ATOM 3626 O O . ALA A 1 445 ? -36.435 7.247 31.739 1.00 78.81 445 ALA A O 1
ATOM 3627 N N . GLU A 1 446 ? -37.181 7.301 29.614 1.00 83.62 446 GLU A N 1
ATOM 3628 C CA . GLU A 1 446 ? -38.208 8.322 29.802 1.00 83.62 446 GLU A CA 1
ATOM 3629 C C . GLU A 1 446 ? -39.331 7.817 30.724 1.00 83.62 446 GLU A C 1
ATOM 3631 O O . GLU A 1 446 ? -39.661 8.469 31.719 1.00 83.62 446 GLU A O 1
ATOM 3636 N N . ALA A 1 447 ? -39.843 6.601 30.510 1.00 81.62 447 ALA A N 1
ATOM 3637 C CA . ALA A 1 447 ? -40.838 5.984 31.388 1.00 81.62 447 ALA A CA 1
ATOM 3638 C C . ALA A 1 447 ? -40.317 5.801 32.827 1.00 81.62 447 ALA A C 1
ATOM 3640 O O . ALA A 1 447 ? -41.040 6.043 33.801 1.00 81.62 447 ALA A O 1
ATOM 3641 N N . ASN A 1 448 ? -39.049 5.410 32.989 1.00 81.44 448 ASN A N 1
ATOM 3642 C CA . ASN A 1 448 ? -38.400 5.291 34.294 1.00 81.44 448 ASN A CA 1
ATOM 3643 C C . ASN A 1 448 ? -38.182 6.654 34.965 1.00 81.44 448 ASN A C 1
ATOM 3645 O O . ASN A 1 448 ? -38.312 6.763 36.190 1.00 81.44 448 ASN A O 1
ATOM 3649 N N . TYR A 1 449 ? -37.883 7.699 34.191 1.00 80.69 449 TYR A N 1
ATOM 3650 C CA . TYR A 1 449 ? -37.801 9.069 34.688 1.00 80.69 449 TYR A CA 1
ATOM 3651 C C . TYR A 1 449 ? -39.159 9.552 35.216 1.00 80.69 449 TYR A C 1
ATOM 3653 O O . TYR A 1 449 ? -39.225 10.059 36.342 1.00 80.69 449 TYR A O 1
ATOM 3661 N N . TYR A 1 450 ? -40.248 9.326 34.475 1.00 73.88 450 TYR A N 1
ATOM 3662 C CA . TYR A 1 450 ? -41.600 9.692 34.911 1.00 73.88 450 TYR A CA 1
ATOM 3663 C C . TYR A 1 450 ? -42.082 8.884 36.122 1.00 73.88 450 TYR A C 1
ATOM 3665 O O . TYR A 1 450 ? -42.683 9.457 37.029 1.00 73.88 450 TYR A O 1
ATOM 3673 N N . LYS A 1 451 ? -41.745 7.590 36.224 1.00 76.94 451 LYS A N 1
ATOM 3674 C CA . LYS A 1 451 ? -41.999 6.808 37.451 1.00 76.94 451 LYS A CA 1
ATOM 3675 C C . LYS A 1 451 ? -41.253 7.383 38.655 1.00 76.94 451 LYS A C 1
ATOM 3677 O O . LYS A 1 451 ? -41.857 7.648 39.687 1.00 76.94 451 LYS A O 1
ATOM 3682 N N . ARG A 1 452 ? -39.948 7.652 38.516 1.00 69.38 452 ARG A N 1
ATOM 3683 C CA . ARG A 1 452 ? -39.128 8.207 39.610 1.00 69.38 452 ARG A CA 1
ATOM 3684 C C . ARG A 1 452 ? -39.543 9.612 40.030 1.00 69.38 452 ARG A C 1
ATOM 3686 O O . ARG A 1 452 ? -39.323 9.971 41.184 1.00 69.38 452 ARG A O 1
ATOM 3693 N N . THR A 1 453 ? -40.053 10.428 39.113 1.00 66.12 453 THR A N 1
ATOM 3694 C CA . THR A 1 453 ? -40.555 11.770 39.436 1.00 66.12 453 THR A CA 1
ATOM 3695 C C . THR A 1 453 ? -41.951 11.708 40.047 1.00 66.12 453 THR A C 1
ATOM 3697 O O . THR A 1 453 ? -42.170 12.384 41.048 1.00 66.12 453 THR A O 1
ATOM 3700 N N . GLY A 1 454 ? -42.834 10.827 39.562 1.00 57.38 454 GLY A N 1
ATOM 3701 C CA . GLY A 1 454 ? -44.126 10.539 40.194 1.00 57.38 454 GLY A CA 1
ATOM 3702 C C . GLY A 1 454 ? -43.985 10.058 41.642 1.00 57.38 454 GLY A C 1
ATOM 3703 O O . GLY A 1 454 ? -44.618 10.618 42.531 1.00 57.38 454 GLY A O 1
ATOM 3704 N N . ASP A 1 455 ? -43.065 9.125 41.903 1.00 54.44 455 ASP A N 1
ATOM 3705 C CA . ASP A 1 455 ? -42.807 8.597 43.254 1.00 54.44 455 ASP A CA 1
ATOM 3706 C C . ASP A 1 455 ? -42.136 9.623 44.188 1.00 54.44 455 ASP A C 1
ATOM 3708 O O . ASP A 1 455 ? -42.229 9.526 45.412 1.00 54.44 455 ASP A O 1
ATOM 3712 N N . LYS A 1 456 ? -41.445 10.628 43.632 1.00 47.47 456 LYS A N 1
ATOM 3713 C CA . LYS A 1 456 ? -40.798 11.696 44.413 1.00 47.47 456 LYS A CA 1
ATOM 3714 C C . LYS A 1 456 ? -41.718 12.877 44.708 1.00 47.47 456 LYS A C 1
ATOM 3716 O O . LYS A 1 456 ? -41.410 13.641 45.621 1.00 47.47 456 LYS A O 1
ATOM 3721 N N . CYS A 1 457 ? -42.837 13.027 44.002 1.00 42.91 457 CYS A N 1
ATOM 3722 C CA . CYS A 1 457 ? -43.812 14.076 44.301 1.00 42.91 457 CYS A CA 1
ATOM 3723 C C . CYS A 1 457 ? -44.597 13.827 45.604 1.00 42.91 457 CYS A C 1
ATOM 3725 O O . CYS A 1 457 ? -45.102 14.792 46.172 1.00 42.91 457 CYS A O 1
ATOM 3727 N N . ASP A 1 458 ? -44.596 12.601 46.141 1.00 44.94 458 ASP A N 1
ATOM 3728 C CA . ASP A 1 458 ? -45.179 12.293 47.460 1.00 44.94 458 ASP A CA 1
ATOM 3729 C C . ASP A 1 458 ? -44.170 12.348 48.625 1.00 44.94 458 ASP A C 1
ATOM 3731 O O . ASP A 1 458 ? -44.544 12.219 49.793 1.00 44.94 458 ASP A O 1
ATOM 3735 N N . ALA A 1 459 ? -42.890 12.616 48.356 1.00 39.00 459 ALA A N 1
ATOM 3736 C CA . ALA A 1 459 ? -41.870 12.787 49.387 1.00 39.00 459 ALA A CA 1
ATOM 3737 C C . ALA A 1 459 ? -41.442 14.257 49.462 1.00 39.00 459 ALA A C 1
ATOM 3739 O O . ALA A 1 459 ? -40.445 14.684 48.879 1.00 39.00 459 ALA A O 1
ATOM 3740 N N . GLY A 1 460 ? -42.231 15.049 50.188 1.00 35.66 460 GLY A N 1
ATOM 3741 C CA . GLY A 1 460 ? -41.971 16.463 50.418 1.00 35.66 460 GLY A CA 1
ATOM 3742 C C . GLY A 1 460 ? -40.586 16.719 51.011 1.00 35.66 460 GLY A C 1
ATOM 3743 O O . GLY A 1 460 ? -40.349 16.420 52.175 1.00 35.66 460 GLY A O 1
ATOM 3744 N N . GLN A 1 461 ? -39.704 17.323 50.214 1.00 32.12 461 GLN A N 1
ATOM 3745 C CA . GLN A 1 461 ? -38.575 18.151 50.649 1.00 32.12 461 GLN A CA 1
ATOM 3746 C C . GLN A 1 461 ? -38.018 18.924 49.441 1.00 32.12 461 GLN A C 1
ATOM 3748 O O . GLN A 1 461 ? -36.970 18.623 48.876 1.00 32.12 461 GLN A O 1
ATOM 3753 N N . CYS A 1 462 ? -38.749 19.966 49.041 1.00 28.72 462 CYS A N 1
ATOM 3754 C CA . CYS A 1 462 ? -38.238 21.022 48.175 1.00 28.72 462 CYS A CA 1
ATOM 3755 C C . CYS A 1 462 ? -37.220 21.860 48.955 1.00 28.72 462 CYS A C 1
ATOM 3757 O O . CYS A 1 462 ? -37.609 22.685 49.779 1.00 28.72 462 CYS A O 1
ATOM 3759 N N . SER A 1 463 ? -35.922 21.703 48.698 1.00 33.56 463 SER A N 1
ATOM 3760 C CA . SER A 1 463 ? -35.010 22.850 48.777 1.00 33.56 463 SER A CA 1
ATOM 3761 C C . SER A 1 463 ? -33.686 22.627 48.044 1.00 33.56 463 SER A C 1
ATOM 3763 O O . SER A 1 463 ? -32.866 21.803 48.435 1.00 33.56 463 SER A O 1
ATOM 3765 N N . LYS A 1 464 ? -33.467 23.544 47.091 1.00 31.02 464 LYS A N 1
ATOM 3766 C CA . LYS A 1 464 ? -32.178 24.110 46.671 1.00 31.02 464 LYS A CA 1
ATOM 3767 C C . LYS A 1 464 ? -31.372 23.282 45.662 1.00 31.02 464 LYS A C 1
ATOM 3769 O O . LYS A 1 464 ? -31.381 22.063 45.703 1.00 31.02 464 LYS A O 1
ATOM 3774 N N . TRP A 1 465 ? -30.652 24.018 44.811 1.00 28.80 465 TRP A N 1
ATOM 3775 C CA . TRP A 1 465 ? -29.797 23.610 43.683 1.00 28.80 465 TRP A CA 1
ATOM 3776 C C . TRP A 1 465 ? -30.490 23.561 42.317 1.00 28.80 465 TRP A C 1
ATOM 3778 O O . TRP A 1 465 ? -31.024 22.538 41.914 1.00 28.80 465 TRP A O 1
ATOM 3788 N N . ASN A 1 466 ? -30.459 24.700 41.616 1.00 33.62 466 ASN A N 1
ATOM 3789 C CA . ASN A 1 466 ? -30.089 24.784 40.200 1.00 33.62 466 ASN A CA 1
ATOM 3790 C C . ASN A 1 466 ? -29.893 26.259 39.825 1.00 33.62 466 ASN A C 1
ATOM 3792 O O . ASN A 1 466 ? -30.798 26.926 39.338 1.00 33.62 466 ASN A O 1
ATOM 3796 N N . GLU A 1 467 ? -28.690 26.756 40.089 1.00 29.11 467 GLU A N 1
ATOM 3797 C CA . GLU A 1 467 ? -28.138 27.940 39.436 1.00 29.11 467 GLU A CA 1
ATOM 3798 C C . GLU A 1 467 ? -26.680 27.600 39.121 1.00 29.11 467 GLU A C 1
ATOM 3800 O O . GLU A 1 467 ? -25.784 27.772 39.942 1.00 29.11 467 GLU A O 1
ATOM 3805 N N . VAL A 1 468 ? -26.465 26.980 37.963 1.00 35.44 468 VAL A N 1
ATOM 3806 C CA . VAL A 1 468 ? -25.149 26.900 37.326 1.00 35.44 468 VAL A CA 1
ATOM 3807 C C . VAL A 1 468 ? -25.368 27.380 35.903 1.00 35.44 468 VAL A C 1
ATOM 3809 O O . VAL A 1 468 ? -25.853 26.648 35.043 1.00 35.44 468 VAL A O 1
ATOM 3812 N N . VAL A 1 469 ? -25.090 28.665 35.716 1.00 35.69 469 VAL A N 1
ATOM 3813 C CA . VAL A 1 469 ? -24.931 29.313 34.419 1.00 35.69 469 VAL A CA 1
ATOM 3814 C C . VAL A 1 469 ? -23.615 28.796 33.844 1.00 35.69 469 VAL A C 1
ATOM 3816 O O . VAL A 1 469 ? -22.564 28.969 34.457 1.00 35.69 469 VAL A O 1
ATOM 3819 N N . VAL A 1 470 ? -23.679 28.108 32.707 1.00 39.53 470 VAL A N 1
ATOM 3820 C CA . VAL A 1 470 ? -22.499 27.793 31.898 1.00 39.53 470 VAL A CA 1
ATOM 3821 C C . VAL A 1 470 ? -22.361 28.946 30.910 1.00 39.53 470 VAL A C 1
ATOM 3823 O O . VAL A 1 470 ? -23.174 29.073 30.000 1.00 39.53 470 VAL A O 1
ATOM 3826 N N . GLU A 1 471 ? -21.405 29.835 31.179 1.00 34.84 471 GLU A N 1
ATOM 3827 C CA . GLU A 1 471 ? -21.017 30.948 30.310 1.00 34.84 471 GLU A CA 1
ATOM 3828 C C . GLU A 1 471 ? -20.249 30.446 29.080 1.00 34.84 471 GLU A C 1
ATOM 3830 O O . GLU A 1 471 ? -19.386 29.569 29.172 1.00 34.84 471 GLU A O 1
ATOM 3835 N N . ASP A 1 472 ? -20.589 31.040 27.937 1.00 31.08 472 ASP A N 1
ATOM 3836 C CA . ASP A 1 472 ? -20.001 30.838 26.619 1.00 31.08 472 ASP A CA 1
ATOM 3837 C C . ASP A 1 472 ? -18.553 31.355 26.552 1.00 31.08 472 ASP A C 1
ATOM 3839 O O . ASP A 1 472 ? -18.295 32.542 26.755 1.00 31.08 472 ASP A O 1
ATOM 3843 N N . CYS A 1 473 ? -17.612 30.491 26.164 1.00 35.91 473 CYS A N 1
ATOM 3844 C CA . CYS A 1 473 ? -16.265 30.897 25.761 1.00 35.91 473 CYS A CA 1
ATOM 3845 C C . CYS A 1 473 ? -16.155 30.795 24.237 1.00 35.91 473 CYS A C 1
ATOM 3847 O O . CYS A 1 473 ? -15.892 29.726 23.682 1.00 35.91 473 CYS A O 1
ATOM 3849 N N . ALA A 1 474 ? -16.399 31.920 23.571 1.00 36.38 474 ALA A N 1
ATOM 3850 C CA . ALA A 1 474 ? -16.169 32.112 22.151 1.00 36.38 474 ALA A CA 1
ATOM 3851 C C . ALA A 1 474 ? -14.665 32.271 21.843 1.00 36.38 474 ALA A C 1
ATOM 3853 O O . ALA A 1 474 ? -13.970 33.023 22.517 1.00 36.38 474 ALA A O 1
ATOM 3854 N N . THR A 1 475 ? -14.224 31.539 20.815 1.00 34.19 475 THR A N 1
ATOM 3855 C CA . THR A 1 475 ? -13.240 31.885 19.765 1.00 34.19 475 THR A CA 1
ATOM 3856 C C . THR A 1 475 ? -12.137 32.899 20.080 1.00 34.19 475 THR A C 1
ATOM 3858 O O . THR A 1 475 ? -12.404 34.097 20.139 1.00 34.19 475 THR A O 1
ATOM 3861 N N . ASP A 1 476 ? -10.895 32.414 20.071 1.00 34.94 476 ASP A N 1
ATOM 3862 C CA . ASP A 1 476 ? -9.685 33.217 19.873 1.00 34.94 476 ASP A CA 1
ATOM 3863 C C . ASP A 1 476 ? -8.786 32.478 18.857 1.00 34.94 476 ASP A C 1
ATOM 3865 O O . ASP A 1 476 ? -7.854 31.765 19.216 1.00 34.94 476 ASP A O 1
ATOM 3869 N N . ASP A 1 477 ? -9.157 32.559 17.573 1.00 37.00 477 ASP A N 1
ATOM 3870 C CA . ASP A 1 477 ? -8.339 32.112 16.437 1.00 37.00 477 ASP A CA 1
ATOM 3871 C C . ASP A 1 477 ? -7.791 33.365 15.738 1.00 37.00 477 ASP A C 1
ATOM 3873 O O . ASP A 1 477 ? -8.372 33.877 14.778 1.00 37.00 477 ASP A O 1
ATOM 3877 N N . SER A 1 478 ? -6.673 33.882 16.244 1.00 36.31 478 SER A N 1
ATOM 3878 C CA . SER A 1 478 ? -5.851 34.882 15.562 1.00 36.31 478 SER A CA 1
ATOM 3879 C C . SER A 1 478 ? -4.387 34.447 15.587 1.00 36.31 478 SER A C 1
ATOM 3881 O O . SER A 1 478 ? -3.617 34.882 16.437 1.00 36.31 478 SER A O 1
ATOM 3883 N N . GLU A 1 479 ? -3.992 33.592 14.648 1.00 37.19 479 GLU A N 1
ATOM 3884 C CA . GLU A 1 479 ? -2.584 33.364 14.309 1.00 37.19 479 GLU A CA 1
ATOM 3885 C C . GLU A 1 479 ? -2.472 33.250 12.786 1.00 37.19 479 GLU A C 1
ATOM 3887 O O . GLU A 1 479 ? -2.899 32.249 12.223 1.00 37.19 479 GLU A O 1
ATOM 3892 N N . ASP A 1 480 ? -1.998 34.317 12.130 1.00 37.62 480 ASP A N 1
ATOM 3893 C CA . ASP A 1 480 ? -1.213 34.291 10.880 1.00 37.62 480 ASP A CA 1
ATOM 3894 C C . ASP A 1 480 ? -0.933 35.736 10.397 1.00 37.62 480 ASP A C 1
ATOM 3896 O O . ASP A 1 480 ? -1.322 36.132 9.305 1.00 37.62 480 ASP A O 1
ATOM 3900 N N . GLU A 1 481 ? -0.235 36.548 11.201 1.00 35.59 481 GLU A N 1
ATOM 3901 C CA . GLU A 1 481 ? 0.554 37.685 10.698 1.00 35.59 481 GLU A CA 1
ATOM 3902 C C . GLU A 1 481 ? 1.831 37.835 11.544 1.00 35.59 481 GLU A C 1
ATOM 3904 O O . GLU A 1 481 ? 1.786 37.673 12.761 1.00 35.59 481 GLU A O 1
ATOM 3909 N N . LEU A 1 482 ? 2.934 38.210 10.879 1.00 34.94 482 LEU A N 1
ATOM 3910 C CA . LEU A 1 482 ? 4.255 38.621 11.397 1.00 34.94 482 LEU A CA 1
ATOM 3911 C C . LEU A 1 482 ? 5.355 37.546 11.457 1.00 34.94 482 LEU A C 1
ATOM 3913 O O . LEU A 1 482 ? 5.486 36.810 12.427 1.00 34.94 482 LEU A O 1
ATOM 3917 N N . LEU A 1 483 ? 6.237 37.571 10.447 1.00 33.59 483 LEU A N 1
ATOM 3918 C CA . LEU A 1 483 ? 7.678 37.314 10.602 1.00 33.59 483 LEU A CA 1
ATOM 3919 C C . LEU A 1 483 ? 8.451 37.835 9.373 1.00 33.59 483 LEU A C 1
ATOM 3921 O O . LEU A 1 483 ? 8.887 37.055 8.531 1.00 33.59 483 LEU A O 1
ATOM 3925 N N . ILE A 1 484 ? 8.625 39.157 9.267 1.00 35.50 484 ILE A N 1
ATOM 3926 C CA . ILE A 1 484 ? 9.758 39.768 8.553 1.00 35.50 484 ILE A CA 1
ATOM 3927 C C . ILE A 1 484 ? 10.116 41.057 9.295 1.00 35.50 484 ILE A C 1
ATOM 3929 O O . ILE A 1 484 ? 9.487 42.072 9.057 1.00 35.50 484 ILE A O 1
ATOM 3933 N N . ASP A 1 485 ? 11.103 40.982 10.184 1.00 35.12 485 ASP A N 1
ATOM 3934 C CA . ASP A 1 485 ? 11.983 42.097 10.546 1.00 35.12 485 ASP A CA 1
ATOM 3935 C C . ASP A 1 485 ? 13.330 41.474 10.938 1.00 35.12 485 ASP A C 1
ATOM 3937 O O . ASP A 1 485 ? 13.463 40.789 11.954 1.00 35.12 485 ASP A O 1
ATOM 3941 N N . CYS A 1 486 ? 14.323 41.631 10.069 1.00 41.69 486 CYS A N 1
ATOM 3942 C CA . CYS A 1 486 ? 15.723 41.333 10.352 1.00 41.69 486 CYS A CA 1
ATOM 3943 C C . CYS A 1 486 ? 16.529 42.549 9.907 1.00 41.69 486 CYS A C 1
ATOM 3945 O O . CYS A 1 486 ? 16.984 42.622 8.768 1.00 41.69 486 CYS A O 1
ATOM 3947 N N . ASP A 1 487 ? 16.662 43.497 10.830 1.00 37.19 487 ASP A N 1
ATOM 3948 C CA . ASP A 1 487 ? 17.685 44.532 10.796 1.00 37.19 487 ASP A CA 1
ATOM 3949 C C . ASP A 1 487 ? 19.068 43.894 10.984 1.00 37.19 487 ASP A C 1
ATOM 3951 O O . ASP A 1 487 ? 19.287 43.090 11.896 1.00 37.19 487 ASP A O 1
ATOM 3955 N N . SER A 1 488 ? 20.019 44.276 10.137 1.00 44.03 488 SER A N 1
ATOM 3956 C CA . SER A 1 488 ? 21.457 44.205 10.407 1.00 44.03 488 SER A CA 1
ATOM 3957 C C . SER A 1 488 ? 22.164 45.224 9.515 1.00 44.03 488 SER A C 1
ATOM 3959 O O . SER A 1 488 ? 22.482 44.925 8.363 1.00 44.03 488 SER A O 1
ATOM 3961 N N . ASP A 1 489 ? 22.369 46.416 10.078 1.00 38.53 489 ASP A N 1
ATOM 3962 C CA . ASP A 1 489 ? 23.566 47.232 9.843 1.00 38.53 489 ASP A CA 1
ATOM 3963 C C . ASP A 1 489 ? 24.686 46.768 10.789 1.00 38.53 489 ASP A C 1
ATOM 3965 O O . ASP A 1 489 ? 24.380 46.502 11.981 1.00 38.53 489 ASP A O 1
#

Radius of gyration: 38.38 Å; chains: 1; bounding box: 77×119×100 Å

Secondary structure (DSSP, 8-state):
-HHHHHHHHHHTTT--GGGS--TT-TTS----S-SPPBPTTSSB-EEEE--STTTTT-EEEE---S-TTT----EEE-S-GGG--GGGGGGHHHH---EEGGG-----PPPPPPPPPPHHHHHHHHHHHHHSPPB-TTSSBPEE-TTSTTEEE-SPEETTTTEESS--EEETTEEPP-SPPHHHHHHHHHHTTT----PPP-B-TTSSBPEEEE-TTSS-EEEE-TT-STT-STT-S---EEETTHHHHHHHHHHHHHHHHHTT-TTHHHHHHHHHHHHHHHHHHHHTT---HHHHHHHHHHHHHHHHHHHHHHHHHHHHHHHHHHHHHHHHHHHH-TT--HHHHHHHHHHHHHHHHHHHHHTTHHHHHHHHHHHHHHTT----SSHHHHHHHHHHHHHHHHHHHHHHHHHHHHHHHHHHHHHHHHHHHHHHHHHHHHHHHHHHHHHHHHHHHHHHTTS------------------------------

Sequence (489 aa):
MKDMYREALWQKRGRPRELYPDVSSKDAPVPPELPVPNCDCGRLAWVHQSQHPDTAARCYYLCGTLDGHQKCFFFQWIDGPDKFDPRYLLFVNWLSGKTSHERFKRWVPPPPNPPPMTDAEKEVATERRMDSPPRCDCGDRAVIDEDYDKQFCCPNIDYPYGWRKCRFREWLYGPLSHWPEPEVKEKRYMGWATEEVKFDPVLCKCGIEAKYGLVFSELGVGYFCGHMVDYDEETRKYSWESYDDKGEVMRTIESKRIMGQKMRCGSRLVDSYINDRIRDMRREAKSAFYDSPKRAEYRRLKAADEKRAQDVREWEAAQAEKQMLDNLADRVKGKIGSGVNYLADEAHARYVQDKMATIEEEDDDTSRLSELIALAEAGLHEEEEDDTSRLSELIALAEAGLRAQEEDDEFMSQAAAEVEAAYYKKKSDEAEAEDELFSQAADEAEANYYKRTGDKCDAGQCSKWNEVVVEDCATDDSEDELLIDCDSD